Protein AF-0000000071822804 (afdb_homodimer)

Secondary structure (DSSP, 8-state):
-EE-S-GGGPPPPHHHHHHHHH-----GGGT--HHHHHHHHHHHHHHT-SEEEEES-HHHHHHHHHHHHS-TT-EEEEETT-HHHHSSTTHHHHHH-PEEEEE--TTTTS--HHHHHHH-----SS-PPEEEEEEESSBGGGTSB---HHHHHHHHHHHHHTT--EEEE-TTHHHHHHHHT--HHHHTTTSSEEEEESSSTT--SS-EEEEE-HHHHHHHHHHHHHHT---SSTHHHHHHHHHHHTTTTTHHHHHHHHHHHHHHHHTSTT-B-PPPSSSEEEEE-GGGT--HHHHHHHHHHTTEE-EE-SSSEEEEE--TT--HHHHHHHHHHHHHHHHT-/-EE-S-GGGPPPPHHHHHHHHH-----GGGT--HHHHHHHHHHHHHHT-SEEEEES-HHHHHHHHHHHHS-TT-EEEEETT-HHHHSSTTHHHHHH-PEEEEE--TTTTS--HHHHHHH-----SSSPPEEEEEEESSBGGGTSB---HHHHHHHHHHHHHTT--EEEE-TTHHHHHHHHT--HHHHTTTSSEEEEESSSTT--SS-EEEEE-HHHHHHHHHHHHHHT---SSTHHHHHHHHHHHTTTTTHHHHHHHHHHHHHHHHTSTT-B-PPPSSSEEEEE-GGGT--HHHHHHHHHHTTEE-EE-SSSEEEEE--TT--HHHHHHHHHHHHHHHHT-

Sequence (682 aa):
MIDLRSDTVTLPSDEMREAARDAAVGDDVYGDDPTVNELEARAAELVGKEAALFVPSGTMGNQIAARVHADPGQEALVDEKAHVYEWEVGGFAQLSGLQVRAYDAGERAAPTPAQVRDHAREESLHVAGTGVLCLENTHNARGGVAVPKADIDAAADAARDLGIPVHLDGARLFNACVALDEDPTAMVERVDTVMCCLSKGLGAPVGSMLAGPEAFIEEAVRVRKQFGGGMRQAGLIAAPGLVALDNVDRLADDHANATVLAEGLDAVSGLSVPTPDTNIVVVDSEGAGLTAEEFVELCDDVGVLGGTFGQYHTRFTTNLNVSRADVERAVDLVADAVESRMIDLRSDTVTLPSDEMREAARDAAVGDDVYGDDPTVNELEARAAELVGKEAALFVPSGTMGNQIAARVHADPGQEALVDEKAHVYEWEVGGFAQLSGLQVRAYDAGERAAPTPAQVRDHAREESLHVAGTGVLCLENTHNARGGVAVPKADIDAAADAARDLGIPVHLDGARLFNACVALDEDPTAMVERVDTVMCCLSKGLGAPVGSMLAGPEAFIEEAVRVRKQFGGGMRQAGLIAAPGLVALDNVDRLADDHANATVLAEGLDAVSGLSVPTPDTNIVVVDSEGAGLTAEEFVELCDDVGVLGGTFGQYHTRFTTNLNVSRADVERAVDLVADAVESR

Structure (mmCIF, N/CA/C/O backbone):
data_AF-0000000071822804-model_v1
#
loop_
_entity.id
_entity.type
_entity.pdbx_description
1 polymer 'Threonine aldolase'
#
loop_
_atom_site.group_PDB
_atom_site.id
_atom_site.type_symbol
_atom_site.label_atom_id
_atom_site.label_alt_id
_atom_site.label_comp_id
_atom_site.label_asym_id
_atom_site.label_entity_id
_atom_site.label_seq_id
_atom_site.pdbx_PDB_ins_code
_atom_site.Cartn_x
_atom_site.Cartn_y
_atom_site.Cartn_z
_atom_site.occupancy
_atom_site.B_iso_or_equiv
_atom_site.auth_seq_id
_atom_site.auth_comp_id
_atom_site.auth_asym_id
_atom_site.auth_atom_id
_atom_site.pdbx_PDB_model_num
ATOM 1 N N . MET A 1 1 ? -6.457 -28.641 10.781 1 93 1 MET A N 1
ATOM 2 C CA . MET A 1 1 ? -6.711 -27.938 9.531 1 93 1 MET A CA 1
ATOM 3 C C . MET A 1 1 ? -5.414 -27.734 8.75 1 93 1 MET A C 1
ATOM 5 O O . MET A 1 1 ? -4.406 -27.312 9.328 1 93 1 MET A O 1
ATOM 9 N N . ILE A 1 2 ? -5.324 -28.266 7.57 1 98.25 2 ILE A N 1
ATOM 10 C CA . ILE A 1 2 ? -4.199 -28.125 6.652 1 98.25 2 ILE A CA 1
ATOM 11 C C . ILE A 1 2 ? -4.543 -27.094 5.574 1 98.25 2 ILE A C 1
ATOM 13 O O . ILE A 1 2 ? -5.406 -27.344 4.73 1 98.25 2 ILE A O 1
ATOM 17 N N . ASP A 1 3 ? -3.908 -25.922 5.633 1 98.12 3 ASP A N 1
ATOM 18 C CA . ASP A 1 3 ? -4.266 -24.812 4.758 1 98.12 3 ASP A CA 1
ATOM 19 C C . ASP A 1 3 ? -3.402 -24.797 3.496 1 98.12 3 ASP A C 1
ATOM 21 O O . ASP A 1 3 ? -2.236 -24.406 3.539 1 98.12 3 ASP A O 1
ATOM 25 N N . LEU A 1 4 ? -4.004 -25.219 2.402 1 98.62 4 LEU A N 1
ATOM 26 C CA . LEU A 1 4 ? -3.334 -25.281 1.107 1 98.62 4 LEU A CA 1
ATOM 27 C C . LEU A 1 4 ? -3.977 -24.328 0.114 1 98.62 4 LEU A C 1
ATOM 29 O O . LEU A 1 4 ? -3.803 -24.469 -1.098 1 98.62 4 LEU A O 1
ATOM 33 N N . ARG A 1 5 ? -4.746 -23.406 0.572 1 97.75 5 ARG A N 1
ATOM 34 C CA . ARG A 1 5 ? -5.461 -22.469 -0.29 1 97.75 5 ARG A CA 1
ATOM 35 C C . ARG A 1 5 ? -4.492 -21.672 -1.161 1 97.75 5 ARG A C 1
ATOM 37 O O . ARG A 1 5 ? -4.781 -21.391 -2.326 1 97.75 5 ARG A O 1
ATOM 44 N N . SER A 1 6 ? -3.332 -21.172 -0.555 1 97.75 6 SER A N 1
ATOM 45 C CA . SER A 1 6 ? -2.332 -20.312 -1.189 1 97.75 6 SER A CA 1
ATOM 46 C C . SER A 1 6 ? -1.063 -20.219 -0.346 1 97.75 6 SER A C 1
ATOM 48 O O . SER A 1 6 ? -1.099 -20.469 0.862 1 97.75 6 SER A O 1
ATOM 50 N N . ASP A 1 7 ? 0.002 -19.922 -1.005 1 97.88 7 ASP A N 1
ATOM 51 C CA . ASP A 1 7 ? 1.203 -19.641 -0.22 1 97.88 7 ASP A CA 1
ATOM 52 C C . ASP A 1 7 ? 1.176 -18.234 0.361 1 97.88 7 ASP A C 1
ATOM 54 O O . ASP A 1 7 ? 2.059 -17.859 1.134 1 97.88 7 ASP A O 1
ATOM 58 N N . THR A 1 8 ? 0.132 -17.422 0.12 1 97.06 8 THR A N 1
ATOM 59 C CA . THR A 1 8 ? -0.056 -16.125 0.753 1 97.06 8 THR A CA 1
ATOM 60 C C . THR A 1 8 ? -0.486 -16.297 2.207 1 97.06 8 THR A C 1
ATOM 62 O O . THR A 1 8 ? -0.42 -15.344 2.99 1 97.06 8 THR A O 1
ATOM 65 N N . VAL A 1 9 ? -0.914 -17.484 2.621 1 96.69 9 VAL A N 1
ATOM 66 C CA . VAL A 1 9 ? -1.43 -17.703 3.971 1 96.69 9 VAL A CA 1
ATOM 67 C C . VAL A 1 9 ? -0.275 -17.984 4.926 1 96.69 9 VAL A C 1
ATOM 69 O O . VAL A 1 9 ? -0.487 -18.172 6.129 1 96.69 9 VAL A O 1
ATOM 72 N N . THR A 1 10 ? 0.934 -18.031 4.352 1 95.75 10 THR A N 1
ATOM 73 C CA . THR A 1 10 ? 2.105 -18.328 5.172 1 95.75 10 THR A CA 1
ATOM 74 C C . THR A 1 10 ? 2.211 -17.328 6.324 1 95.75 10 THR A C 1
ATOM 76 O O . THR A 1 10 ? 1.988 -16.125 6.141 1 95.75 10 THR A O 1
ATOM 79 N N . LEU A 1 11 ? 2.602 -17.844 7.445 1 96.56 11 LEU A N 1
ATOM 80 C CA . LEU A 1 11 ? 2.787 -17.016 8.625 1 96.56 11 LEU A CA 1
ATOM 81 C C . LEU A 1 11 ? 4.266 -16.719 8.859 1 96.56 11 LEU A C 1
ATOM 83 O O . LEU A 1 11 ? 5.121 -17.578 8.594 1 96.56 11 LEU A O 1
ATOM 87 N N . PRO A 1 12 ? 4.539 -15.539 9.336 1 97.56 12 PRO A N 1
ATOM 88 C CA . PRO A 1 12 ? 5.945 -15.242 9.633 1 97.56 12 PRO A CA 1
ATOM 89 C C . PRO A 1 12 ? 6.52 -16.141 10.727 1 97.56 12 PRO A C 1
ATOM 91 O O . PRO A 1 12 ? 5.82 -16.469 11.688 1 97.56 12 PRO A O 1
ATOM 94 N N . SER A 1 13 ? 7.781 -16.516 10.602 1 97.88 13 SER A N 1
ATOM 95 C CA . SER A 1 13 ? 8.477 -17.297 11.617 1 97.88 13 SER A CA 1
ATOM 96 C C . SER A 1 13 ? 8.766 -16.453 12.859 1 97.88 13 SER A C 1
ATOM 98 O O . SER A 1 13 ? 8.609 -15.234 12.844 1 97.88 13 SER A O 1
ATOM 100 N N . ASP A 1 14 ? 9.18 -17.172 13.898 1 98 14 ASP A N 1
ATOM 101 C CA . ASP A 1 14 ? 9.602 -16.453 15.102 1 98 14 ASP A CA 1
ATOM 102 C C . ASP A 1 14 ? 10.781 -15.531 14.797 1 98 14 ASP A C 1
ATOM 104 O O . ASP A 1 14 ? 10.867 -14.422 15.328 1 98 14 ASP A O 1
ATOM 108 N N . GLU A 1 15 ? 11.695 -16.016 13.992 1 98.56 15 GLU A N 1
ATOM 109 C CA . GLU A 1 15 ? 12.844 -15.203 13.594 1 98.56 15 GLU A CA 1
ATOM 110 C C . GLU A 1 15 ? 12.398 -13.922 12.891 1 98.56 15 GLU A C 1
ATOM 112 O O . GLU A 1 15 ? 12.938 -12.844 13.148 1 98.56 15 GLU A O 1
ATOM 117 N N . MET A 1 16 ? 11.438 -14 12.031 1 98.69 16 MET A N 1
ATOM 118 C CA . MET A 1 16 ? 10.898 -12.844 11.328 1 98.69 16 MET A CA 1
ATOM 119 C C . MET A 1 16 ? 10.242 -11.875 12.305 1 98.69 16 MET A C 1
ATOM 121 O O . MET A 1 16 ? 10.398 -10.656 12.18 1 98.69 16 MET A O 1
ATOM 125 N N . ARG A 1 17 ? 9.453 -12.445 13.227 1 98.75 17 ARG A N 1
ATOM 126 C CA . ARG A 1 17 ? 8.781 -11.617 14.227 1 98.75 17 ARG A CA 1
ATOM 127 C C . ARG A 1 17 ? 9.789 -10.883 15.094 1 98.75 17 ARG A C 1
ATOM 129 O O . ARG A 1 17 ? 9.609 -9.703 15.406 1 98.75 17 ARG A O 1
ATOM 136 N N . GLU A 1 18 ? 10.852 -11.547 15.492 1 98.75 18 GLU A N 1
ATOM 137 C CA . GLU A 1 18 ? 11.906 -10.922 16.281 1 98.75 18 GLU A CA 1
ATOM 138 C C . GLU A 1 18 ? 12.641 -9.859 15.469 1 98.75 18 GLU A C 1
ATOM 140 O O . GLU A 1 18 ? 12.984 -8.797 15.992 1 98.75 18 GLU A O 1
ATOM 145 N N . ALA A 1 19 ? 12.898 -10.156 14.203 1 98.81 19 ALA A N 1
ATOM 146 C CA . ALA A 1 19 ? 13.531 -9.18 13.32 1 98.81 19 ALA A CA 1
ATOM 147 C C . ALA A 1 19 ? 12.695 -7.906 13.227 1 98.81 19 ALA A C 1
ATOM 149 O O . ALA A 1 19 ? 13.234 -6.801 13.227 1 98.81 19 ALA A O 1
ATOM 150 N N . ALA A 1 20 ? 11.398 -8.07 13.148 1 98.75 20 ALA A N 1
ATOM 151 C CA . ALA A 1 20 ? 10.5 -6.922 13.109 1 98.75 20 ALA A CA 1
ATOM 152 C C . ALA A 1 20 ? 10.609 -6.09 14.383 1 98.75 20 ALA A C 1
ATOM 154 O O . ALA A 1 20 ? 10.758 -4.867 14.328 1 98.75 20 ALA A O 1
ATOM 155 N N . ARG A 1 21 ? 10.539 -6.746 15.5 1 98.62 21 ARG A N 1
ATOM 156 C CA . ARG A 1 21 ? 10.586 -6.078 16.797 1 98.62 21 ARG A CA 1
ATOM 157 C C . ARG A 1 21 ? 11.867 -5.266 16.953 1 98.62 21 ARG A C 1
ATOM 159 O O . ARG A 1 21 ? 11.836 -4.152 17.484 1 98.62 21 ARG A O 1
ATOM 166 N N . ASP A 1 22 ? 12.961 -5.773 16.422 1 98.5 22 ASP A N 1
ATOM 167 C CA . ASP A 1 22 ? 14.273 -5.215 16.719 1 98.5 22 ASP A CA 1
ATOM 168 C C . ASP A 1 22 ? 14.773 -4.336 15.578 1 98.5 22 ASP A C 1
ATOM 170 O O . ASP A 1 22 ? 15.867 -3.773 15.648 1 98.5 22 ASP A O 1
ATOM 174 N N . ALA A 1 23 ? 13.984 -4.203 14.562 1 98.56 23 ALA A N 1
ATOM 175 C CA . ALA A 1 23 ? 14.414 -3.51 13.344 1 98.56 23 ALA A CA 1
ATOM 176 C C . ALA A 1 23 ? 14.789 -2.061 13.641 1 98.56 23 ALA A C 1
ATOM 178 O O . ALA A 1 23 ? 14.078 -1.364 14.367 1 98.56 23 ALA A O 1
ATOM 179 N N . ALA A 1 24 ? 15.977 -1.625 13.102 1 98.25 24 ALA A N 1
ATOM 180 C CA . ALA A 1 24 ? 16.234 -0.188 13.023 1 98.25 24 ALA A CA 1
ATOM 181 C C . ALA A 1 24 ? 15.312 0.472 12 1 98.25 24 ALA A C 1
ATOM 183 O O . ALA A 1 24 ? 15.195 -0.001 10.867 1 98.25 24 ALA A O 1
ATOM 184 N N . VAL A 1 25 ? 14.625 1.503 12.469 1 97.69 25 VAL A N 1
ATOM 185 C CA . VAL A 1 25 ? 13.641 2.096 11.562 1 97.69 25 VAL A CA 1
ATOM 186 C C . VAL A 1 25 ? 13.891 3.598 11.445 1 97.69 25 VAL A C 1
ATOM 188 O O . VAL A 1 25 ? 14.578 4.188 12.281 1 97.69 25 VAL A O 1
ATOM 191 N N . GLY A 1 26 ? 13.477 4.211 10.359 1 96.44 26 GLY A N 1
ATOM 192 C CA . GLY A 1 26 ? 13.336 5.613 10.008 1 96.44 26 GLY A CA 1
ATOM 193 C C . GLY A 1 26 ? 12.141 5.887 9.117 1 96.44 26 GLY A C 1
ATOM 194 O O . GLY A 1 26 ? 11.234 5.059 9.016 1 96.44 26 GLY A O 1
ATOM 195 N N . ASP A 1 27 ? 12.062 7.012 8.633 1 95.75 27 ASP A N 1
ATOM 196 C CA . ASP A 1 27 ? 10.992 7.344 7.699 1 95.75 27 ASP A CA 1
ATOM 197 C C . ASP A 1 27 ? 11.383 7.004 6.266 1 95.75 27 ASP A C 1
ATOM 199 O O . ASP A 1 27 ? 12.172 7.723 5.648 1 95.75 27 ASP A O 1
ATOM 203 N N . ASP A 1 28 ? 10.727 5.988 5.711 1 96.31 28 ASP A N 1
ATOM 204 C CA . ASP A 1 28 ? 11.07 5.488 4.383 1 96.31 28 ASP A CA 1
ATOM 205 C C . ASP A 1 28 ? 10.758 6.523 3.309 1 96.31 28 ASP A C 1
ATOM 207 O O . ASP A 1 28 ? 11.438 6.59 2.283 1 96.31 28 ASP A O 1
ATOM 211 N N . VAL A 1 29 ? 9.727 7.316 3.447 1 94.5 29 VAL A N 1
ATOM 212 C CA . VAL A 1 29 ? 9.367 8.328 2.461 1 94.5 29 VAL A CA 1
ATOM 213 C C . VAL A 1 29 ? 10.453 9.398 2.393 1 94.5 29 VAL A C 1
ATOM 215 O O . VAL A 1 29 ? 10.734 9.945 1.323 1 94.5 29 VAL A O 1
ATOM 218 N N . TYR A 1 30 ? 11.141 9.656 3.547 1 94.06 30 TYR A N 1
ATOM 219 C CA . TYR A 1 30 ? 12.289 10.555 3.572 1 94.06 30 TYR A CA 1
ATOM 220 C C . TYR A 1 30 ? 13.547 9.844 3.111 1 94.06 30 TYR A C 1
ATOM 222 O O . TYR A 1 30 ? 14.602 10.469 2.941 1 94.06 30 TYR A O 1
ATOM 230 N N . GLY A 1 31 ? 13.477 8.492 2.98 1 95.12 31 GLY A N 1
ATOM 231 C CA . GLY A 1 31 ? 14.602 7.699 2.516 1 95.12 31 GLY A CA 1
ATOM 232 C C . GLY A 1 31 ? 15.57 7.34 3.621 1 95.12 31 GLY A C 1
ATOM 233 O O . GLY A 1 31 ? 16.672 6.855 3.354 1 95.12 31 GLY A O 1
ATOM 234 N N . ASP A 1 32 ? 15.18 7.504 4.887 1 94.44 32 ASP A N 1
ATOM 235 C CA . ASP A 1 32 ? 16.172 7.332 5.941 1 94.44 32 ASP A CA 1
ATOM 236 C C . ASP A 1 32 ? 15.859 6.102 6.789 1 94.44 32 ASP A C 1
ATOM 238 O O . ASP A 1 32 ? 16.344 5.984 7.918 1 94.44 32 ASP A O 1
ATOM 242 N N . ASP A 1 33 ? 15.047 5.195 6.359 1 98.31 33 ASP A N 1
ATOM 243 C CA . ASP A 1 33 ? 14.867 3.908 7.027 1 98.31 33 ASP A CA 1
ATOM 244 C C . ASP A 1 33 ? 15.984 2.938 6.66 1 98.31 33 ASP A C 1
ATOM 246 O O . ASP A 1 33 ? 16.047 2.449 5.527 1 98.31 33 ASP A O 1
ATOM 250 N N . PRO A 1 34 ? 16.859 2.686 7.527 1 98.56 34 PRO A N 1
ATOM 251 C CA . PRO A 1 34 ? 18.047 1.909 7.164 1 98.56 34 PRO A CA 1
ATOM 252 C C . PRO A 1 34 ? 17.719 0.46 6.812 1 98.56 34 PRO A C 1
ATOM 254 O O . PRO A 1 34 ? 18.391 -0.139 5.961 1 98.56 34 PRO A O 1
ATOM 257 N N . THR A 1 35 ? 16.734 -0.112 7.457 1 98.88 35 THR A N 1
ATOM 258 C CA . THR A 1 35 ? 16.375 -1.5 7.199 1 98.88 35 THR A CA 1
ATOM 259 C C . THR A 1 35 ? 15.758 -1.648 5.809 1 98.88 35 THR A C 1
ATOM 261 O O . THR A 1 35 ? 16.047 -2.615 5.102 1 98.88 35 THR A O 1
ATOM 264 N N . VAL A 1 36 ? 14.922 -0.67 5.379 1 98.88 36 VAL A N 1
ATOM 265 C CA . VAL A 1 36 ? 14.367 -0.679 4.027 1 98.88 36 VAL A CA 1
ATOM 266 C C . VAL A 1 36 ? 15.5 -0.565 3.01 1 98.88 36 VAL A C 1
ATOM 268 O O . VAL A 1 36 ? 15.523 -1.295 2.014 1 98.88 36 VAL A O 1
ATOM 271 N N . ASN A 1 37 ? 16.391 0.324 3.291 1 98.88 37 ASN A N 1
ATOM 272 C CA . ASN A 1 37 ? 17.516 0.521 2.387 1 98.88 37 ASN A CA 1
ATOM 273 C C . ASN A 1 37 ? 18.344 -0.755 2.232 1 98.88 37 ASN A C 1
ATOM 275 O O . ASN A 1 37 ? 18.766 -1.091 1.127 1 98.88 37 ASN A O 1
ATOM 279 N N . GLU A 1 38 ? 18.547 -1.432 3.334 1 98.88 38 GLU A N 1
ATOM 280 C CA . GLU A 1 38 ? 19.297 -2.688 3.285 1 98.88 38 GLU A CA 1
ATOM 281 C C . GLU A 1 38 ? 18.547 -3.74 2.475 1 98.88 38 GLU A C 1
ATOM 283 O O . GLU A 1 38 ? 19.141 -4.441 1.655 1 98.88 38 GLU A O 1
ATOM 288 N N . LEU A 1 39 ? 17.266 -3.873 2.691 1 98.94 39 LEU A N 1
ATOM 289 C CA . LEU A 1 39 ? 16.453 -4.84 1.952 1 98.94 39 LEU A CA 1
ATOM 290 C C . LEU A 1 39 ? 16.5 -4.555 0.455 1 98.94 39 LEU A C 1
ATOM 292 O O . LEU A 1 39 ? 16.641 -5.473 -0.353 1 98.94 39 LEU A O 1
ATOM 296 N N . GLU A 1 40 ? 16.328 -3.279 0.099 1 98.94 40 GLU A N 1
ATOM 297 C CA . GLU A 1 40 ? 16.344 -2.889 -1.308 1 98.94 40 GLU A CA 1
ATOM 298 C C . GLU A 1 40 ? 17.688 -3.211 -1.95 1 98.94 40 GLU A C 1
ATOM 300 O O . GLU A 1 40 ? 17.734 -3.73 -3.066 1 98.94 40 GLU A O 1
ATOM 305 N N . ALA A 1 41 ? 18.719 -2.957 -1.247 1 98.88 41 ALA A N 1
ATOM 306 C CA . ALA A 1 41 ? 20.062 -3.256 -1.76 1 98.88 41 ALA A CA 1
ATOM 307 C C . ALA A 1 41 ? 20.25 -4.758 -1.95 1 98.88 41 ALA A C 1
ATOM 309 O O . ALA A 1 41 ? 20.734 -5.199 -2.992 1 98.88 41 ALA A O 1
ATOM 310 N N . ARG A 1 42 ? 19.891 -5.551 -1.008 1 98.81 42 ARG A N 1
ATOM 311 C CA . ARG A 1 42 ? 20.062 -7 -1.063 1 98.81 42 ARG A CA 1
ATOM 312 C C . ARG A 1 42 ? 19.203 -7.602 -2.17 1 98.81 42 ARG A C 1
ATOM 314 O O . ARG A 1 42 ? 19.609 -8.562 -2.83 1 98.81 42 ARG A O 1
ATOM 321 N N . ALA A 1 43 ? 18 -7.133 -2.277 1 98.81 43 ALA A N 1
ATOM 322 C CA . ALA A 1 43 ? 17.109 -7.645 -3.314 1 98.81 43 ALA A CA 1
ATOM 323 C C . ALA A 1 43 ? 17.656 -7.336 -4.707 1 98.81 43 ALA A C 1
ATOM 325 O O . ALA A 1 43 ? 17.609 -8.188 -5.598 1 98.81 43 ALA A O 1
ATOM 326 N N . ALA A 1 44 ? 18.078 -6.062 -4.887 1 98.88 44 ALA A N 1
ATOM 327 C CA . ALA A 1 44 ? 18.672 -5.691 -6.168 1 98.88 44 ALA A CA 1
ATOM 328 C C . ALA A 1 44 ? 19.844 -6.602 -6.516 1 98.88 44 ALA A C 1
ATOM 330 O O . ALA A 1 44 ? 19.953 -7.074 -7.648 1 98.88 44 ALA A O 1
ATOM 331 N N . GLU A 1 45 ? 20.672 -6.852 -5.543 1 98.69 45 GLU A N 1
ATOM 332 C CA . GLU A 1 45 ? 21.828 -7.723 -5.742 1 98.69 45 GLU A CA 1
ATOM 333 C C . GLU A 1 45 ? 21.406 -9.148 -6.074 1 98.69 45 GLU A C 1
ATOM 335 O O . GLU A 1 45 ? 21.953 -9.773 -6.98 1 98.69 45 GLU A O 1
ATOM 340 N N . LEU A 1 46 ? 20.453 -9.633 -5.402 1 98.56 46 LEU A N 1
ATOM 341 C CA . LEU A 1 46 ? 19.984 -11.008 -5.547 1 98.56 46 LEU A CA 1
ATOM 342 C C . LEU A 1 46 ? 19.5 -11.273 -6.973 1 98.56 46 LEU A C 1
ATOM 344 O O . LEU A 1 46 ? 19.719 -12.359 -7.508 1 98.56 46 LEU A O 1
ATOM 348 N N . VAL A 1 47 ? 18.859 -10.25 -7.637 1 98.69 47 VAL A N 1
ATOM 349 C CA . VAL A 1 47 ? 18.297 -10.484 -8.961 1 98.69 47 VAL A CA 1
ATOM 350 C C . VAL A 1 47 ? 19.172 -9.797 -10.016 1 98.69 47 VAL A C 1
ATOM 352 O O . VAL A 1 47 ? 18.828 -9.766 -11.195 1 98.69 47 VAL A O 1
ATOM 355 N N . GLY A 1 48 ? 20.25 -9.227 -9.602 1 98.62 48 GLY A N 1
ATOM 356 C CA . GLY A 1 48 ? 21.234 -8.664 -10.523 1 98.62 48 GLY A CA 1
ATOM 357 C C . GLY A 1 48 ? 20.734 -7.402 -11.211 1 98.62 48 GLY A C 1
ATOM 358 O O . GLY A 1 48 ? 21.016 -7.188 -12.391 1 98.62 48 GLY A O 1
ATOM 359 N N . LYS A 1 49 ? 19.922 -6.609 -10.586 1 98.88 49 LYS A N 1
ATOM 360 C CA . LYS A 1 49 ? 19.469 -5.328 -11.117 1 98.88 49 LYS A CA 1
ATOM 361 C C . LYS A 1 49 ? 20.156 -4.164 -10.406 1 98.88 49 LYS A C 1
ATOM 363 O O . LYS A 1 49 ? 20.766 -4.348 -9.352 1 98.88 49 LYS A O 1
ATOM 368 N N . GLU A 1 50 ? 20.078 -2.973 -10.961 1 98.88 50 GLU A N 1
ATOM 369 C CA . GLU A 1 50 ? 20.812 -1.821 -10.438 1 98.88 50 GLU A CA 1
ATOM 370 C C . GLU A 1 50 ? 20.203 -1.341 -9.117 1 98.88 50 GLU A C 1
ATOM 372 O O . GLU A 1 50 ? 20.938 -0.917 -8.219 1 98.88 50 GLU A O 1
ATOM 377 N N . ALA A 1 51 ? 18.906 -1.382 -8.984 1 98.94 51 ALA A N 1
ATOM 378 C CA . ALA A 1 51 ? 18.188 -0.884 -7.816 1 98.94 51 ALA A CA 1
ATOM 379 C C . ALA A 1 51 ? 16.859 -1.635 -7.625 1 98.94 51 ALA A C 1
ATOM 381 O O . ALA A 1 51 ? 16.422 -2.352 -8.523 1 98.94 51 ALA A O 1
ATOM 382 N N . ALA A 1 52 ? 16.328 -1.546 -6.465 1 98.94 52 ALA A N 1
ATOM 383 C CA . ALA A 1 52 ? 15.039 -2.139 -6.141 1 98.94 52 ALA A CA 1
ATOM 384 C C . ALA A 1 52 ? 14.227 -1.22 -5.23 1 98.94 52 ALA A C 1
ATOM 386 O O . ALA A 1 52 ? 14.773 -0.299 -4.621 1 98.94 52 ALA A O 1
ATOM 387 N N . LEU A 1 53 ? 12.945 -1.421 -5.219 1 98.94 53 LEU A N 1
ATOM 388 C CA . LEU A 1 53 ? 11.984 -0.649 -4.438 1 98.94 53 LEU A CA 1
ATOM 389 C C . LEU A 1 53 ? 11.062 -1.569 -3.646 1 98.94 53 LEU A C 1
ATOM 391 O O . LEU A 1 53 ? 10.461 -2.49 -4.207 1 98.94 53 LEU A O 1
ATOM 395 N N . PHE A 1 54 ? 11.047 -1.342 -2.301 1 98.94 54 PHE A N 1
ATOM 396 C CA . PHE A 1 54 ? 10.109 -2.068 -1.45 1 98.94 54 PHE A CA 1
ATOM 397 C C . PHE A 1 54 ? 8.695 -1.521 -1.609 1 98.94 54 PHE A C 1
ATOM 399 O O . PHE A 1 54 ? 8.484 -0.308 -1.535 1 98.94 54 PHE A O 1
ATOM 406 N N . VAL A 1 55 ? 7.684 -2.395 -1.908 1 98.94 55 VAL A N 1
ATOM 407 C CA . VAL A 1 55 ? 6.293 -2.002 -2.123 1 98.94 55 VAL A CA 1
ATOM 408 C C . VAL A 1 55 ? 5.379 -2.846 -1.241 1 98.94 55 VAL A C 1
ATOM 410 O O . VAL A 1 55 ? 5.746 -3.947 -0.828 1 98.94 55 VAL A O 1
ATOM 413 N N . PRO A 1 56 ? 4.184 -2.381 -0.957 1 98.69 56 PRO A N 1
ATOM 414 C CA . PRO A 1 56 ? 3.281 -3.094 -0.05 1 98.69 56 PRO A CA 1
ATOM 415 C C . PRO A 1 56 ? 2.857 -4.457 -0.591 1 98.69 56 PRO A C 1
ATOM 417 O O . PRO A 1 56 ? 2.535 -5.359 0.186 1 98.69 56 PRO A O 1
ATOM 420 N N . SER A 1 57 ? 2.799 -4.613 -1.906 1 98.75 57 SER A N 1
ATOM 421 C CA . SER A 1 57 ? 2.305 -5.855 -2.492 1 98.75 57 SER A CA 1
ATOM 422 C C . SER A 1 57 ? 2.869 -6.07 -3.893 1 98.75 57 SER A C 1
ATOM 424 O O . SER A 1 57 ? 3.387 -5.137 -4.508 1 98.75 57 SER A O 1
ATOM 426 N N . GLY A 1 58 ? 2.738 -7.301 -4.324 1 98.69 58 GLY A N 1
ATOM 427 C CA . GLY A 1 58 ? 3.119 -7.602 -5.695 1 98.69 58 GLY A CA 1
ATOM 428 C C . GLY A 1 58 ? 2.268 -6.887 -6.723 1 98.69 58 GLY A C 1
ATOM 429 O O . GLY A 1 58 ? 2.773 -6.438 -7.754 1 98.69 58 GLY A O 1
ATOM 430 N N . THR A 1 59 ? 0.968 -6.789 -6.445 1 98.69 59 THR A N 1
ATOM 431 C CA . THR A 1 59 ? 0.068 -6.059 -7.332 1 98.69 59 THR A CA 1
ATOM 432 C C . THR A 1 59 ? 0.554 -4.625 -7.535 1 98.69 59 THR A C 1
ATOM 434 O O . THR A 1 59 ? 0.606 -4.137 -8.664 1 98.69 59 THR A O 1
ATOM 437 N N . MET A 1 60 ? 0.952 -3.953 -6.48 1 98.81 60 MET A N 1
ATOM 438 C CA . MET A 1 60 ? 1.453 -2.59 -6.637 1 98.81 60 MET A CA 1
ATOM 439 C C . MET A 1 60 ? 2.715 -2.568 -7.492 1 98.81 60 MET A C 1
ATOM 441 O O . MET A 1 60 ? 2.883 -1.686 -8.336 1 98.81 60 MET A O 1
ATOM 445 N N . GLY A 1 61 ? 3.619 -3.514 -7.215 1 98.88 61 GLY A N 1
ATOM 446 C CA . GLY A 1 61 ? 4.824 -3.578 -8.031 1 98.88 61 GLY A CA 1
ATOM 447 C C . GLY A 1 61 ? 4.535 -3.682 -9.516 1 98.88 61 GLY A C 1
ATOM 448 O O . GLY A 1 61 ? 5.145 -2.973 -10.32 1 98.88 61 GLY A O 1
ATOM 449 N N . ASN A 1 62 ? 3.604 -4.551 -9.898 1 98.94 62 ASN A N 1
ATOM 450 C CA . ASN A 1 62 ? 3.223 -4.727 -11.297 1 98.94 62 ASN A CA 1
ATOM 451 C C . ASN A 1 62 ? 2.596 -3.459 -11.867 1 98.94 62 ASN A C 1
ATOM 453 O O . ASN A 1 62 ? 2.906 -3.061 -12.992 1 98.94 62 ASN A O 1
ATOM 457 N N . GLN A 1 63 ? 1.723 -2.854 -11.094 1 98.88 63 GLN A N 1
ATOM 458 C CA . GLN A 1 63 ? 1.036 -1.659 -11.57 1 98.88 63 GLN A CA 1
ATOM 459 C C . GLN A 1 63 ? 2.012 -0.502 -11.766 1 98.88 63 GLN A C 1
ATOM 461 O O . GLN A 1 63 ? 1.896 0.263 -12.727 1 98.88 63 GLN A O 1
ATOM 466 N N . ILE A 1 64 ? 2.969 -0.362 -10.82 1 98.94 64 ILE A N 1
ATOM 467 C CA . ILE A 1 64 ? 3.99 0.671 -10.945 1 98.94 64 ILE A CA 1
ATOM 468 C C . ILE A 1 64 ? 4.816 0.425 -12.203 1 98.94 64 ILE A C 1
ATOM 470 O O . ILE A 1 64 ? 5.102 1.356 -12.961 1 98.94 64 ILE A O 1
ATOM 474 N N . ALA A 1 65 ? 5.168 -0.838 -12.461 1 98.94 65 ALA A N 1
ATOM 475 C CA . ALA A 1 65 ? 5.973 -1.168 -13.633 1 98.94 65 ALA A CA 1
ATOM 476 C C . ALA A 1 65 ? 5.254 -0.76 -14.914 1 98.94 65 ALA A C 1
ATOM 478 O O . ALA A 1 65 ? 5.859 -0.152 -15.805 1 98.94 65 ALA A O 1
ATOM 479 N N . ALA A 1 66 ? 4.008 -1.062 -15.008 1 98.69 66 ALA A N 1
ATOM 480 C CA . ALA A 1 66 ? 3.229 -0.702 -16.188 1 98.69 66 ALA A CA 1
ATOM 481 C C . ALA A 1 66 ? 3.168 0.813 -16.375 1 98.69 66 ALA A C 1
ATOM 483 O O . ALA A 1 66 ? 3.338 1.32 -17.484 1 98.69 66 ALA A O 1
ATOM 484 N N . ARG A 1 67 ? 2.912 1.501 -15.281 1 98.56 67 ARG A N 1
ATOM 485 C CA . ARG A 1 67 ? 2.775 2.953 -15.305 1 98.56 67 ARG A CA 1
ATOM 486 C C . ARG A 1 67 ? 4.062 3.617 -15.773 1 98.56 67 ARG A C 1
ATOM 488 O O . ARG A 1 67 ? 4.023 4.621 -16.484 1 98.56 67 ARG A O 1
ATOM 495 N N . VAL A 1 68 ? 5.199 3.105 -15.375 1 98.81 68 VAL A N 1
ATOM 496 C CA . VAL A 1 68 ? 6.488 3.723 -15.68 1 98.81 68 VAL A CA 1
ATOM 497 C C . VAL A 1 68 ? 6.922 3.344 -17.094 1 98.81 68 VAL A C 1
ATOM 499 O O . VAL A 1 68 ? 7.48 4.168 -17.812 1 98.81 68 VAL A O 1
ATOM 502 N N . HIS A 1 69 ? 6.625 2.129 -17.562 1 98.75 69 HIS A N 1
ATOM 503 C CA . HIS A 1 69 ? 7.137 1.621 -18.828 1 98.75 69 HIS A CA 1
ATOM 504 C C . HIS A 1 69 ? 6.328 2.156 -20 1 98.75 69 HIS A C 1
ATOM 506 O O . HIS A 1 69 ? 6.855 2.32 -21.109 1 98.75 69 HIS A O 1
ATOM 512 N N . ALA A 1 70 ? 5.023 2.408 -19.812 1 98.38 70 ALA A N 1
ATOM 513 C CA . ALA A 1 70 ? 4.152 2.664 -20.969 1 98.38 70 ALA A CA 1
ATOM 514 C C . ALA A 1 70 ? 3.379 3.967 -20.781 1 98.38 70 ALA A C 1
ATOM 516 O O . ALA A 1 70 ? 3.174 4.422 -19.656 1 98.38 70 ALA A O 1
ATOM 517 N N . ASP A 1 71 ? 2.945 4.5 -21.859 1 97.62 71 ASP A N 1
ATOM 518 C CA . ASP A 1 71 ? 2.154 5.727 -21.844 1 97.62 71 ASP A CA 1
ATOM 519 C C . ASP A 1 71 ? 0.665 5.418 -21.984 1 97.62 71 ASP A C 1
ATOM 521 O O . ASP A 1 71 ? 0.287 4.434 -22.625 1 97.62 71 ASP A O 1
ATOM 525 N N . PRO A 1 72 ? -0.152 6.297 -21.312 1 96.88 72 PRO A N 1
ATOM 526 C CA . PRO A 1 72 ? -1.584 6.129 -21.578 1 96.88 72 PRO A CA 1
ATOM 527 C C . PRO A 1 72 ? -1.91 6.066 -23.062 1 96.88 72 PRO A C 1
ATOM 529 O O . PRO A 1 72 ? -1.329 6.812 -23.859 1 96.88 72 PRO A O 1
ATOM 532 N N . GLY A 1 73 ? -2.805 5.137 -23.438 1 97 73 GLY A N 1
ATOM 533 C CA . GLY A 1 73 ? -3.166 4.977 -24.844 1 97 73 GLY A CA 1
ATOM 534 C C . GLY A 1 73 ? -2.408 3.855 -25.531 1 97 73 GLY A C 1
ATOM 535 O O . GLY A 1 73 ? -2.803 3.4 -26.594 1 97 73 GLY A O 1
ATOM 536 N N . GLN A 1 74 ? -1.372 3.361 -24.859 1 98.25 74 GLN A N 1
ATOM 537 C CA . GLN A 1 74 ? -0.625 2.232 -25.406 1 98.25 74 GLN A CA 1
ATOM 538 C C . GLN A 1 74 ? -1.204 0.905 -24.922 1 98.25 74 GLN A C 1
ATOM 540 O O . GLN A 1 74 ? -2.16 0.885 -24.141 1 98.25 74 GLN A O 1
ATOM 545 N N . GLU A 1 75 ? -0.588 -0.216 -25.453 1 98.19 75 GLU A N 1
ATOM 546 C CA . GLU A 1 75 ? -1.044 -1.556 -25.094 1 98.19 75 GLU A CA 1
ATOM 547 C C . GLU A 1 75 ? 0.017 -2.303 -24.297 1 98.19 75 GLU A C 1
ATOM 549 O O . GLU A 1 75 ? 1.215 -2.105 -24.5 1 98.19 75 GLU A O 1
ATOM 554 N N . ALA A 1 76 ? -0.425 -3.088 -23.391 1 98.69 76 ALA A N 1
ATOM 555 C CA . ALA A 1 76 ? 0.416 -4.094 -22.734 1 98.69 76 ALA A CA 1
ATOM 556 C C . ALA A 1 76 ? 0.172 -5.477 -23.344 1 98.69 76 ALA A C 1
ATOM 558 O O . ALA A 1 76 ? -0.971 -5.934 -23.422 1 98.69 76 ALA A O 1
ATOM 559 N N . LEU A 1 77 ? 1.222 -6.094 -23.812 1 98.31 77 LEU A N 1
ATOM 560 C CA . LEU A 1 77 ? 1.159 -7.461 -24.312 1 98.31 77 LEU A CA 1
ATOM 561 C C . LEU A 1 77 ? 1.268 -8.461 -23.172 1 98.31 77 LEU A C 1
ATOM 563 O O . LEU A 1 77 ? 2.287 -8.516 -22.469 1 98.31 77 LEU A O 1
ATOM 567 N N . VAL A 1 78 ? 0.218 -9.25 -22.953 1 97.38 78 VAL A N 1
ATOM 568 C CA . VAL A 1 78 ? 0.14 -10.109 -21.781 1 97.38 78 VAL A CA 1
ATOM 569 C C . VAL A 1 78 ? -0.463 -11.461 -22.172 1 97.38 78 VAL A C 1
ATOM 571 O O . VAL A 1 78 ? -1.327 -11.531 -23.047 1 97.38 78 VAL A O 1
ATOM 574 N N . ASP A 1 79 ? 0.007 -12.547 -21.516 1 97.44 79 ASP A N 1
ATOM 575 C CA . ASP A 1 79 ? -0.705 -13.812 -21.625 1 97.44 79 ASP A CA 1
ATOM 576 C C . ASP A 1 79 ? -2.143 -13.688 -21.125 1 97.44 79 ASP A C 1
ATOM 578 O O . ASP A 1 79 ? -2.396 -13.023 -20.109 1 97.44 79 ASP A O 1
ATOM 582 N N . GLU A 1 80 ? -3.072 -14.391 -21.781 1 96.69 80 GLU A N 1
ATOM 583 C CA . GLU A 1 80 ? -4.492 -14.258 -21.469 1 96.69 80 GLU A CA 1
ATOM 584 C C . GLU A 1 80 ? -4.805 -14.812 -20.078 1 96.69 80 GLU A C 1
ATOM 586 O O . GLU A 1 80 ? -5.875 -14.547 -19.531 1 96.69 80 GLU A O 1
ATOM 591 N N . LYS A 1 81 ? -3.838 -15.547 -19.516 1 96.5 81 LYS A N 1
ATOM 592 C CA . LYS A 1 81 ? -4.059 -16.109 -18.188 1 96.5 81 LYS A CA 1
ATOM 593 C C . LYS A 1 81 ? -3.146 -15.438 -17.156 1 96.5 81 LYS A C 1
ATOM 595 O O . LYS A 1 81 ? -3.084 -15.867 -16 1 96.5 81 LYS A O 1
ATOM 600 N N . ALA A 1 82 ? -2.461 -14.391 -17.578 1 97.5 82 ALA A N 1
ATOM 601 C CA . ALA A 1 82 ? -1.521 -13.719 -16.672 1 97.5 82 ALA A CA 1
ATOM 602 C C . ALA A 1 82 ? -2.244 -13.109 -15.477 1 97.5 82 ALA A C 1
ATOM 604 O O . ALA A 1 82 ? -3.377 -12.641 -15.602 1 97.5 82 ALA A O 1
ATOM 605 N N . HIS A 1 83 ? -1.579 -13.102 -14.367 1 97.88 83 HIS A N 1
ATOM 606 C CA . HIS A 1 83 ? -2.137 -12.57 -13.133 1 97.88 83 HIS A CA 1
ATOM 607 C C . HIS A 1 83 ? -2.549 -11.109 -13.297 1 97.88 83 HIS A C 1
ATOM 609 O O . HIS A 1 83 ? -3.594 -10.695 -12.789 1 97.88 83 HIS A O 1
ATOM 615 N N . VAL A 1 84 ? -1.782 -10.273 -13.969 1 98.19 84 VAL A N 1
ATOM 616 C CA . VAL A 1 84 ? -2.021 -8.844 -14.125 1 98.19 84 VAL A CA 1
ATOM 617 C C . VAL A 1 84 ? -3.309 -8.617 -14.914 1 98.19 84 VAL A C 1
ATOM 619 O O . VAL A 1 84 ? -3.932 -7.559 -14.812 1 98.19 84 VAL A O 1
ATOM 622 N N . TYR A 1 85 ? -3.664 -9.617 -15.703 1 97.44 85 TYR A N 1
ATOM 623 C CA . TYR A 1 85 ? -4.871 -9.523 -16.516 1 97.44 85 TYR A CA 1
ATOM 624 C C . TYR A 1 85 ? -6.07 -10.125 -15.789 1 97.44 85 TYR A C 1
ATOM 626 O O . TYR A 1 85 ? -7.137 -9.508 -15.734 1 97.44 85 TYR A O 1
ATOM 634 N N . GLU A 1 86 ? -5.82 -11.227 -15.117 1 95.75 86 GLU A N 1
ATOM 635 C CA . GLU A 1 86 ? -6.93 -12 -14.562 1 95.75 86 GLU A CA 1
ATOM 636 C C . GLU A 1 86 ? -7.305 -11.508 -13.164 1 95.75 86 GLU A C 1
ATOM 638 O O . GLU A 1 86 ? -8.477 -11.555 -12.781 1 95.75 86 GLU A O 1
ATOM 643 N N . TRP A 1 87 ? -6.316 -11.008 -12.398 1 95.88 87 TRP A N 1
ATOM 644 C CA . TRP A 1 87 ? -6.598 -10.969 -10.961 1 95.88 87 TRP A CA 1
ATOM 645 C C . TRP A 1 87 ? -6.125 -9.656 -10.352 1 95.88 87 TRP A C 1
ATOM 647 O O . TRP A 1 87 ? -5.898 -9.57 -9.141 1 95.88 87 TRP A O 1
ATOM 657 N N . GLU A 1 88 ? -5.926 -8.641 -11.125 1 97.06 88 GLU A N 1
ATOM 658 C CA . GLU A 1 88 ? -5.543 -7.355 -10.555 1 97.06 88 GLU A CA 1
ATOM 659 C C . GLU A 1 88 ? -6.582 -6.281 -10.859 1 97.06 88 GLU A C 1
ATOM 661 O O . GLU A 1 88 ? -6.246 -5.102 -10.992 1 97.06 88 GLU A O 1
ATOM 666 N N . VAL A 1 89 ? -7.727 -6.66 -11.109 1 96.38 89 VAL A N 1
ATOM 667 C CA . VAL A 1 89 ? -8.93 -5.836 -11.125 1 96.38 89 VAL A CA 1
ATOM 668 C C . VAL A 1 89 ? -8.805 -4.754 -12.195 1 96.38 89 VAL A C 1
ATOM 670 O O . VAL A 1 89 ? -9.047 -3.574 -11.93 1 96.38 89 VAL A O 1
ATOM 673 N N . GLY A 1 90 ? -8.289 -5.145 -13.367 1 97.19 90 GLY A N 1
ATOM 674 C CA . GLY A 1 90 ? -8.211 -4.219 -14.484 1 97.19 90 GLY A CA 1
ATOM 675 C C . GLY A 1 90 ? -7.277 -3.049 -14.219 1 97.19 90 GLY A C 1
ATOM 676 O O . GLY A 1 90 ? -7.473 -1.961 -14.766 1 97.19 90 GLY A O 1
ATOM 677 N N . GLY A 1 91 ? -6.324 -3.225 -13.391 1 97.88 91 GLY A N 1
ATOM 678 C CA . GLY A 1 91 ? -5.457 -2.148 -12.938 1 97.88 91 GLY A CA 1
ATOM 679 C C . GLY A 1 91 ? -4.719 -1.46 -14.07 1 97.88 91 GLY A C 1
ATOM 680 O O . GLY A 1 91 ? -4.57 -0.236 -14.07 1 97.88 91 GLY A O 1
ATOM 681 N N . PHE A 1 92 ? -4.242 -2.203 -15.078 1 98.31 92 PHE A N 1
ATOM 682 C CA . PHE A 1 92 ? -3.5 -1.618 -16.188 1 98.31 92 PHE A CA 1
ATOM 683 C C . PHE A 1 92 ? -4.336 -0.565 -16.906 1 98.31 92 PHE A C 1
ATOM 685 O O . PHE A 1 92 ? -3.83 0.501 -17.266 1 98.31 92 PHE A O 1
ATOM 692 N N . ALA A 1 93 ? -5.609 -0.855 -17.109 1 97.62 93 ALA A N 1
ATOM 693 C CA . ALA A 1 93 ? -6.5 0.083 -17.797 1 97.62 93 ALA A CA 1
ATOM 694 C C . ALA A 1 93 ? -6.828 1.274 -16.906 1 97.62 93 ALA A C 1
ATOM 696 O O . ALA A 1 93 ? -6.711 2.428 -17.328 1 97.62 93 ALA A O 1
ATOM 697 N N . GLN A 1 94 ? -7.141 1.064 -15.711 1 97 94 GLN A N 1
ATOM 698 C CA . GLN A 1 94 ? -7.711 2.098 -14.852 1 97 94 GLN A CA 1
ATOM 699 C C . GLN A 1 94 ? -6.613 2.977 -14.25 1 97 94 GLN A C 1
ATOM 701 O O . GLN A 1 94 ? -6.816 4.172 -14.039 1 97 94 GLN A O 1
ATOM 706 N N . LEU A 1 95 ? -5.457 2.428 -13.984 1 98.06 95 LEU A N 1
ATOM 707 C CA . LEU A 1 95 ? -4.422 3.176 -13.281 1 98.06 95 LEU A CA 1
ATOM 708 C C . LEU A 1 95 ? -3.412 3.766 -14.258 1 98.06 95 LEU A C 1
ATOM 710 O O . LEU A 1 95 ? -2.754 4.762 -13.953 1 98.06 95 LEU A O 1
ATOM 714 N N . SER A 1 96 ? -3.293 3.1 -15.453 1 98 96 SER A N 1
ATOM 715 C CA . SER A 1 96 ? -2.232 3.537 -16.359 1 98 96 SER A CA 1
ATOM 716 C C . SER A 1 96 ? -2.781 3.854 -17.734 1 98 96 SER A C 1
ATOM 718 O O . SER A 1 96 ? -2.041 4.301 -18.625 1 98 96 SER A O 1
ATOM 720 N N . GLY A 1 97 ? -4.141 3.643 -18 1 97.62 97 GLY A N 1
ATOM 721 C CA . GLY A 1 97 ? -4.742 3.932 -19.297 1 97.62 97 GLY A CA 1
ATOM 722 C C . GLY A 1 97 ? -4.246 3.018 -20.391 1 97.62 97 GLY A C 1
ATOM 723 O O . GLY A 1 97 ? -4.109 3.441 -21.547 1 97.62 97 GLY A O 1
ATOM 724 N N . LEU A 1 98 ? -3.959 1.781 -20.031 1 98.31 98 LEU A N 1
ATOM 725 C CA . LEU A 1 98 ? -3.426 0.851 -21.031 1 98.31 98 LEU A CA 1
ATOM 726 C C . LEU A 1 98 ? -4.516 -0.096 -21.516 1 98.31 98 LEU A C 1
ATOM 728 O O . LEU A 1 98 ? -5.352 -0.551 -20.734 1 98.31 98 LEU A O 1
ATOM 732 N N . GLN A 1 99 ? -4.473 -0.317 -22.766 1 97.56 99 GLN A N 1
ATOM 733 C CA . GLN A 1 99 ? -5.215 -1.447 -23.312 1 97.56 99 GLN A CA 1
ATOM 734 C C . GLN A 1 99 ? -4.422 -2.744 -23.172 1 97.56 99 GLN A C 1
ATOM 736 O O . GLN A 1 99 ? -3.203 -2.756 -23.359 1 97.56 99 GLN A O 1
ATOM 741 N N . VAL A 1 100 ? -5.105 -3.777 -22.828 1 97.75 100 VAL A N 1
ATOM 742 C CA . VAL A 1 100 ? -4.418 -5.062 -22.75 1 97.75 100 VAL A CA 1
ATOM 743 C C . VAL A 1 100 ? -4.633 -5.836 -24.047 1 97.75 100 VAL A C 1
ATOM 745 O O . VAL A 1 100 ? -5.766 -6.012 -24.5 1 97.75 100 VAL A O 1
ATOM 748 N N . ARG A 1 101 ? -3.574 -6.148 -24.656 1 97.25 101 ARG A N 1
ATOM 749 C CA . ARG A 1 101 ? -3.596 -7.094 -25.766 1 97.25 101 ARG A CA 1
ATOM 750 C C . ARG A 1 101 ? -3.234 -8.5 -25.297 1 97.25 101 ARG A C 1
ATOM 752 O O . ARG A 1 101 ? -2.055 -8.852 -25.219 1 97.25 101 ARG A O 1
ATOM 759 N N . ALA A 1 102 ? -4.23 -9.273 -25.109 1 96.38 102 ALA A N 1
ATOM 760 C CA . ALA A 1 102 ? -4.059 -10.617 -24.562 1 96.38 102 ALA A CA 1
ATOM 761 C C . ALA A 1 102 ? -3.859 -11.641 -25.672 1 96.38 102 ALA A C 1
ATOM 763 O O . ALA A 1 102 ? -4.426 -11.5 -26.75 1 96.38 102 ALA A O 1
ATOM 764 N N . TYR A 1 103 ? -3.033 -12.555 -25.438 1 94.88 103 TYR A N 1
ATOM 765 C CA . TYR A 1 103 ? -2.768 -13.664 -26.344 1 94.88 103 TYR A CA 1
ATOM 766 C C . TYR A 1 103 ? -2.541 -14.961 -25.562 1 94.88 103 TYR A C 1
ATOM 768 O O . TYR A 1 103 ? -2.314 -14.93 -24.344 1 94.88 103 TYR A O 1
ATOM 776 N N . ASP A 1 104 ? -2.742 -16.047 -26.219 1 96.44 104 ASP A N 1
ATOM 777 C CA . ASP A 1 104 ? -2.441 -17.344 -25.609 1 96.44 104 ASP A CA 1
ATOM 778 C C . ASP A 1 104 ? -0.979 -17.719 -25.812 1 96.44 104 ASP A C 1
ATOM 780 O O . ASP A 1 104 ? -0.589 -18.109 -26.922 1 96.44 104 ASP A O 1
ATOM 784 N N . ALA A 1 105 ? -0.181 -17.641 -24.75 1 94.69 105 ALA A N 1
ATOM 785 C CA . ALA A 1 105 ? 1.246 -17.922 -24.859 1 94.69 105 ALA A CA 1
ATOM 786 C C . ALA A 1 105 ? 1.496 -19.438 -24.922 1 94.69 105 ALA A C 1
ATOM 788 O O . ALA A 1 105 ? 2.637 -19.875 -25.078 1 94.69 105 ALA A O 1
ATOM 789 N N . GLY A 1 106 ? 0.407 -20.219 -24.766 1 91.12 106 GLY A N 1
ATOM 790 C CA . GLY A 1 106 ? 0.536 -21.656 -24.875 1 91.12 106 GLY A CA 1
ATOM 791 C C . GLY A 1 106 ? 0.928 -22.328 -23.578 1 91.12 106 GLY A C 1
ATOM 792 O O . GLY A 1 106 ? 1.052 -21.672 -22.547 1 91.12 106 GLY A O 1
ATOM 793 N N . GLU A 1 107 ? 1.145 -23.625 -23.609 1 84.56 107 GLU A N 1
ATOM 794 C CA . GLU A 1 107 ? 1.379 -24.469 -22.438 1 84.56 107 GLU A CA 1
ATOM 795 C C . GLU A 1 107 ? 2.717 -24.125 -21.781 1 84.56 107 GLU A C 1
ATOM 797 O O . GLU A 1 107 ? 2.912 -24.375 -20.594 1 84.56 107 GLU A O 1
ATOM 802 N N . ARG A 1 108 ? 3.523 -23.5 -22.516 1 83.94 108 ARG A N 1
ATOM 803 C CA . ARG A 1 108 ? 4.844 -23.156 -22 1 83.94 108 ARG A CA 1
ATOM 804 C C . ARG A 1 108 ? 4.797 -21.875 -21.172 1 83.94 108 ARG A C 1
ATOM 806 O O . ARG A 1 108 ? 5.801 -21.469 -20.578 1 83.94 108 ARG A O 1
ATOM 813 N N . ALA A 1 109 ? 3.697 -21.219 -21.25 1 90.88 109 ALA A N 1
ATOM 814 C CA . ALA A 1 109 ? 3.393 -20.062 -20.406 1 90.88 109 ALA A CA 1
ATOM 815 C C . ALA A 1 109 ? 4.246 -18.859 -20.797 1 90.88 109 ALA A C 1
ATOM 817 O O . ALA A 1 109 ? 4.34 -17.891 -20.047 1 90.88 109 ALA A O 1
ATOM 818 N N . ALA A 1 110 ? 5.016 -18.922 -21.891 1 94.12 110 ALA A N 1
ATOM 819 C CA . ALA A 1 110 ? 5.773 -17.812 -22.453 1 94.12 110 ALA A CA 1
ATOM 820 C C . ALA A 1 110 ? 5.555 -17.719 -23.969 1 94.12 110 ALA A C 1
ATOM 822 O O . ALA A 1 110 ? 5.48 -18.734 -24.656 1 94.12 110 ALA A O 1
ATOM 823 N N . PRO A 1 111 ? 5.461 -16.516 -24.406 1 97.12 111 PRO A N 1
ATOM 824 C CA . PRO A 1 111 ? 5.301 -16.375 -25.859 1 97.12 111 PRO A CA 1
ATOM 825 C C . PRO A 1 111 ? 6.59 -16.672 -26.625 1 97.12 111 PRO A C 1
ATOM 827 O O . PRO A 1 111 ? 7.684 -16.344 -26.156 1 97.12 111 PRO A O 1
ATOM 830 N N . THR A 1 112 ? 6.438 -17.266 -27.812 1 97.06 112 THR A N 1
ATOM 831 C CA . THR A 1 112 ? 7.562 -17.391 -28.734 1 97.06 112 THR A CA 1
ATOM 832 C C . THR A 1 112 ? 7.926 -16.031 -29.328 1 97.06 112 THR A C 1
ATOM 834 O O . THR A 1 112 ? 7.117 -15.094 -29.312 1 97.06 112 THR A O 1
ATOM 837 N N . PRO A 1 113 ? 9.148 -15.961 -29.859 1 97.88 113 PRO A N 1
ATOM 838 C CA . PRO A 1 113 ? 9.508 -14.719 -30.547 1 97.88 113 PRO A CA 1
ATOM 839 C C . PRO A 1 113 ? 8.516 -14.352 -31.656 1 97.88 113 PRO A C 1
ATOM 841 O O . PRO A 1 113 ? 8.188 -13.172 -31.812 1 97.88 113 PRO A O 1
ATOM 844 N N . ALA A 1 114 ? 8.031 -15.328 -32.406 1 97.69 114 ALA A N 1
ATOM 845 C CA . ALA A 1 114 ? 7.062 -15.086 -33.469 1 97.69 114 ALA A CA 1
ATOM 846 C C . ALA A 1 114 ? 5.762 -14.516 -32.906 1 97.69 114 ALA A C 1
ATOM 848 O O . ALA A 1 114 ? 5.184 -13.594 -33.469 1 97.69 114 ALA A O 1
ATOM 849 N N . GLN A 1 115 ? 5.309 -15.023 -31.812 1 97.44 115 GLN A N 1
ATOM 850 C CA . GLN A 1 115 ? 4.09 -14.523 -31.188 1 97.44 115 GLN A CA 1
ATOM 851 C C . GLN A 1 115 ? 4.258 -13.07 -30.75 1 97.44 115 GLN A C 1
ATOM 853 O O . GLN A 1 115 ? 3.346 -12.258 -30.906 1 97.44 115 GLN A O 1
ATOM 858 N N . VAL A 1 116 ? 5.422 -12.758 -30.156 1 98.19 116 VAL A N 1
ATOM 859 C CA . VAL A 1 116 ? 5.699 -11.391 -29.734 1 98.19 116 VAL A CA 1
ATOM 860 C C . VAL A 1 116 ? 5.641 -10.453 -30.938 1 98.19 116 VAL A C 1
ATOM 862 O O . VAL A 1 116 ? 4.973 -9.414 -30.891 1 98.19 116 VAL A O 1
ATOM 865 N N . ARG A 1 117 ? 6.277 -10.82 -32.031 1 97.88 117 ARG A N 1
ATOM 866 C CA . ARG A 1 117 ? 6.332 -9.984 -33.25 1 97.88 117 ARG A CA 1
ATOM 867 C C . ARG A 1 117 ? 4.953 -9.852 -33.875 1 97.88 117 ARG A C 1
ATOM 869 O O . ARG A 1 117 ? 4.605 -8.797 -34.406 1 97.88 117 ARG A O 1
ATOM 876 N N . ASP A 1 118 ? 4.188 -10.914 -33.781 1 97.5 118 ASP A N 1
ATOM 877 C CA . ASP A 1 118 ? 2.879 -10.945 -34.438 1 97.5 118 ASP A CA 1
ATOM 878 C C . ASP A 1 118 ? 1.874 -10.086 -33.688 1 97.5 118 ASP A C 1
ATOM 880 O O . ASP A 1 118 ? 0.968 -9.5 -34.281 1 97.5 118 ASP A O 1
ATOM 884 N N . HIS A 1 119 ? 2.029 -10.039 -32.375 1 97.5 119 HIS A N 1
ATOM 885 C CA . HIS A 1 119 ? 1.025 -9.367 -31.562 1 97.5 119 HIS A CA 1
ATOM 886 C C . HIS A 1 119 ? 1.441 -7.934 -31.25 1 97.5 119 HIS A C 1
ATOM 888 O O . HIS A 1 119 ? 0.591 -7.078 -31 1 97.5 119 HIS A O 1
ATOM 894 N N . ALA A 1 120 ? 2.707 -7.66 -31.25 1 97.62 120 ALA A N 1
ATOM 895 C CA . ALA A 1 120 ? 3.17 -6.293 -31.016 1 97.62 120 ALA A CA 1
ATOM 896 C C . ALA A 1 120 ? 2.736 -5.367 -32.156 1 97.62 120 ALA A C 1
ATOM 898 O O . ALA A 1 120 ? 2.662 -5.785 -33.312 1 97.62 120 ALA A O 1
ATOM 899 N N . ARG A 1 121 ? 2.457 -4.16 -31.781 1 96.69 121 ARG A N 1
ATOM 900 C CA . ARG A 1 121 ? 1.998 -3.188 -32.75 1 96.69 121 ARG A CA 1
ATOM 901 C C . ARG A 1 121 ? 2.805 -1.897 -32.688 1 96.69 121 ARG A C 1
ATOM 903 O O . ARG A 1 121 ? 3.129 -1.437 -31.578 1 96.69 121 ARG A O 1
ATOM 910 N N . GLU A 1 122 ? 3.057 -1.369 -33.812 1 95.5 122 GLU A N 1
ATOM 911 C CA . GLU A 1 122 ? 3.646 -0.036 -33.906 1 95.5 122 GLU A CA 1
ATOM 912 C C . GLU A 1 122 ? 2.57 1.046 -33.844 1 95.5 122 GLU A C 1
ATOM 914 O O . GLU A 1 122 ? 1.522 0.916 -34.5 1 95.5 122 GLU A O 1
ATOM 919 N N . GLU A 1 123 ? 2.871 2.002 -33.125 1 94.38 123 GLU A N 1
ATOM 920 C CA . GLU A 1 123 ? 1.915 3.098 -33 1 94.38 123 GLU A CA 1
ATOM 921 C C . GLU A 1 123 ? 1.658 3.766 -34.344 1 94.38 123 GLU A C 1
ATOM 923 O O . GLU A 1 123 ? 2.582 3.949 -35.125 1 94.38 123 GLU A O 1
ATOM 928 N N . SER A 1 124 ? 0.423 4.133 -34.625 1 94.69 124 SER A N 1
ATOM 929 C CA . SER A 1 124 ? 0 4.906 -35.781 1 94.69 124 SER A CA 1
ATOM 930 C C . SER A 1 124 ? -1.265 5.703 -35.5 1 94.69 124 SER A C 1
ATOM 932 O O . SER A 1 124 ? -1.752 5.707 -34.375 1 94.69 124 SER A O 1
ATOM 934 N N . LEU A 1 125 ? -1.665 6.402 -36.5 1 94.31 125 LEU A N 1
ATOM 935 C CA . LEU A 1 125 ? -2.889 7.184 -36.375 1 94.31 125 LEU A CA 1
ATOM 936 C C . LEU A 1 125 ? -4.055 6.297 -35.938 1 94.31 125 LEU A C 1
ATOM 938 O O . LEU A 1 125 ? -4.949 6.75 -35.219 1 94.31 125 LEU A O 1
ATOM 942 N N . HIS A 1 126 ? -4.023 4.988 -36.25 1 94.88 126 HIS A N 1
ATOM 943 C CA . HIS A 1 126 ? -5.18 4.121 -36.062 1 94.88 126 HIS A CA 1
ATOM 944 C C . HIS A 1 126 ? -4.875 3.008 -35.062 1 94.88 126 HIS A C 1
ATOM 946 O O . HIS A 1 126 ? -5.758 2.225 -34.719 1 94.88 126 HIS A O 1
ATOM 952 N N . VAL A 1 127 ? -3.545 2.912 -34.625 1 94.62 127 VAL A N 1
ATOM 953 C CA . VAL A 1 127 ? -3.146 1.748 -33.844 1 94.62 127 VAL A CA 1
ATOM 954 C C . VAL A 1 127 ? -2.441 2.201 -32.562 1 94.62 127 VAL A C 1
ATOM 956 O O . VAL A 1 127 ? -1.484 2.979 -32.625 1 94.62 127 VAL A O 1
ATOM 959 N N . ALA A 1 128 ? -3.014 1.612 -31.453 1 95.25 128 ALA A N 1
ATOM 960 C CA . ALA A 1 128 ? -2.27 1.791 -30.219 1 95.25 128 ALA A CA 1
ATOM 961 C C . ALA A 1 128 ? -0.932 1.06 -30.266 1 95.25 128 ALA A C 1
ATOM 963 O O . ALA A 1 128 ? -0.864 -0.095 -30.688 1 95.25 128 ALA A O 1
ATOM 964 N N . GLY A 1 129 ? 0.105 1.704 -30.078 1 97.44 129 GLY A N 1
ATOM 965 C CA . GLY A 1 129 ? 1.404 1.056 -30 1 97.44 129 GLY A CA 1
ATOM 966 C C . GLY A 1 129 ? 1.588 0.231 -28.734 1 97.44 129 GLY A C 1
ATOM 967 O O . GLY A 1 129 ? 1.019 0.551 -27.703 1 97.44 129 GLY A O 1
ATOM 968 N N . THR A 1 130 ? 2.369 -0.899 -28.891 1 98.44 130 THR A N 1
ATOM 969 C CA . THR A 1 130 ? 2.705 -1.703 -27.719 1 98.44 130 THR A CA 1
ATOM 970 C C . THR A 1 130 ? 3.766 -1.007 -26.875 1 98.44 130 THR A C 1
ATOM 972 O O . THR A 1 130 ? 4.844 -0.674 -27.375 1 98.44 130 THR A O 1
ATOM 975 N N . GLY A 1 131 ? 3.422 -0.848 -25.562 1 98.62 131 GLY A N 1
ATOM 976 C CA . GLY A 1 131 ? 4.316 -0.082 -24.703 1 98.62 131 GLY A CA 1
ATOM 977 C C . GLY A 1 131 ? 5.086 -0.942 -23.719 1 98.62 131 GLY A C 1
ATOM 978 O O . GLY A 1 131 ? 6.102 -0.509 -23.172 1 98.62 131 GLY A O 1
ATOM 979 N N . VAL A 1 132 ? 4.621 -2.188 -23.516 1 98.81 132 VAL A N 1
ATOM 980 C CA . VAL A 1 132 ? 5.305 -3.068 -22.578 1 98.81 132 VAL A CA 1
ATOM 981 C C . VAL A 1 132 ? 4.887 -4.516 -22.828 1 98.81 132 VAL A C 1
ATOM 983 O O . VAL A 1 132 ? 3.74 -4.785 -23.188 1 98.81 132 VAL A O 1
ATOM 986 N N . LEU A 1 133 ? 5.828 -5.441 -22.766 1 98.88 133 LEU A N 1
ATOM 987 C CA . LEU A 1 133 ? 5.57 -6.871 -22.688 1 98.88 133 LEU A CA 1
ATOM 988 C C . LEU A 1 133 ? 5.645 -7.352 -21.234 1 98.88 133 LEU A C 1
ATOM 990 O O . LEU A 1 133 ? 6.672 -7.184 -20.578 1 98.88 133 LEU A O 1
ATOM 994 N N . CYS A 1 134 ? 4.555 -7.938 -20.75 1 98.69 134 CYS A N 1
ATOM 995 C CA . CYS A 1 134 ? 4.527 -8.477 -19.391 1 98.69 134 CYS A CA 1
ATOM 996 C C . CYS A 1 134 ? 4.551 -10 -19.406 1 98.69 134 CYS A C 1
ATOM 998 O O . CYS A 1 134 ? 3.658 -10.633 -19.969 1 98.69 134 CYS A O 1
ATOM 1000 N N . LEU A 1 135 ? 5.566 -10.531 -18.797 1 98.69 135 LEU A N 1
ATOM 1001 C CA . LEU A 1 135 ? 5.703 -11.977 -18.625 1 98.69 135 LEU A CA 1
ATOM 1002 C C . LEU A 1 135 ? 5.414 -12.375 -17.172 1 98.69 135 LEU A C 1
ATOM 1004 O O . LEU A 1 135 ? 5.312 -11.523 -16.297 1 98.69 135 LEU A O 1
ATOM 1008 N N . GLU A 1 136 ? 5.211 -13.617 -16.953 1 98.75 136 GLU A N 1
ATOM 1009 C CA . GLU A 1 136 ? 4.941 -14.141 -15.609 1 98.75 136 GLU A CA 1
ATOM 1010 C C . GLU A 1 136 ? 5.703 -15.438 -15.359 1 98.75 136 GLU A C 1
ATOM 1012 O O . GLU A 1 136 ? 5.762 -16.312 -16.234 1 98.75 136 GLU A O 1
ATOM 1017 N N . ASN A 1 137 ? 6.387 -15.547 -14.164 1 98.56 137 ASN A N 1
ATOM 1018 C CA . ASN A 1 137 ? 7.164 -16.734 -13.797 1 98.56 137 ASN A CA 1
ATOM 1019 C C . ASN A 1 137 ? 7.281 -16.875 -12.281 1 98.56 137 ASN A C 1
ATOM 1021 O O . ASN A 1 137 ? 7.902 -16.047 -11.617 1 98.56 137 ASN A O 1
ATOM 1025 N N . THR A 1 138 ? 6.801 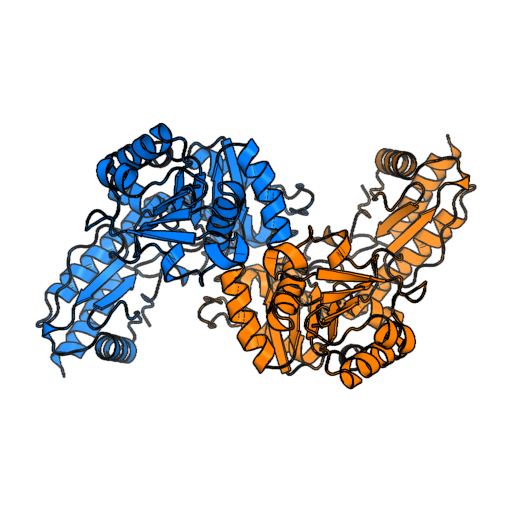-17.938 -11.68 1 98.12 138 THR A N 1
ATOM 1026 C CA . THR A 1 138 ? 6.051 -19.031 -12.297 1 98.12 138 THR A CA 1
ATOM 1027 C C . THR A 1 138 ? 4.688 -18.531 -12.773 1 98.12 138 THR A C 1
ATOM 1029 O O . THR A 1 138 ? 4.23 -17.469 -12.375 1 98.12 138 THR A O 1
ATOM 1032 N N . HIS A 1 139 ? 4.145 -19.25 -13.664 1 98 139 HIS A N 1
ATOM 1033 C CA . HIS A 1 139 ? 2.838 -18.859 -14.172 1 98 139 HIS A CA 1
ATOM 1034 C C . HIS A 1 139 ? 1.714 -19.5 -13.375 1 98 139 HIS A C 1
ATOM 1036 O O . HIS A 1 139 ? 1.453 -20.703 -13.523 1 98 139 HIS A O 1
ATOM 1042 N N . ASN A 1 140 ? 0.982 -18.734 -12.609 1 96.31 140 ASN A N 1
ATOM 1043 C CA . ASN A 1 140 ? 0.023 -19.188 -11.617 1 96.31 140 ASN A CA 1
ATOM 1044 C C . ASN A 1 140 ? -1.152 -19.922 -12.258 1 96.31 140 ASN A C 1
ATOM 1046 O O . ASN A 1 140 ? -1.392 -21.094 -11.977 1 96.31 140 ASN A O 1
ATOM 1050 N N . ALA A 1 141 ? -1.777 -19.344 -13.172 1 94.31 141 ALA A N 1
ATOM 1051 C CA . ALA A 1 141 ? -3.027 -19.844 -13.727 1 94.31 141 ALA A CA 1
ATOM 1052 C C . ALA A 1 141 ? -2.787 -21.094 -14.57 1 94.31 141 ALA A C 1
ATOM 1054 O O . ALA A 1 141 ? -3.725 -21.828 -14.883 1 94.31 141 ALA A O 1
ATOM 1055 N N . ARG A 1 142 ? -1.56 -21.281 -14.914 1 93 142 ARG A N 1
ATOM 1056 C CA . ARG A 1 142 ? -1.227 -22.484 -15.672 1 93 142 ARG A CA 1
ATOM 1057 C C . ARG A 1 142 ? -0.636 -23.562 -14.766 1 93 142 ARG A C 1
ATOM 1059 O O . ARG A 1 142 ? 0.057 -24.469 -15.242 1 93 142 ARG A O 1
ATOM 1066 N N . GLY A 1 143 ? -0.859 -23.422 -13.492 1 93.75 143 GLY A N 1
ATOM 1067 C CA . GLY A 1 143 ? -0.533 -24.469 -12.531 1 93.75 143 GLY A CA 1
ATOM 1068 C C . GLY A 1 143 ? 0.847 -24.297 -11.922 1 93.75 143 GLY A C 1
ATOM 1069 O O . GLY A 1 143 ? 1.502 -25.297 -11.578 1 93.75 143 GLY A O 1
ATOM 1070 N N . GLY A 1 144 ? 1.319 -23.078 -11.898 1 96.81 144 GLY A N 1
ATOM 1071 C CA . GLY A 1 144 ? 2.623 -22.859 -11.297 1 96.81 144 GLY A CA 1
ATOM 1072 C C . GLY A 1 144 ? 3.773 -23.312 -12.172 1 96.81 144 GLY A C 1
ATOM 1073 O O . GLY A 1 144 ? 4.797 -23.781 -11.664 1 96.81 144 GLY A O 1
ATOM 1074 N N . VAL A 1 145 ? 3.646 -23.156 -13.422 1 97.25 145 VAL A N 1
ATOM 1075 C CA . VAL A 1 145 ? 4.648 -23.609 -14.383 1 97.25 145 VAL A CA 1
ATOM 1076 C C . VAL A 1 145 ? 5.922 -22.781 -14.219 1 97.25 145 VAL A C 1
ATOM 1078 O O . VAL A 1 145 ? 5.871 -21.547 -14.172 1 97.25 145 VAL A O 1
ATOM 1081 N N . ALA A 1 146 ? 7.039 -23.469 -14.102 1 98.5 146 ALA A N 1
ATOM 1082 C CA . ALA A 1 146 ? 8.336 -22.812 -14.125 1 98.5 146 ALA A CA 1
ATOM 1083 C C . ALA A 1 146 ? 8.82 -22.609 -15.555 1 98.5 146 ALA A C 1
ATOM 1085 O O . ALA A 1 146 ? 9.227 -23.547 -16.219 1 98.5 146 ALA A O 1
ATOM 1086 N N . VAL A 1 147 ? 8.844 -21.375 -16 1 98.5 147 VAL A N 1
ATOM 1087 C CA . VAL A 1 147 ? 9.211 -21.062 -17.375 1 98.5 147 VAL A CA 1
ATOM 1088 C C . VAL A 1 147 ? 10.734 -21.031 -17.516 1 98.5 147 VAL A C 1
ATOM 1090 O O . VAL A 1 147 ? 11.406 -20.281 -16.797 1 98.5 147 VAL A O 1
ATOM 1093 N N . PRO A 1 148 ? 11.289 -21.797 -18.422 1 98.12 148 PRO A N 1
ATOM 1094 C CA . PRO A 1 148 ? 12.742 -21.844 -18.562 1 98.12 148 PRO A CA 1
ATOM 1095 C C . PRO A 1 148 ? 13.328 -20.5 -19 1 98.12 148 PRO A C 1
ATOM 1097 O O . PRO A 1 148 ? 12.695 -19.75 -19.75 1 98.12 148 PRO A O 1
ATOM 1100 N N . LYS A 1 149 ? 14.5 -20.281 -18.547 1 98.38 149 LYS A N 1
ATOM 1101 C CA . LYS A 1 149 ? 15.227 -19.062 -18.875 1 98.38 149 LYS A CA 1
ATOM 1102 C C . LYS A 1 149 ? 15.25 -18.828 -20.391 1 98.38 149 LYS A C 1
ATOM 1104 O O . LYS A 1 149 ? 15.07 -17.703 -20.859 1 98.38 149 LYS A O 1
ATOM 1109 N N . ALA A 1 150 ? 15.508 -19.859 -21.141 1 98.06 150 ALA A N 1
ATOM 1110 C CA . ALA A 1 150 ? 15.641 -19.734 -22.594 1 98.06 150 ALA A CA 1
ATOM 1111 C C . ALA A 1 150 ? 14.375 -19.141 -23.219 1 98.06 150 ALA A C 1
ATOM 1113 O O . ALA A 1 150 ? 14.445 -18.359 -24.172 1 98.06 150 ALA A O 1
ATOM 1114 N N . ASP A 1 151 ? 13.219 -19.562 -22.719 1 97.94 151 ASP A N 1
ATOM 1115 C CA . ASP A 1 151 ? 11.945 -19.062 -23.219 1 97.94 151 ASP A CA 1
ATOM 1116 C C . ASP A 1 151 ? 11.742 -17.594 -22.844 1 97.94 151 ASP A C 1
ATOM 1118 O O . ASP A 1 151 ? 11.281 -16.797 -23.656 1 97.94 151 ASP A O 1
ATOM 1122 N N . ILE A 1 152 ? 12.094 -17.203 -21.594 1 98.19 152 ILE A N 1
ATOM 1123 C CA . ILE A 1 152 ? 12.016 -15.812 -21.141 1 98.19 152 ILE A CA 1
ATOM 1124 C C . ILE A 1 152 ? 12.922 -14.938 -22 1 98.19 152 ILE A C 1
ATOM 1126 O O . ILE A 1 152 ? 12.5 -13.875 -22.469 1 98.19 152 ILE A O 1
ATOM 1130 N N . ASP A 1 153 ? 14.148 -15.438 -22.219 1 98.56 153 ASP A N 1
ATOM 1131 C CA . ASP A 1 153 ? 15.133 -14.68 -22.984 1 98.56 153 ASP A CA 1
ATOM 1132 C C . ASP A 1 153 ? 14.656 -14.461 -24.422 1 98.56 153 ASP A C 1
ATOM 1134 O O . ASP A 1 153 ? 14.789 -13.367 -24.969 1 98.56 153 ASP A O 1
ATOM 1138 N N . ALA A 1 154 ? 14.164 -15.5 -25 1 98.31 154 ALA A N 1
ATOM 1139 C CA . ALA A 1 154 ? 13.727 -15.422 -26.391 1 98.31 154 ALA A CA 1
ATOM 1140 C C . ALA A 1 154 ? 12.609 -14.406 -26.547 1 98.31 154 ALA A C 1
ATOM 1142 O O . ALA A 1 154 ? 12.609 -13.625 -27.5 1 98.31 154 ALA A O 1
ATOM 1143 N N . ALA A 1 155 ? 11.633 -14.445 -25.672 1 98.31 155 ALA A N 1
ATOM 1144 C CA . ALA A 1 155 ? 10.539 -13.484 -25.703 1 98.31 155 ALA A CA 1
ATOM 1145 C C . ALA A 1 155 ? 11.047 -12.062 -25.484 1 98.31 155 ALA A C 1
ATOM 1147 O O . ALA A 1 155 ? 10.648 -11.133 -26.203 1 98.31 155 ALA A O 1
ATOM 1148 N N . ALA A 1 156 ? 11.914 -11.891 -24.5 1 98.62 156 ALA A N 1
ATOM 1149 C CA . ALA A 1 156 ? 12.461 -10.586 -24.156 1 98.62 156 ALA A CA 1
ATOM 1150 C C . ALA A 1 156 ? 13.273 -10.008 -25.312 1 98.62 156 ALA A C 1
ATOM 1152 O O . ALA A 1 156 ? 13.172 -8.812 -25.609 1 98.62 156 ALA A O 1
ATOM 1153 N N . ASP A 1 157 ? 14.086 -10.82 -25.922 1 98.62 157 ASP A N 1
ATOM 1154 C CA . ASP A 1 157 ? 14.906 -10.367 -27.031 1 98.62 157 ASP A CA 1
ATOM 1155 C C . ASP A 1 157 ? 14.039 -9.906 -28.203 1 98.62 157 ASP A C 1
ATOM 1157 O O . ASP A 1 157 ? 14.344 -8.906 -28.859 1 98.62 157 ASP A O 1
ATOM 1161 N N . ALA A 1 158 ? 13.016 -10.68 -28.469 1 98.62 158 ALA A N 1
ATOM 1162 C CA . ALA A 1 158 ? 12.094 -10.297 -29.531 1 98.62 158 ALA A CA 1
ATOM 1163 C C . ALA A 1 158 ? 11.469 -8.93 -29.266 1 98.62 158 ALA A C 1
ATOM 1165 O O . ALA A 1 158 ? 11.328 -8.109 -30.172 1 98.62 158 ALA A O 1
ATOM 1166 N N . ALA A 1 159 ? 11.047 -8.68 -28.031 1 98.62 159 ALA A N 1
ATOM 1167 C CA . ALA A 1 159 ? 10.477 -7.391 -27.641 1 98.62 159 ALA A CA 1
ATOM 1168 C C . ALA A 1 159 ? 11.508 -6.273 -27.766 1 98.62 159 ALA A C 1
ATOM 1170 O O . ALA A 1 159 ? 11.211 -5.188 -28.266 1 98.62 159 ALA A O 1
ATOM 1171 N N . ARG A 1 160 ? 12.68 -6.52 -27.328 1 97.62 160 ARG A N 1
ATOM 1172 C CA . ARG A 1 160 ? 13.758 -5.539 -27.375 1 97.62 160 ARG A CA 1
ATOM 1173 C C . ARG A 1 160 ? 14.055 -5.113 -28.812 1 97.62 160 ARG A C 1
ATOM 1175 O O . ARG A 1 160 ? 14.344 -3.943 -29.062 1 97.62 160 ARG A O 1
ATOM 1182 N N . ASP A 1 161 ? 14.047 -6.074 -29.688 1 98 161 ASP A N 1
ATOM 1183 C CA . ASP A 1 161 ? 14.266 -5.785 -31.094 1 98 161 ASP A CA 1
ATOM 1184 C C . ASP A 1 161 ? 13.234 -4.789 -31.625 1 98 161 ASP A C 1
ATOM 1186 O O . ASP A 1 161 ? 13.492 -4.074 -32.594 1 98 161 ASP A O 1
ATOM 1190 N N . LEU A 1 162 ? 12.109 -4.766 -31 1 98.19 162 LEU A N 1
ATOM 1191 C CA . LEU A 1 162 ? 11.023 -3.875 -31.406 1 98.19 162 LEU A CA 1
ATOM 1192 C C . LEU A 1 162 ? 11.031 -2.598 -30.578 1 98.19 162 LEU A C 1
ATOM 1194 O O . LEU A 1 162 ? 10.156 -1.745 -30.734 1 98.19 162 LEU A O 1
ATOM 1198 N N . GLY A 1 163 ? 11.953 -2.496 -29.625 1 98.06 163 GLY A N 1
ATOM 1199 C CA . GLY A 1 163 ? 12.039 -1.333 -28.75 1 98.06 163 GLY A CA 1
ATOM 1200 C C . GLY A 1 163 ? 11.023 -1.354 -27.625 1 98.06 163 GLY A C 1
ATOM 1201 O O . GLY A 1 163 ? 10.688 -0.309 -27.062 1 98.06 163 GLY A O 1
ATOM 1202 N N . ILE A 1 164 ? 10.484 -2.486 -27.297 1 98.62 164 ILE A N 1
ATOM 1203 C CA . ILE A 1 164 ? 9.453 -2.631 -26.266 1 98.62 164 ILE A CA 1
ATOM 1204 C C . ILE A 1 164 ? 10.086 -3.119 -24.969 1 98.62 164 ILE A C 1
ATOM 1206 O O . ILE A 1 164 ? 10.719 -4.18 -24.938 1 98.62 164 ILE A O 1
ATOM 1210 N N . PRO A 1 165 ? 9.938 -2.344 -23.844 1 98.81 165 PRO A N 1
ATOM 1211 C CA . PRO A 1 165 ? 10.453 -2.832 -22.562 1 98.81 165 PRO A CA 1
ATOM 1212 C C . PRO A 1 165 ? 9.719 -4.078 -22.078 1 98.81 165 PRO A C 1
ATOM 1214 O O . PRO A 1 165 ? 8.555 -4.293 -22.422 1 98.81 165 PRO A O 1
ATOM 1217 N N . VAL A 1 166 ? 10.43 -4.895 -21.266 1 98.94 166 VAL A N 1
ATOM 1218 C CA . VAL A 1 166 ? 9.883 -6.156 -20.781 1 98.94 166 VAL A CA 1
ATOM 1219 C C . VAL A 1 166 ? 9.836 -6.141 -19.25 1 98.94 166 VAL A C 1
ATOM 1221 O O . VAL A 1 166 ? 10.844 -5.891 -18.594 1 98.94 166 VAL A O 1
ATOM 1224 N N . HIS A 1 167 ? 8.664 -6.379 -18.688 1 98.94 167 HIS A N 1
ATOM 1225 C CA . HIS A 1 167 ? 8.445 -6.57 -17.266 1 98.94 167 HIS A CA 1
ATOM 1226 C C . HIS A 1 167 ? 8.109 -8.023 -16.938 1 98.94 167 HIS A C 1
ATOM 1228 O O . HIS A 1 167 ? 7.355 -8.664 -17.672 1 98.94 167 HIS A O 1
ATOM 1234 N N . LEU A 1 168 ? 8.703 -8.508 -15.891 1 98.94 168 LEU A N 1
ATOM 1235 C CA . LEU A 1 168 ? 8.391 -9.859 -15.43 1 98.94 168 LEU A CA 1
ATOM 1236 C C . LEU A 1 168 ? 7.66 -9.82 -14.094 1 98.94 168 LEU A C 1
ATOM 1238 O O . LEU A 1 168 ? 8.211 -9.367 -13.086 1 98.94 168 LEU A O 1
ATOM 1242 N N . ASP A 1 169 ? 6.41 -10.234 -14.141 1 98.88 169 ASP A N 1
ATOM 1243 C CA . ASP A 1 169 ? 5.766 -10.617 -12.891 1 98.88 169 ASP A CA 1
ATOM 1244 C C . ASP A 1 169 ? 6.375 -11.898 -12.328 1 98.88 169 ASP A C 1
ATOM 1246 O O . ASP A 1 169 ? 5.914 -13 -12.641 1 98.88 169 ASP A O 1
ATOM 1250 N N . GLY A 1 170 ? 7.344 -11.68 -11.5 1 98.81 170 GLY A N 1
ATOM 1251 C CA . GLY A 1 170 ? 8.016 -12.781 -10.836 1 98.81 170 GLY A CA 1
ATOM 1252 C C . GLY A 1 170 ? 7.539 -13.016 -9.414 1 98.81 170 GLY A C 1
ATOM 1253 O O . GLY A 1 170 ? 8.344 -13.188 -8.5 1 98.81 170 GLY A O 1
ATOM 1254 N N . ALA A 1 171 ? 6.223 -12.969 -9.172 1 98.69 171 ALA A N 1
ATOM 1255 C CA . ALA A 1 171 ? 5.699 -13.148 -7.82 1 98.69 171 ALA A CA 1
ATOM 1256 C C . ALA A 1 171 ? 6.324 -14.367 -7.152 1 98.69 171 ALA A C 1
ATOM 1258 O O . ALA A 1 171 ? 6.516 -14.383 -5.934 1 98.69 171 ALA A O 1
ATOM 1259 N N . ARG A 1 172 ? 6.535 -15.398 -7.918 1 98.75 172 ARG A N 1
ATOM 1260 C CA . ARG A 1 172 ? 7.156 -16.625 -7.434 1 98.75 172 ARG A CA 1
ATOM 1261 C C . ARG A 1 172 ? 8.438 -16.938 -8.203 1 98.75 172 ARG A C 1
ATOM 1263 O O . ARG A 1 172 ? 8.719 -18.094 -8.508 1 98.75 172 ARG A O 1
ATOM 1270 N N . LEU A 1 173 ? 9.195 -15.906 -8.523 1 98.81 173 LEU A N 1
ATOM 1271 C CA . LEU A 1 173 ? 10.43 -16.031 -9.297 1 98.81 173 LEU A CA 1
ATOM 1272 C C . LEU A 1 173 ? 11.344 -17.078 -8.688 1 98.81 173 LEU A C 1
ATOM 1274 O O . LEU A 1 173 ? 11.906 -17.906 -9.414 1 98.81 173 LEU A O 1
ATOM 1278 N N . PHE A 1 174 ? 11.469 -17.094 -7.418 1 98.88 174 PHE A N 1
ATOM 1279 C CA . PHE A 1 174 ? 12.438 -17.953 -6.758 1 98.88 174 PHE A CA 1
ATOM 1280 C C . PHE A 1 174 ? 11.977 -19.406 -6.781 1 98.88 174 PHE A C 1
ATOM 1282 O O . PHE A 1 174 ? 12.805 -20.312 -6.793 1 98.88 174 PHE A O 1
ATOM 1289 N N . ASN A 1 175 ? 10.695 -19.656 -6.809 1 98.81 175 ASN A N 1
ATOM 1290 C CA . ASN A 1 175 ? 10.203 -21 -7.07 1 98.81 175 ASN A CA 1
ATOM 1291 C C . ASN A 1 175 ? 10.68 -21.516 -8.43 1 98.81 175 ASN A C 1
ATOM 1293 O O . ASN A 1 175 ? 11.102 -22.672 -8.547 1 98.81 175 ASN A O 1
ATOM 1297 N N . ALA A 1 176 ? 10.578 -20.672 -9.453 1 98.81 176 ALA A N 1
ATOM 1298 C CA . ALA A 1 176 ? 11.031 -21.062 -10.789 1 98.81 176 ALA A CA 1
ATOM 1299 C C . ALA A 1 176 ? 12.531 -21.359 -10.789 1 98.81 176 ALA A C 1
ATOM 1301 O O . ALA A 1 176 ? 12.969 -22.344 -11.375 1 98.81 176 ALA A O 1
ATOM 1302 N N . CYS A 1 177 ? 13.273 -20.484 -10.148 1 98.88 177 CYS A N 1
ATOM 1303 C CA . CYS A 1 177 ? 14.719 -20.641 -10.102 1 98.88 177 CYS A CA 1
ATOM 1304 C C . CYS A 1 177 ? 15.117 -21.938 -9.422 1 98.88 177 CYS A C 1
ATOM 1306 O O . CYS A 1 177 ? 15.977 -22.672 -9.922 1 98.88 177 CYS A O 1
ATOM 1308 N N . VAL A 1 178 ? 14.492 -22.25 -8.289 1 98.81 178 VAL A N 1
ATOM 1309 C CA . VAL A 1 178 ? 14.789 -23.469 -7.555 1 98.81 178 VAL A CA 1
ATOM 1310 C C . VAL A 1 178 ? 14.383 -24.688 -8.391 1 98.81 178 VAL A C 1
ATOM 1312 O O . VAL A 1 178 ? 15.141 -25.656 -8.5 1 98.81 178 VAL A O 1
ATOM 1315 N N . ALA A 1 179 ? 13.234 -24.641 -9 1 98.69 179 ALA A N 1
ATOM 1316 C CA . ALA A 1 179 ? 12.719 -25.75 -9.789 1 98.69 179 ALA A CA 1
ATOM 1317 C C . ALA A 1 179 ? 13.625 -26.047 -10.977 1 98.69 179 ALA A C 1
ATOM 1319 O O . ALA A 1 179 ? 13.805 -27.219 -11.359 1 98.69 179 ALA A O 1
ATOM 1320 N N . LEU A 1 180 ? 14.203 -25.016 -11.578 1 98.62 180 LEU A N 1
ATOM 1321 C CA . LEU A 1 180 ? 14.961 -25.156 -12.82 1 98.62 180 LEU A CA 1
ATOM 1322 C C . LEU A 1 180 ? 16.453 -25.125 -12.539 1 98.62 180 LEU A C 1
ATOM 1324 O O . LEU A 1 180 ? 17.266 -25.203 -13.461 1 98.62 180 LEU A O 1
ATOM 1328 N N . ASP A 1 181 ? 16.812 -25.047 -11.281 1 98.38 181 ASP A N 1
ATOM 1329 C CA . ASP A 1 181 ? 18.203 -24.891 -10.883 1 98.38 181 ASP A CA 1
ATOM 1330 C C . ASP A 1 181 ? 18.875 -23.75 -11.648 1 98.38 181 ASP A C 1
ATOM 1332 O O . ASP A 1 181 ? 19.906 -23.953 -12.281 1 98.38 181 ASP A O 1
ATOM 1336 N N . GLU A 1 182 ? 18.219 -22.625 -11.68 1 98.56 182 GLU A N 1
ATOM 1337 C CA . GLU A 1 182 ? 18.688 -21.438 -12.375 1 98.56 182 GLU A CA 1
ATOM 1338 C C . GLU A 1 182 ? 19 -20.312 -11.391 1 98.56 182 GLU A C 1
ATOM 1340 O O . GLU A 1 182 ? 18.281 -20.094 -10.422 1 98.56 182 GLU A O 1
ATOM 1345 N N . ASP A 1 183 ? 20.125 -19.625 -11.617 1 98.44 183 ASP A N 1
ATOM 1346 C CA . ASP A 1 183 ? 20.469 -18.438 -10.828 1 98.44 183 ASP A CA 1
ATOM 1347 C C . ASP A 1 183 ? 19.469 -17.297 -11.078 1 98.44 183 ASP A C 1
ATOM 1349 O O . ASP A 1 183 ? 19.141 -17.016 -12.227 1 98.44 183 ASP A O 1
ATOM 1353 N N . PRO A 1 184 ? 19.016 -16.688 -9.984 1 98.69 184 PRO A N 1
ATOM 1354 C CA . PRO A 1 184 ? 18.031 -15.617 -10.172 1 98.69 184 PRO A CA 1
ATOM 1355 C C . PRO A 1 184 ? 18.547 -14.492 -11.062 1 98.69 184 PRO A C 1
ATOM 1357 O O . PRO A 1 184 ? 17.797 -13.945 -11.875 1 98.69 184 PRO A O 1
ATOM 1360 N N . THR A 1 185 ? 19.797 -14.062 -10.938 1 98.69 185 THR A N 1
ATOM 1361 C CA . THR A 1 185 ? 20.391 -13.031 -11.781 1 98.69 185 THR A CA 1
ATOM 1362 C C . THR A 1 185 ? 20.312 -13.43 -13.258 1 98.69 185 THR A C 1
ATOM 1364 O O . THR A 1 185 ? 19.984 -12.609 -14.109 1 98.69 185 THR A O 1
ATOM 1367 N N . ALA A 1 186 ? 20.641 -14.664 -13.492 1 98.69 186 ALA A N 1
ATOM 1368 C CA . ALA A 1 186 ? 20.609 -15.172 -14.859 1 98.69 186 ALA A CA 1
ATOM 1369 C C . ALA A 1 186 ? 19.188 -15.219 -15.391 1 98.69 186 ALA A C 1
ATOM 1371 O O . ALA A 1 186 ? 18.922 -14.828 -16.531 1 98.69 186 ALA A O 1
ATOM 1372 N N . MET A 1 187 ? 18.25 -15.688 -14.57 1 98.69 187 MET A N 1
ATOM 1373 C CA . MET A 1 187 ? 16.859 -15.875 -14.961 1 98.69 187 MET A CA 1
ATOM 1374 C C . MET A 1 187 ? 16.266 -14.578 -15.492 1 98.69 187 MET A C 1
ATOM 1376 O O . MET A 1 187 ? 15.461 -14.594 -16.422 1 98.69 187 MET A O 1
ATOM 1380 N N . VAL A 1 188 ? 16.703 -13.398 -14.883 1 98.69 188 VAL A N 1
ATOM 1381 C CA . VAL A 1 188 ? 15.992 -12.172 -15.227 1 98.69 188 VAL A CA 1
ATOM 1382 C C . VAL A 1 188 ? 16.938 -11.219 -15.961 1 98.69 188 VAL A C 1
ATOM 1384 O O . VAL A 1 188 ? 16.656 -10.023 -16.078 1 98.69 188 VAL A O 1
ATOM 1387 N N . GLU A 1 189 ? 18.016 -11.703 -16.469 1 98.31 189 GLU A N 1
ATOM 1388 C CA . GLU A 1 189 ? 19.047 -10.898 -17.109 1 98.31 189 GLU A CA 1
ATOM 1389 C C . GLU A 1 189 ? 18.484 -10.117 -18.281 1 98.31 189 GLU A C 1
ATOM 1391 O O . GLU A 1 189 ? 18.859 -8.969 -18.516 1 98.31 189 GLU A O 1
ATOM 1396 N N . ARG A 1 190 ? 17.578 -10.703 -19 1 98.44 190 ARG A N 1
ATOM 1397 C CA . ARG A 1 190 ? 17.156 -10.109 -20.266 1 98.44 190 ARG A CA 1
ATOM 1398 C C . ARG A 1 190 ? 15.875 -9.297 -20.094 1 98.44 190 ARG A C 1
ATOM 1400 O O . ARG A 1 190 ? 15.445 -8.609 -21.016 1 98.44 190 ARG A O 1
ATOM 1407 N N . VAL A 1 191 ? 15.203 -9.32 -18.969 1 98.75 191 VAL A N 1
ATOM 1408 C CA . VAL A 1 191 ? 14.031 -8.469 -18.766 1 98.75 191 VAL A CA 1
ATOM 1409 C C . VAL A 1 191 ? 14.461 -7.141 -18.141 1 98.75 191 VAL A C 1
ATOM 1411 O O . VAL A 1 191 ? 15.5 -7.059 -17.484 1 98.75 191 VAL A O 1
ATOM 1414 N N . ASP A 1 192 ? 13.703 -6.09 -18.359 1 98.88 192 ASP A N 1
ATOM 1415 C CA . ASP A 1 192 ? 14.047 -4.754 -17.875 1 98.88 192 ASP A CA 1
ATOM 1416 C C . ASP A 1 192 ? 13.742 -4.617 -16.391 1 98.88 192 ASP A C 1
ATOM 1418 O O . ASP A 1 192 ? 14.547 -4.066 -15.625 1 98.88 192 ASP A O 1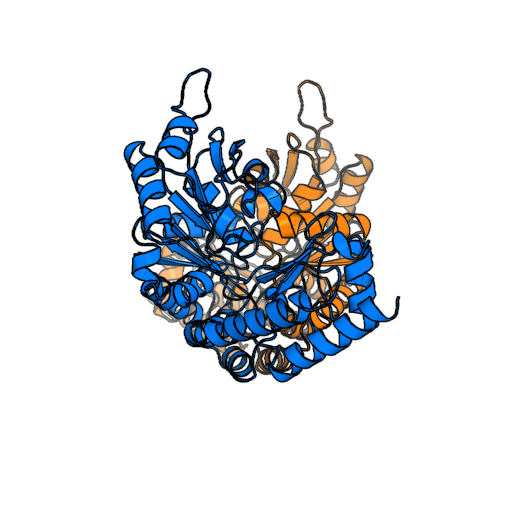
ATOM 1422 N N . THR A 1 193 ? 12.586 -5.062 -15.961 1 98.94 193 THR A N 1
ATOM 1423 C CA . THR A 1 193 ? 12.188 -4.977 -14.562 1 98.94 193 THR A CA 1
ATOM 1424 C C . THR A 1 193 ? 11.539 -6.285 -14.102 1 98.94 193 THR A C 1
ATOM 1426 O O . THR A 1 193 ? 11.023 -7.047 -14.922 1 98.94 193 THR A O 1
ATOM 1429 N N . VAL A 1 194 ? 11.641 -6.562 -12.805 1 98.94 194 VAL A N 1
ATOM 1430 C CA . VAL A 1 194 ? 11.047 -7.762 -12.227 1 98.94 194 VAL A CA 1
ATOM 1431 C C . VAL A 1 194 ? 10.422 -7.43 -10.875 1 98.94 194 VAL A C 1
ATOM 1433 O O . VAL A 1 194 ? 10.992 -6.664 -10.094 1 98.94 194 VAL A O 1
ATOM 1436 N N . MET A 1 195 ? 9.242 -7.906 -10.656 1 98.94 195 MET A N 1
ATOM 1437 C CA . MET A 1 195 ? 8.578 -7.875 -9.359 1 98.94 195 MET A CA 1
ATOM 1438 C C . MET A 1 195 ? 8.656 -9.234 -8.672 1 98.94 195 MET A C 1
ATOM 1440 O O . MET A 1 195 ? 8.383 -10.266 -9.297 1 98.94 195 MET A O 1
ATOM 1444 N N . CYS A 1 196 ? 9.078 -9.312 -7.41 1 98.69 196 CYS A N 1
ATOM 1445 C CA . CYS A 1 196 ? 9.156 -10.555 -6.645 1 98.69 196 CYS A CA 1
ATOM 1446 C C . CYS A 1 196 ? 8.453 -10.406 -5.301 1 98.69 196 CYS A C 1
ATOM 1448 O O . CYS A 1 196 ? 8.734 -9.477 -4.547 1 98.69 196 CYS A O 1
ATOM 1450 N N . CYS A 1 197 ? 7.637 -11.383 -4.992 1 98.69 197 CYS A N 1
ATOM 1451 C CA . CYS A 1 197 ? 6.922 -11.328 -3.725 1 98.69 197 CYS A CA 1
ATOM 1452 C C . CYS A 1 197 ? 7.793 -11.828 -2.582 1 98.69 197 CYS A C 1
ATOM 1454 O O . CYS A 1 197 ? 8.531 -12.805 -2.744 1 98.69 197 CYS A O 1
ATOM 1456 N N . LEU A 1 198 ? 7.73 -11.141 -1.482 1 98.81 198 LEU A N 1
ATOM 1457 C CA . LEU A 1 198 ? 8.328 -11.625 -0.245 1 98.81 198 LEU A CA 1
ATOM 1458 C C . LEU A 1 198 ? 7.289 -12.344 0.613 1 98.81 198 LEU A C 1
ATOM 1460 O O . LEU A 1 198 ? 7.637 -13.18 1.451 1 98.81 198 LEU A O 1
ATOM 1464 N N . SER A 1 199 ? 6.016 -12.062 0.384 1 98.25 199 SER A N 1
ATOM 1465 C CA . SER A 1 199 ? 4.941 -12.438 1.298 1 98.25 199 SER A CA 1
ATOM 1466 C C . SER A 1 199 ? 4.184 -13.656 0.788 1 98.25 199 SER A C 1
ATOM 1468 O O . SER A 1 199 ? 2.967 -13.758 0.97 1 98.25 199 SER A O 1
ATOM 1470 N N . LYS A 1 200 ? 4.781 -14.531 0.094 1 98.19 200 LYS A N 1
ATOM 1471 C CA . LYS A 1 200 ? 4.254 -15.82 -0.333 1 98.19 200 LYS A CA 1
ATOM 1472 C C . LYS A 1 200 ? 5.059 -16.969 0.271 1 98.19 200 LYS A C 1
ATOM 1474 O O . LYS A 1 200 ? 5.184 -17.078 1.493 1 98.19 200 LYS A O 1
ATOM 1479 N N . GLY A 1 201 ? 5.703 -17.75 -0.531 1 97.44 201 GLY A N 1
ATOM 1480 C CA . GLY A 1 201 ? 6.438 -18.906 -0.053 1 97.44 201 GLY A CA 1
ATOM 1481 C C . GLY A 1 201 ? 7.66 -18.547 0.767 1 97.44 201 GLY A C 1
ATOM 1482 O O . GLY A 1 201 ? 8.133 -19.344 1.583 1 97.44 201 GLY A O 1
ATOM 1483 N N . LEU A 1 202 ? 8.156 -17.281 0.617 1 98.38 202 LEU A N 1
ATOM 1484 C CA . LEU A 1 202 ? 9.344 -16.859 1.355 1 98.38 202 LEU A CA 1
ATOM 1485 C C . LEU A 1 202 ? 9 -16.547 2.805 1 98.38 202 LEU A C 1
ATOM 1487 O O . LEU A 1 202 ? 9.875 -16.516 3.668 1 98.38 202 LEU A O 1
ATOM 1491 N N . GLY A 1 203 ? 7.789 -16.141 3.004 1 98.38 203 GLY A N 1
ATOM 1492 C CA . GLY A 1 203 ? 7.285 -16.203 4.367 1 98.38 203 GLY A CA 1
ATOM 1493 C C . GLY A 1 203 ? 7.164 -14.844 5.016 1 98.38 203 GLY A C 1
ATOM 1494 O O . GLY A 1 203 ? 6.641 -14.719 6.129 1 98.38 203 GLY A O 1
ATOM 1495 N N . ALA A 1 204 ? 7.656 -13.719 4.363 1 98.69 204 ALA A N 1
ATOM 1496 C CA . ALA A 1 204 ? 7.508 -12.398 4.969 1 98.69 204 ALA A CA 1
ATOM 1497 C C . ALA A 1 204 ? 6.031 -12.047 5.152 1 98.69 204 ALA A C 1
ATOM 1499 O O . ALA A 1 204 ? 5.188 -12.453 4.352 1 98.69 204 ALA A O 1
ATOM 1500 N N . PRO A 1 205 ? 5.699 -11.32 6.172 1 98.5 205 PRO A N 1
ATOM 1501 C CA . PRO A 1 205 ? 4.293 -10.992 6.414 1 98.5 205 PRO A CA 1
ATOM 1502 C C . PRO A 1 205 ? 3.723 -10.031 5.371 1 98.5 205 PRO A C 1
ATOM 1504 O O . PRO A 1 205 ? 2.549 -10.141 5.004 1 98.5 205 PRO A O 1
ATOM 1507 N N . VAL A 1 206 ? 4.543 -9.062 4.961 1 98.56 206 VAL A N 1
ATOM 1508 C CA . VAL A 1 206 ? 4.086 -8.023 4.043 1 98.56 206 VAL A CA 1
ATOM 1509 C C . VAL A 1 206 ? 5.195 -7.691 3.045 1 98.56 206 VAL A C 1
ATOM 1511 O O . VAL A 1 206 ? 6.375 -7.676 3.4 1 98.56 206 VAL A O 1
ATOM 1514 N N . GLY A 1 207 ? 4.738 -7.469 1.78 1 98.62 207 GLY A N 1
ATOM 1515 C CA . GLY A 1 207 ? 5.625 -6.707 0.915 1 98.62 207 GLY A CA 1
ATOM 1516 C C . GLY A 1 207 ? 6.133 -7.508 -0.269 1 98.62 207 GLY A C 1
ATOM 1517 O O . GLY A 1 207 ? 6.031 -8.734 -0.286 1 98.62 207 GLY A O 1
ATOM 1518 N N . SER A 1 208 ? 6.648 -6.84 -1.255 1 98.88 208 SER A N 1
ATOM 1519 C CA . SER A 1 208 ? 7.285 -7.309 -2.48 1 98.88 208 SER A CA 1
ATOM 1520 C C . SER A 1 208 ? 8.391 -6.359 -2.928 1 98.88 208 SER A C 1
ATOM 1522 O O . SER A 1 208 ? 8.547 -5.273 -2.361 1 98.88 208 SER A O 1
ATOM 1524 N N . MET A 1 209 ? 9.148 -6.797 -3.852 1 98.94 209 MET A N 1
ATOM 1525 C CA . MET A 1 209 ? 10.234 -5.992 -4.402 1 98.94 209 MET A CA 1
ATOM 1526 C C . MET A 1 209 ? 10.016 -5.727 -5.887 1 98.94 209 MET A C 1
ATOM 1528 O O . MET A 1 209 ? 9.578 -6.609 -6.625 1 98.94 209 MET A O 1
ATOM 1532 N N . LEU A 1 210 ? 10.188 -4.527 -6.312 1 99 210 LEU A N 1
ATOM 1533 C CA . LEU A 1 210 ? 10.289 -4.145 -7.715 1 99 210 LEU A CA 1
ATOM 1534 C C . LEU A 1 210 ? 11.719 -3.73 -8.055 1 99 210 LEU A C 1
ATOM 1536 O O . LEU A 1 210 ? 12.258 -2.791 -7.465 1 99 210 LEU A O 1
ATOM 1540 N N . ALA A 1 211 ? 12.375 -4.398 -8.969 1 98.94 211 ALA A N 1
ATOM 1541 C CA . ALA A 1 211 ? 13.789 -4.148 -9.258 1 98.94 211 ALA A CA 1
ATOM 1542 C C . ALA A 1 211 ? 13.992 -3.826 -10.734 1 98.94 211 ALA A C 1
ATOM 1544 O O . ALA A 1 211 ? 13.25 -4.312 -11.594 1 98.94 211 ALA A O 1
ATOM 1545 N N . GLY A 1 212 ? 14.953 -3.012 -11.07 1 98.94 212 GLY A N 1
ATOM 1546 C CA . GLY A 1 212 ? 15.266 -2.578 -12.422 1 98.94 212 GLY A CA 1
ATOM 1547 C C . GLY A 1 212 ? 16.391 -1.557 -12.469 1 98.94 212 GLY A C 1
ATOM 1548 O O . GLY A 1 212 ? 17.156 -1.424 -11.516 1 98.94 212 GLY A O 1
ATOM 1549 N N . PRO A 1 213 ? 16.516 -0.889 -13.625 1 98.88 213 PRO A N 1
ATOM 1550 C CA . PRO A 1 213 ? 17.5 0.194 -13.727 1 98.88 213 PRO A CA 1
ATOM 1551 C C . PRO A 1 213 ? 17.25 1.31 -12.711 1 98.88 213 PRO A C 1
ATOM 1553 O O . PRO A 1 213 ? 16.109 1.56 -12.328 1 98.88 213 PRO A O 1
ATOM 1556 N N . GLU A 1 214 ? 18.312 1.976 -12.344 1 98.75 214 GLU A N 1
ATOM 1557 C CA . GLU A 1 214 ? 18.25 3.041 -11.352 1 98.75 214 GLU A CA 1
ATOM 1558 C C . GLU A 1 214 ? 17.266 4.137 -11.781 1 98.75 214 GLU A C 1
ATOM 1560 O O . GLU A 1 214 ? 16.469 4.617 -10.977 1 98.75 214 GLU A O 1
ATOM 1565 N N . ALA A 1 215 ? 17.359 4.527 -13.023 1 98.75 215 ALA A N 1
ATOM 1566 C CA . ALA A 1 215 ? 16.5 5.586 -13.531 1 98.75 215 ALA A CA 1
ATOM 1567 C C . ALA A 1 215 ? 15.023 5.184 -13.438 1 98.75 215 ALA A C 1
ATOM 1569 O O . ALA A 1 215 ? 14.164 6.008 -13.133 1 98.75 215 ALA A O 1
ATOM 1570 N N . PHE A 1 216 ? 14.719 3.918 -13.781 1 98.75 216 PHE A N 1
ATOM 1571 C CA . PHE A 1 216 ? 13.367 3.387 -13.656 1 98.75 216 PHE A CA 1
ATOM 1572 C C . PHE A 1 216 ? 12.898 3.443 -12.203 1 98.75 216 PHE A C 1
ATOM 1574 O O . PHE A 1 216 ? 11.773 3.859 -11.93 1 98.75 216 PHE A O 1
ATOM 1581 N N . ILE A 1 217 ? 13.727 2.99 -11.242 1 98.88 217 ILE A N 1
ATOM 1582 C CA . ILE A 1 217 ? 13.359 2.918 -9.836 1 98.88 217 ILE A CA 1
ATOM 1583 C C . ILE A 1 217 ? 13.117 4.324 -9.297 1 98.88 217 ILE A C 1
ATOM 1585 O O . ILE A 1 217 ? 12.234 4.535 -8.461 1 98.88 217 ILE A O 1
ATOM 1589 N N . GLU A 1 218 ? 13.891 5.281 -9.734 1 98.5 218 GLU A N 1
ATOM 1590 C CA . GLU A 1 218 ? 13.656 6.664 -9.328 1 98.5 218 GLU A CA 1
ATOM 1591 C C . GLU A 1 218 ? 12.25 7.117 -9.688 1 98.5 218 GLU A C 1
ATOM 1593 O O . GLU A 1 218 ? 11.562 7.738 -8.867 1 98.5 218 GLU A O 1
ATOM 1598 N N . GLU A 1 219 ? 11.828 6.781 -10.883 1 98.62 219 GLU A N 1
ATOM 1599 C CA . GLU A 1 219 ? 10.461 7.098 -11.297 1 98.62 219 GLU A CA 1
ATOM 1600 C C . GLU A 1 219 ? 9.445 6.273 -10.516 1 98.62 219 GLU A C 1
ATOM 1602 O O . GLU A 1 219 ? 8.383 6.777 -10.148 1 98.62 219 GLU A O 1
ATOM 1607 N N . ALA A 1 220 ? 9.805 5.039 -10.312 1 98.88 220 ALA A N 1
ATOM 1608 C CA . ALA A 1 220 ? 8.914 4.125 -9.602 1 98.88 220 ALA A CA 1
ATOM 1609 C C . ALA A 1 220 ? 8.609 4.637 -8.195 1 98.88 220 ALA A C 1
ATOM 1611 O O . ALA A 1 220 ? 7.5 4.457 -7.688 1 98.88 220 ALA A O 1
ATOM 1612 N N . VAL A 1 221 ? 9.562 5.25 -7.531 1 98.75 221 VAL A N 1
ATOM 1613 C CA . VAL A 1 221 ? 9.383 5.801 -6.191 1 98.75 221 VAL A CA 1
ATOM 1614 C C . VAL A 1 221 ? 8.281 6.859 -6.215 1 98.75 221 VAL A C 1
ATOM 1616 O O . VAL A 1 221 ? 7.426 6.895 -5.328 1 98.75 221 VAL A O 1
ATOM 1619 N N . ARG A 1 222 ? 8.289 7.707 -7.211 1 98.12 222 ARG A N 1
ATOM 1620 C CA . ARG A 1 222 ? 7.277 8.75 -7.344 1 98.12 222 ARG A CA 1
ATOM 1621 C C . ARG A 1 222 ? 5.895 8.141 -7.566 1 98.12 222 ARG A C 1
ATOM 1623 O O . ARG A 1 222 ? 4.914 8.586 -6.965 1 98.12 222 ARG A O 1
ATOM 1630 N N . VAL A 1 223 ? 5.82 7.137 -8.398 1 98.75 223 VAL A N 1
ATOM 1631 C CA . VAL A 1 223 ? 4.551 6.48 -8.688 1 98.75 223 VAL A CA 1
ATOM 1632 C C . VAL A 1 223 ? 4.043 5.766 -7.438 1 98.75 223 VAL A C 1
ATOM 1634 O O . VAL A 1 223 ? 2.84 5.77 -7.16 1 98.75 223 VAL A O 1
ATOM 1637 N N . ARG A 1 224 ? 4.98 5.133 -6.672 1 98.69 224 ARG A N 1
ATOM 1638 C CA . ARG A 1 224 ? 4.578 4.504 -5.418 1 98.69 224 ARG A CA 1
ATOM 1639 C C . ARG A 1 224 ? 3.914 5.516 -4.488 1 98.69 224 ARG A C 1
ATOM 164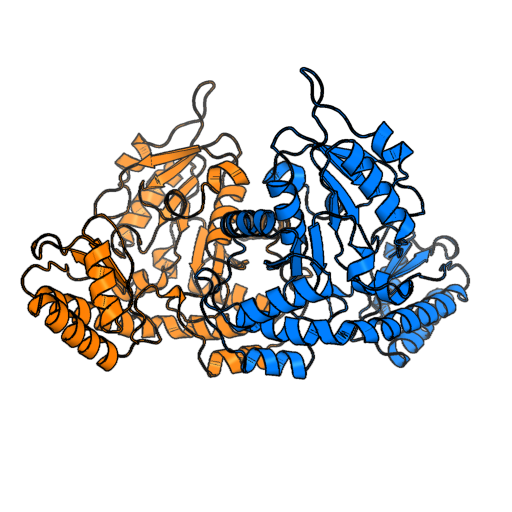1 O O . ARG A 1 224 ? 2.916 5.203 -3.836 1 98.69 224 ARG A O 1
ATOM 1648 N N . LYS A 1 225 ? 4.52 6.703 -4.414 1 98.06 225 LYS A N 1
ATOM 1649 C CA . LYS A 1 225 ? 3.928 7.762 -3.6 1 98.06 225 LYS A CA 1
ATOM 1650 C C . LYS A 1 225 ? 2.531 8.125 -4.098 1 98.06 225 LYS A C 1
ATOM 1652 O O . LYS A 1 225 ? 1.594 8.234 -3.307 1 98.06 225 LYS A O 1
ATOM 1657 N N . GLN A 1 226 ? 2.389 8.25 -5.395 1 98.19 226 GLN A N 1
ATOM 1658 C CA . GLN A 1 226 ? 1.113 8.609 -6.004 1 98.19 226 GLN A CA 1
ATOM 1659 C C . GLN A 1 226 ? 0.047 7.559 -5.727 1 98.19 226 GLN A C 1
ATOM 1661 O O . GLN A 1 226 ? -1.106 7.891 -5.445 1 98.19 226 GLN A O 1
ATOM 1666 N N . PHE A 1 227 ? 0.488 6.27 -5.77 1 98.44 227 PHE A N 1
ATOM 1667 C CA . PHE A 1 227 ? -0.438 5.16 -5.59 1 98.44 227 PHE A CA 1
ATOM 1668 C C . PHE A 1 227 ? -0.743 4.945 -4.109 1 98.44 227 PHE A C 1
ATOM 1670 O O . PHE A 1 227 ? -1.588 4.121 -3.76 1 98.44 227 PHE A O 1
ATOM 1677 N N . GLY A 1 228 ? -0.103 5.656 -3.248 1 98.44 228 GLY A N 1
ATOM 1678 C CA . GLY A 1 228 ? -0.346 5.527 -1.82 1 98.44 228 GLY A CA 1
ATOM 1679 C C . GLY A 1 228 ? 0.443 4.402 -1.179 1 98.44 228 GLY A C 1
ATOM 1680 O O . GLY A 1 228 ? 0.054 3.885 -0.13 1 98.44 228 GLY A O 1
ATOM 1681 N N . GLY A 1 229 ? 1.547 4.012 -1.802 1 98.5 229 GLY A N 1
ATOM 1682 C CA . GLY A 1 229 ? 2.34 2.906 -1.291 1 98.5 229 GLY A CA 1
ATOM 1683 C C . GLY A 1 229 ? 3.492 3.355 -0.41 1 98.5 229 GLY A C 1
ATOM 1684 O O . GLY A 1 229 ? 4.27 2.529 0.07 1 98.5 229 GLY A O 1
ATOM 1685 N N . GLY A 1 230 ? 3.621 4.719 -0.199 1 97.56 230 GLY A N 1
ATOM 1686 C CA . GLY A 1 230 ? 4.668 5.211 0.677 1 97.56 230 GLY A CA 1
ATOM 1687 C C . GLY A 1 230 ? 4.395 4.945 2.145 1 97.56 230 GLY A C 1
ATOM 1688 O O . GLY A 1 230 ? 3.562 5.617 2.758 1 97.56 230 GLY A O 1
ATOM 1689 N N . MET A 1 231 ? 5.137 4.02 2.715 1 97.81 231 MET A N 1
ATOM 1690 C CA . MET A 1 231 ? 4.996 3.658 4.121 1 97.81 231 MET A CA 1
ATOM 1691 C C . MET A 1 231 ? 6.125 4.258 4.953 1 97.81 231 MET A C 1
ATOM 1693 O O . MET A 1 231 ? 7.258 4.371 4.48 1 97.81 231 MET A O 1
ATOM 1697 N N . ARG A 1 232 ? 5.898 4.676 6.133 1 97.62 232 ARG A N 1
ATOM 1698 C CA . ARG A 1 232 ? 6.832 5.48 6.914 1 97.62 232 ARG A CA 1
ATOM 1699 C C . ARG A 1 232 ? 7.895 4.605 7.574 1 97.62 232 ARG A C 1
ATOM 1701 O O . ARG A 1 232 ? 8.906 4.281 6.957 1 97.62 232 ARG A O 1
ATOM 1708 N N . GLN A 1 233 ? 7.703 4.074 8.828 1 98.31 233 GLN A N 1
ATOM 1709 C CA . GLN A 1 233 ? 8.672 3.197 9.477 1 98.31 233 GLN A CA 1
ATOM 1710 C C . GLN A 1 233 ? 8.547 1.765 8.969 1 98.31 233 GLN A C 1
ATOM 1712 O O . GLN A 1 233 ? 8.398 0.829 9.758 1 98.31 233 GLN A O 1
ATOM 1717 N N . ALA A 1 234 ? 8.75 1.612 7.66 1 98.62 234 ALA A N 1
ATOM 1718 C CA . ALA A 1 234 ? 8.5 0.347 6.973 1 98.62 234 ALA A CA 1
ATOM 1719 C C . ALA A 1 234 ? 9.586 -0.676 7.297 1 98.62 234 ALA A C 1
ATOM 1721 O O . ALA A 1 234 ? 9.422 -1.867 7.02 1 98.62 234 ALA A O 1
ATOM 1722 N N . GLY A 1 235 ? 10.711 -0.242 7.953 1 98.75 235 GLY A N 1
ATOM 1723 C CA . GLY A 1 235 ? 11.719 -1.186 8.398 1 98.75 235 GLY A CA 1
ATOM 1724 C C . GLY A 1 235 ? 11.156 -2.322 9.227 1 98.75 235 GLY A C 1
ATOM 1725 O O . GLY A 1 235 ? 11.703 -3.428 9.234 1 98.75 235 GLY A O 1
ATOM 1726 N N . LEU A 1 236 ? 10.07 -2.053 9.875 1 98.69 236 LEU A N 1
ATOM 1727 C CA . LEU A 1 236 ? 9.422 -3.049 10.719 1 98.69 236 LEU A CA 1
ATOM 1728 C C . LEU A 1 236 ? 8.969 -4.25 9.891 1 98.69 236 LEU A C 1
ATOM 1730 O O . LEU A 1 236 ? 8.992 -5.383 10.375 1 98.69 236 LEU A O 1
ATOM 1734 N N . ILE A 1 237 ? 8.57 -4.02 8.641 1 98.75 237 ILE A N 1
ATOM 1735 C CA . ILE A 1 237 ? 8.109 -5.121 7.797 1 98.75 237 ILE A CA 1
ATOM 1736 C C . ILE A 1 237 ? 9.172 -5.441 6.75 1 98.75 237 ILE A C 1
ATOM 1738 O O . ILE A 1 237 ? 9.141 -6.508 6.125 1 98.75 237 ILE A O 1
ATOM 1742 N N . ALA A 1 238 ? 10.172 -4.578 6.57 1 98.88 238 ALA A N 1
ATOM 1743 C CA . ALA A 1 238 ? 11.312 -4.879 5.707 1 98.88 238 ALA A CA 1
ATOM 1744 C C . ALA A 1 238 ? 12.258 -5.879 6.367 1 98.88 238 ALA A C 1
ATOM 1746 O O . ALA A 1 238 ? 12.867 -6.711 5.691 1 98.88 238 ALA A O 1
ATOM 1747 N N . ALA A 1 239 ? 12.398 -5.809 7.695 1 98.88 239 ALA A N 1
ATOM 1748 C CA . ALA A 1 239 ? 13.297 -6.703 8.422 1 98.88 239 ALA A CA 1
ATOM 1749 C C . ALA A 1 239 ? 12.891 -8.164 8.227 1 98.88 239 ALA A C 1
ATOM 1751 O O . ALA A 1 239 ? 13.734 -9 7.898 1 98.88 239 ALA A O 1
ATOM 1752 N N . PRO A 1 240 ? 11.594 -8.477 8.414 1 98.88 240 PRO A N 1
ATOM 1753 C CA . PRO A 1 240 ? 11.188 -9.836 8.055 1 98.88 240 PRO A CA 1
ATOM 1754 C C . PRO A 1 240 ? 11.492 -10.18 6.598 1 98.88 240 PRO A C 1
ATOM 1756 O O . PRO A 1 240 ? 11.758 -11.344 6.273 1 98.88 240 PRO A O 1
ATOM 1759 N N . GLY A 1 241 ? 11.422 -9.195 5.703 1 98.81 241 GLY A N 1
ATOM 1760 C CA . GLY A 1 241 ? 11.773 -9.398 4.309 1 98.81 241 GLY A CA 1
ATOM 1761 C C . GLY A 1 241 ? 13.211 -9.844 4.117 1 98.81 241 GLY A C 1
ATOM 1762 O O . GLY A 1 241 ? 13.5 -10.688 3.268 1 98.81 241 GLY A O 1
ATOM 1763 N N . LEU A 1 242 ? 14.102 -9.258 4.918 1 98.88 242 LEU A N 1
ATOM 1764 C CA . LEU A 1 242 ? 15.5 -9.664 4.879 1 98.88 242 LEU A CA 1
ATOM 1765 C C . LEU A 1 242 ? 15.656 -11.133 5.254 1 98.88 242 LEU A C 1
ATOM 1767 O O . LEU A 1 242 ? 16.391 -11.867 4.602 1 98.88 242 LEU A O 1
ATOM 1771 N N . VAL A 1 243 ? 14.93 -11.57 6.27 1 98.75 243 VAL A N 1
ATOM 1772 C CA . VAL A 1 243 ? 14.945 -12.969 6.695 1 98.75 243 VAL A CA 1
ATOM 1773 C C . VAL A 1 243 ? 14.359 -13.852 5.598 1 98.75 243 VAL A C 1
ATOM 1775 O O . VAL A 1 243 ? 14.867 -14.945 5.332 1 98.75 243 VAL A O 1
ATOM 1778 N N . ALA A 1 244 ? 13.328 -13.375 4.957 1 98.75 244 ALA A N 1
ATOM 1779 C CA . ALA A 1 244 ? 12.625 -14.125 3.916 1 98.75 244 ALA A CA 1
ATOM 1780 C C . ALA A 1 244 ? 13.555 -14.445 2.754 1 98.75 244 ALA A C 1
ATOM 1782 O O . ALA A 1 244 ? 13.438 -15.508 2.133 1 98.75 244 ALA A O 1
ATOM 1783 N N . LEU A 1 245 ? 14.469 -13.523 2.422 1 98.5 245 LEU A N 1
ATOM 1784 C CA . LEU A 1 245 ? 15.383 -13.727 1.304 1 98.5 245 LEU A CA 1
ATOM 1785 C C . LEU A 1 245 ? 16.281 -14.93 1.551 1 98.5 245 LEU A C 1
ATOM 1787 O O . LEU A 1 245 ? 16.797 -15.539 0.604 1 98.5 245 LEU A O 1
ATOM 1791 N N . ASP A 1 246 ? 16.484 -15.344 2.781 1 97.62 246 ASP A N 1
ATOM 1792 C CA . ASP A 1 246 ? 17.312 -16.484 3.123 1 97.62 246 ASP A CA 1
ATOM 1793 C C . ASP A 1 246 ? 16.531 -17.797 3.006 1 97.62 246 ASP A C 1
ATOM 1795 O O . ASP A 1 246 ? 17.094 -18.875 3.166 1 97.62 246 ASP A O 1
ATOM 1799 N N . ASN A 1 247 ? 15.258 -17.688 2.66 1 97.94 247 ASN A N 1
ATOM 1800 C CA . ASN A 1 247 ? 14.406 -18.875 2.602 1 97.94 247 ASN A CA 1
ATOM 1801 C C . ASN A 1 247 ? 14.297 -19.422 1.179 1 97.94 247 ASN A C 1
ATOM 1803 O O . ASN A 1 247 ? 13.508 -20.328 0.914 1 97.94 247 ASN A O 1
ATOM 1807 N N . VAL A 1 248 ? 15.047 -18.922 0.239 1 98.12 248 VAL A N 1
ATOM 1808 C CA . VAL A 1 248 ? 14.906 -19.281 -1.169 1 98.12 248 VAL A CA 1
ATOM 1809 C C . VAL A 1 248 ? 15.156 -20.781 -1.351 1 98.12 248 VAL A C 1
ATOM 1811 O O . VAL A 1 248 ? 14.352 -21.484 -1.969 1 98.12 248 VAL A O 1
ATOM 1814 N N . ASP A 1 249 ? 16.203 -21.328 -0.72 1 97.5 249 ASP A N 1
ATOM 1815 C CA . ASP A 1 249 ? 16.578 -22.719 -0.93 1 97.5 249 ASP A CA 1
ATOM 1816 C C . ASP A 1 249 ? 15.5 -23.672 -0.381 1 97.5 249 ASP A C 1
ATOM 1818 O O . ASP A 1 249 ? 15.266 -24.734 -0.942 1 97.5 249 ASP A O 1
ATOM 1822 N N . ARG A 1 250 ? 14.867 -23.219 0.667 1 97.25 250 ARG A N 1
ATOM 1823 C CA . ARG A 1 250 ? 13.906 -24.109 1.329 1 97.25 250 ARG A CA 1
ATOM 1824 C C . ARG A 1 250 ? 12.648 -24.281 0.481 1 97.25 250 ARG A C 1
ATOM 1826 O O . ARG A 1 250 ? 11.836 -25.172 0.749 1 97.25 250 ARG A O 1
ATOM 1833 N N . LEU A 1 251 ? 12.484 -23.5 -0.56 1 98.62 251 LEU A N 1
ATOM 1834 C CA . LEU A 1 251 ? 11.336 -23.641 -1.454 1 98.62 251 LEU A CA 1
ATOM 1835 C C . LEU A 1 251 ? 11.312 -25.047 -2.068 1 98.62 251 LEU A C 1
ATOM 1837 O O . LEU A 1 251 ? 10.25 -25.547 -2.439 1 98.62 251 LEU A O 1
ATOM 1841 N N . ALA A 1 252 ? 12.484 -25.672 -2.154 1 98.69 252 ALA A N 1
ATOM 1842 C CA . ALA A 1 252 ? 12.578 -27.031 -2.66 1 98.69 252 ALA A CA 1
ATOM 1843 C C . ALA A 1 252 ? 11.727 -27.984 -1.822 1 98.69 252 ALA A C 1
ATOM 1845 O O . ALA A 1 252 ? 11.164 -28.953 -2.346 1 98.69 252 ALA A O 1
ATOM 1846 N N . ASP A 1 253 ? 11.633 -27.734 -0.504 1 98.62 253 ASP A N 1
ATOM 1847 C CA . ASP A 1 253 ? 10.797 -28.547 0.372 1 98.62 253 ASP A CA 1
ATOM 1848 C C . ASP A 1 253 ? 9.328 -28.469 -0.034 1 98.62 253 ASP A C 1
ATOM 1850 O O . ASP A 1 253 ? 8.617 -29.469 -0.017 1 98.62 253 ASP A O 1
ATOM 1854 N N . ASP A 1 254 ? 8.867 -27.266 -0.353 1 98.81 254 ASP A N 1
ATOM 1855 C CA . ASP A 1 254 ? 7.492 -27.094 -0.799 1 98.81 254 ASP A CA 1
ATOM 1856 C C . ASP A 1 254 ? 7.234 -27.844 -2.1 1 98.81 254 ASP A C 1
ATOM 1858 O O . ASP A 1 254 ? 6.145 -28.375 -2.305 1 98.81 254 ASP A O 1
ATOM 1862 N N . HIS A 1 255 ? 8.227 -27.797 -2.996 1 98.81 255 HIS A N 1
ATOM 1863 C CA . HIS A 1 255 ? 8.102 -28.516 -4.254 1 98.81 255 HIS A CA 1
ATOM 1864 C C . HIS A 1 255 ? 8 -30.031 -4.012 1 98.81 255 HIS A C 1
ATOM 1866 O O . HIS A 1 255 ? 7.184 -30.703 -4.637 1 98.81 255 HIS A O 1
ATOM 1872 N N . ALA A 1 256 ? 8.859 -30.516 -3.148 1 98.81 256 ALA A N 1
ATOM 1873 C CA . ALA A 1 256 ? 8.836 -31.938 -2.816 1 98.81 256 ALA A CA 1
ATOM 1874 C C . ALA A 1 256 ? 7.484 -32.344 -2.225 1 98.81 256 ALA A C 1
ATOM 1876 O O . ALA A 1 256 ? 6.93 -33.375 -2.572 1 98.81 256 ALA A O 1
ATOM 1877 N N . ASN A 1 257 ? 7 -31.5 -1.3 1 98.88 257 ASN A N 1
ATOM 1878 C CA . ASN A 1 257 ? 5.688 -31.734 -0.711 1 98.88 257 ASN A CA 1
ATOM 1879 C C . ASN A 1 257 ? 4.59 -31.734 -1.771 1 98.88 257 ASN A C 1
ATOM 1881 O O . ASN A 1 257 ? 3.658 -32.531 -1.711 1 98.88 257 ASN A O 1
ATOM 1885 N N . ALA A 1 258 ? 4.676 -30.797 -2.68 1 98.94 258 ALA A N 1
ATOM 1886 C CA . ALA A 1 258 ? 3.697 -30.734 -3.762 1 98.94 258 ALA A CA 1
ATOM 1887 C C . ALA A 1 258 ? 3.701 -32 -4.594 1 98.94 258 ALA A C 1
ATOM 1889 O O . ALA A 1 258 ? 2.643 -32.5 -5 1 98.94 258 ALA A O 1
ATOM 1890 N N . THR A 1 259 ? 4.863 -32.531 -4.859 1 98.81 259 THR A N 1
ATOM 1891 C CA . THR A 1 259 ? 4.992 -33.75 -5.625 1 98.81 259 THR A CA 1
ATOM 1892 C C . THR A 1 259 ? 4.32 -34.906 -4.895 1 98.81 259 THR A C 1
ATOM 1894 O O . THR A 1 259 ? 3.58 -35.688 -5.5 1 98.81 259 THR A O 1
ATOM 1897 N N . VAL A 1 260 ? 4.566 -35 -3.617 1 98.88 260 VAL A N 1
ATOM 1898 C CA . VAL A 1 260 ? 3.965 -36.062 -2.801 1 98.88 260 VAL A CA 1
ATOM 1899 C C . VAL A 1 260 ? 2.445 -35.906 -2.812 1 98.88 260 VAL A C 1
ATOM 1901 O O . VAL A 1 260 ? 1.724 -36.906 -2.961 1 98.88 260 VAL A O 1
ATOM 1904 N N . LEU A 1 261 ? 1.984 -34.719 -2.611 1 98.94 261 LEU A N 1
ATOM 1905 C CA . LEU A 1 261 ? 0.55 -34.469 -2.637 1 98.94 261 LEU A CA 1
ATOM 1906 C C . LEU A 1 261 ? -0.058 -34.875 -3.969 1 98.94 261 LEU A C 1
ATOM 1908 O O . LEU A 1 261 ? -1.093 -35.562 -3.998 1 98.94 261 LEU A O 1
ATOM 1912 N N . ALA A 1 262 ? 0.578 -34.469 -5.066 1 98.88 262 ALA A N 1
ATOM 1913 C CA . ALA A 1 262 ? 0.089 -34.75 -6.414 1 98.88 262 ALA A CA 1
ATOM 1914 C C . ALA A 1 262 ? 0.041 -36.25 -6.672 1 98.88 262 ALA A C 1
ATOM 1916 O O . ALA A 1 262 ? -0.964 -36.781 -7.16 1 98.88 262 ALA A O 1
ATOM 1917 N N . GLU A 1 263 ? 1.121 -36.938 -6.367 1 98.81 263 GLU A N 1
ATOM 1918 C CA . GLU A 1 263 ? 1.19 -38.375 -6.582 1 98.81 263 GLU A CA 1
ATOM 1919 C C . GLU A 1 263 ? 0.126 -39.125 -5.77 1 98.81 263 GLU A C 1
ATOM 1921 O O . GLU A 1 263 ? -0.532 -40.031 -6.273 1 98.81 263 GLU A O 1
ATOM 1926 N N . GLY A 1 264 ? -0.012 -38.75 -4.539 1 98.81 264 GLY A N 1
ATOM 1927 C CA . GLY A 1 264 ? -1.006 -39.344 -3.672 1 98.81 264 GLY A CA 1
ATOM 1928 C C . GLY A 1 264 ? -2.428 -39.156 -4.164 1 98.81 264 GLY A C 1
ATOM 1929 O O . GLY A 1 264 ? -3.229 -40.094 -4.148 1 98.81 264 GLY A O 1
ATOM 1930 N N . LEU A 1 265 ? -2.754 -37.969 -4.543 1 98.81 265 LEU A N 1
ATOM 1931 C CA . LEU A 1 265 ? -4.113 -37.688 -4.984 1 98.81 265 LEU A CA 1
ATOM 1932 C C . LEU A 1 265 ? -4.379 -38.281 -6.359 1 98.81 265 LEU A C 1
ATOM 1934 O O . LEU A 1 265 ? -5.516 -38.656 -6.672 1 98.81 265 LEU A O 1
ATOM 1938 N N . ASP A 1 266 ? -3.301 -38.344 -7.207 1 98.69 266 ASP A N 1
ATOM 1939 C CA . ASP A 1 266 ? -3.438 -38.938 -8.539 1 98.69 266 ASP A CA 1
ATOM 1940 C C . ASP A 1 266 ? -3.793 -40.406 -8.438 1 98.69 266 ASP A C 1
ATOM 1942 O O . ASP A 1 266 ? -4.34 -40.969 -9.383 1 98.69 266 ASP A O 1
ATOM 1946 N N . ALA A 1 267 ? -3.504 -41.031 -7.344 1 98.25 267 ALA A N 1
ATOM 1947 C CA . ALA A 1 267 ? -3.781 -42.469 -7.133 1 98.25 267 ALA A CA 1
ATOM 1948 C C . ALA A 1 267 ? -5.242 -42.688 -6.758 1 98.25 267 ALA A C 1
ATOM 1950 O O . ALA A 1 267 ? -5.73 -43.812 -6.789 1 98.25 267 ALA A O 1
ATOM 1951 N N . VAL A 1 268 ? -5.918 -41.656 -6.441 1 98.19 268 VAL A N 1
ATOM 1952 C CA . VAL A 1 268 ? -7.324 -41.75 -6.062 1 98.19 268 VAL A CA 1
ATOM 1953 C C . VAL A 1 268 ? -8.188 -41.875 -7.316 1 98.19 268 VAL A C 1
ATOM 1955 O O . VAL A 1 268 ? -8.078 -41.031 -8.234 1 98.19 268 VAL A O 1
ATOM 1958 N N . SER A 1 269 ? -9.07 -42.844 -7.309 1 97.25 269 SER A N 1
ATOM 1959 C CA . SER A 1 269 ? -9.922 -43.062 -8.477 1 97.25 269 SER A CA 1
ATOM 1960 C C . SER A 1 269 ? -10.766 -41.844 -8.797 1 97.25 269 SER A C 1
ATOM 1962 O O . SER A 1 269 ? -11.398 -41.281 -7.902 1 97.25 269 SER A O 1
ATOM 1964 N N . GLY A 1 270 ? -10.609 -41.469 -10.078 1 97.69 270 GLY A N 1
ATOM 1965 C CA . GLY A 1 270 ? -11.43 -40.344 -10.531 1 97.69 270 GLY A CA 1
ATOM 1966 C C . GLY A 1 270 ? -10.695 -39.031 -10.516 1 97.69 270 GLY A C 1
ATOM 1967 O O . GLY A 1 270 ? -11.156 -38.031 -11.102 1 97.69 270 GLY A O 1
ATOM 1968 N N . LEU A 1 271 ? -9.578 -38.969 -9.859 1 98.62 271 LEU A N 1
ATOM 1969 C CA . LEU A 1 271 ? -8.781 -37.75 -9.852 1 98.62 271 LEU A CA 1
ATOM 1970 C C . LEU A 1 271 ? -7.613 -37.844 -10.828 1 98.62 271 LEU A C 1
ATOM 1972 O O . LEU A 1 271 ? -7.078 -38.938 -11.039 1 98.62 271 LEU A O 1
ATOM 1976 N N . SER A 1 272 ? -7.324 -36.812 -11.492 1 98.75 272 SER A N 1
ATOM 1977 C CA . SER A 1 272 ? -6.129 -36.656 -12.312 1 98.75 272 SER A CA 1
ATOM 1978 C C . SER A 1 272 ? -5.281 -35.469 -11.859 1 98.75 272 SER A C 1
ATOM 1980 O O . SER A 1 272 ? -5.77 -34.344 -11.789 1 98.75 272 SER A O 1
ATOM 1982 N N . VAL A 1 273 ? -4.09 -35.781 -11.5 1 98.69 273 VAL A N 1
ATOM 1983 C CA . VAL A 1 273 ? -3.217 -34.75 -10.93 1 98.69 273 VAL A CA 1
ATOM 1984 C C . VAL A 1 273 ? -1.838 -34.812 -11.586 1 98.69 273 VAL A C 1
ATOM 1986 O O . VAL A 1 273 ? -1.014 -35.656 -11.211 1 98.69 273 VAL A O 1
ATOM 1989 N N . PRO A 1 274 ? -1.571 -33.938 -12.531 1 97.62 274 PRO A N 1
ATOM 1990 C CA . PRO A 1 274 ? -0.241 -33.938 -13.141 1 97.62 274 PRO A CA 1
ATOM 1991 C C . PRO A 1 274 ? 0.866 -33.594 -12.148 1 97.62 274 PRO A C 1
ATOM 1993 O O . PRO A 1 274 ? 0.617 -32.906 -11.156 1 97.62 274 PRO A O 1
ATOM 1996 N N . THR A 1 275 ? 2.062 -34.125 -12.461 1 97.81 275 THR A N 1
ATOM 1997 C CA . THR A 1 275 ? 3.213 -33.75 -11.641 1 97.81 275 THR A CA 1
ATOM 1998 C C . THR A 1 275 ? 3.461 -32.25 -11.703 1 97.81 275 THR A C 1
ATOM 2000 O O . THR A 1 275 ? 3.572 -31.672 -12.789 1 97.81 275 THR A O 1
ATOM 2003 N N . PRO A 1 276 ? 3.531 -31.578 -10.602 1 98.25 276 PRO A N 1
ATOM 2004 C CA . PRO A 1 276 ? 3.732 -30.125 -10.602 1 98.25 276 PRO A CA 1
ATOM 2005 C C . PRO A 1 276 ? 5.188 -29.734 -10.852 1 98.25 276 PRO A C 1
ATOM 2007 O O . PRO A 1 276 ? 6.102 -30.469 -10.477 1 98.25 276 PRO A O 1
ATOM 2010 N N . ASP A 1 277 ? 5.441 -28.531 -11.398 1 97.69 277 ASP A N 1
ATOM 2011 C CA . ASP A 1 277 ? 6.785 -27.969 -11.508 1 97.69 277 ASP A CA 1
ATOM 2012 C C . ASP A 1 277 ? 7.27 -27.438 -10.164 1 97.69 277 ASP A C 1
ATOM 2014 O O . ASP A 1 277 ? 8.469 -27.484 -9.867 1 97.69 277 ASP A O 1
ATOM 2018 N N . THR A 1 278 ? 6.305 -26.844 -9.453 1 98.31 278 THR A N 1
ATOM 2019 C CA . THR A 1 278 ? 6.672 -26.094 -8.25 1 98.31 278 THR A CA 1
ATOM 2020 C C . THR A 1 278 ? 5.715 -26.422 -7.102 1 98.31 278 THR A C 1
ATOM 2022 O O . THR A 1 278 ? 5.539 -27.594 -6.742 1 98.31 278 THR A O 1
ATOM 2025 N N . ASN A 1 279 ? 5.23 -25.422 -6.402 1 98.81 279 ASN A N 1
ATOM 2026 C CA . ASN A 1 279 ? 4.496 -25.688 -5.168 1 98.81 279 ASN A CA 1
ATOM 2027 C C . ASN A 1 279 ? 2.99 -25.688 -5.402 1 98.81 279 ASN A C 1
ATOM 2029 O O . ASN A 1 279 ? 2.211 -25.781 -4.453 1 98.81 279 ASN A O 1
ATOM 2033 N N . ILE A 1 280 ? 2.529 -25.609 -6.68 1 98.69 280 ILE A N 1
ATOM 2034 C CA . ILE A 1 280 ? 1.104 -25.562 -6.988 1 98.69 280 ILE A CA 1
ATOM 2035 C C . ILE A 1 280 ? 0.653 -26.906 -7.574 1 98.69 280 ILE A C 1
ATOM 2037 O O . ILE A 1 280 ? 1.229 -27.391 -8.547 1 98.69 280 ILE A O 1
ATOM 2041 N N . VAL A 1 281 ? -0.347 -27.5 -6.938 1 98.81 281 VAL A N 1
ATOM 2042 C CA . VAL A 1 281 ? -0.933 -28.766 -7.359 1 98.81 281 VAL A CA 1
ATOM 2043 C C . VAL A 1 281 ? -2.346 -28.531 -7.891 1 98.81 281 VAL A C 1
ATOM 2045 O O . VAL A 1 281 ? -3.199 -27.984 -7.188 1 98.81 281 VAL A O 1
ATOM 2048 N N . VAL A 1 282 ? -2.582 -28.922 -9.133 1 98.56 282 VAL A N 1
ATOM 2049 C CA . VAL A 1 282 ? -3.904 -28.781 -9.727 1 98.56 282 VAL A CA 1
ATOM 2050 C C . VAL A 1 282 ? -4.566 -30.141 -9.844 1 98.56 282 VAL A C 1
ATOM 2052 O O . VAL A 1 282 ? -4.027 -31.047 -10.484 1 98.56 282 VAL A O 1
ATOM 2055 N N . VAL A 1 283 ? -5.719 -30.266 -9.258 1 98.81 283 VAL A N 1
ATOM 2056 C CA . VAL A 1 283 ? -6.453 -31.531 -9.242 1 98.81 283 VAL A CA 1
ATOM 2057 C C . VAL A 1 283 ? -7.652 -31.438 -10.188 1 98.81 283 VAL A C 1
ATOM 2059 O O . VAL A 1 283 ? -8.461 -30.5 -10.094 1 98.81 283 VAL A O 1
ATOM 2062 N N . ASP A 1 284 ? -7.742 -32.312 -11.094 1 98.69 284 ASP A N 1
ATOM 2063 C CA . ASP A 1 284 ? -8.922 -32.469 -11.938 1 98.69 284 ASP A CA 1
ATOM 2064 C C . ASP A 1 284 ? -9.852 -33.531 -11.359 1 98.69 284 ASP A C 1
ATOM 2066 O O . ASP A 1 284 ? -9.492 -34.719 -11.297 1 98.69 284 ASP A O 1
ATOM 2070 N N . SER A 1 285 ? -11 -33.188 -11.023 1 98.69 285 SER A N 1
ATOM 2071 C CA . SER A 1 285 ? -11.914 -34.094 -10.344 1 98.69 285 SER A CA 1
ATOM 2072 C C . SER A 1 285 ? -13.062 -34.5 -11.25 1 98.69 285 SER A C 1
ATOM 2074 O O . SER A 1 285 ? -14.078 -35.031 -10.781 1 98.69 285 SER A O 1
ATOM 2076 N N . GLU A 1 286 ? -12.953 -34.188 -12.531 1 98.19 286 GLU A N 1
ATOM 2077 C CA . GLU A 1 286 ? -14.023 -34.5 -13.469 1 98.19 286 GLU A CA 1
ATOM 2078 C C . GLU A 1 286 ? -14.32 -36 -13.477 1 98.19 286 GLU A C 1
ATOM 2080 O O . GLU A 1 286 ? -15.477 -36.406 -13.5 1 98.19 286 GLU A O 1
ATOM 2085 N N . GLY A 1 287 ? -13.336 -36.781 -13.445 1 97.88 287 GLY A N 1
ATOM 2086 C CA . GLY A 1 287 ? -13.492 -38.25 -13.477 1 97.88 287 GLY A CA 1
ATOM 2087 C C . GLY A 1 287 ? -14.203 -38.781 -12.25 1 97.88 287 GLY A C 1
ATOM 2088 O O . GLY A 1 287 ? -14.773 -39.875 -12.297 1 97.88 287 GLY A O 1
ATOM 2089 N N . ALA A 1 288 ? -14.125 -38.094 -11.164 1 97.5 288 ALA A N 1
ATOM 2090 C CA . ALA A 1 288 ? -14.805 -38.5 -9.938 1 97.5 288 ALA A CA 1
ATOM 2091 C C . ALA A 1 288 ? -16.25 -38 -9.922 1 97.5 288 ALA A C 1
ATOM 2093 O O . ALA A 1 288 ? -16.984 -38.25 -8.977 1 97.5 288 ALA A O 1
ATOM 2094 N N . GLY A 1 289 ? -16.578 -37.219 -10.953 1 97.62 289 GLY A N 1
ATOM 2095 C CA . GLY A 1 289 ? -17.922 -36.656 -11.016 1 97.62 289 GLY A CA 1
ATOM 2096 C C . GLY A 1 289 ? -18.109 -35.469 -10.07 1 97.62 289 GLY A C 1
ATOM 2097 O O . GLY A 1 289 ? -19.234 -35.219 -9.633 1 97.62 289 GLY A O 1
ATOM 2098 N N . LEU A 1 290 ? -17.078 -34.844 -9.672 1 98.06 290 LEU A N 1
ATOM 2099 C CA . LEU A 1 290 ? -17.141 -33.688 -8.758 1 98.06 290 LEU A CA 1
ATOM 2100 C C . LEU A 1 290 ? -16.703 -32.406 -9.461 1 98.06 290 LEU A C 1
ATOM 2102 O O . LEU A 1 290 ? -15.641 -32.375 -10.078 1 98.06 290 LEU A O 1
ATOM 2106 N N . THR A 1 291 ? -17.516 -31.406 -9.383 1 98.5 291 THR A N 1
ATOM 2107 C CA . THR A 1 291 ? -17.031 -30.078 -9.773 1 98.5 291 THR A CA 1
ATOM 2108 C C . THR A 1 291 ? -15.945 -29.594 -8.812 1 98.5 291 THR A C 1
ATOM 2110 O O . THR A 1 291 ? -15.766 -30.172 -7.738 1 98.5 291 THR A O 1
ATOM 2113 N N . ALA A 1 292 ? -15.227 -28.641 -9.242 1 98.5 292 ALA A N 1
ATOM 2114 C CA . ALA A 1 292 ? -14.211 -28.062 -8.359 1 98.5 292 ALA A CA 1
ATOM 2115 C C . ALA A 1 292 ? -14.828 -27.578 -7.055 1 98.5 292 ALA A C 1
ATOM 2117 O O . ALA A 1 292 ? -14.242 -27.75 -5.98 1 98.5 292 ALA A O 1
ATOM 2118 N N . GLU A 1 293 ? -15.969 -26.922 -7.105 1 98.56 293 GLU A N 1
ATOM 2119 C CA . GLU A 1 293 ? -16.656 -26.438 -5.918 1 98.56 293 GLU A CA 1
ATOM 2120 C C . GLU A 1 293 ? -17 -27.578 -4.961 1 98.56 293 GLU A C 1
ATOM 2122 O O . GLU A 1 293 ? -16.781 -27.469 -3.754 1 98.56 293 GLU A O 1
ATOM 2127 N N . GLU A 1 294 ? -17.547 -28.594 -5.52 1 98.31 294 GLU A N 1
ATOM 2128 C CA . GLU A 1 294 ? -17.891 -29.766 -4.715 1 98.31 294 GLU A CA 1
ATOM 2129 C C . GLU A 1 294 ? -16.656 -30.406 -4.094 1 98.31 294 GLU A C 1
ATOM 2131 O O . GLU A 1 294 ? -16.688 -30.828 -2.938 1 98.31 294 GLU A O 1
ATOM 2136 N N . PHE A 1 295 ? -15.68 -30.578 -4.898 1 98.56 295 PHE A N 1
ATOM 2137 C CA . PHE A 1 295 ? -14.445 -31.172 -4.426 1 98.56 295 PHE A CA 1
ATOM 2138 C C . PHE A 1 295 ? -13.82 -30.344 -3.314 1 98.56 295 PHE A C 1
ATOM 2140 O O . PHE A 1 295 ? -13.359 -30.891 -2.309 1 98.56 295 PHE A O 1
ATOM 2147 N N . VAL A 1 296 ? -13.766 -28.984 -3.457 1 98.69 296 VAL A N 1
ATOM 2148 C CA . VAL A 1 296 ? -13.227 -28.078 -2.443 1 98.69 296 VAL A CA 1
ATOM 2149 C C . VAL A 1 296 ? -14.031 -28.219 -1.154 1 98.69 296 VAL A C 1
ATOM 2151 O O . VAL A 1 296 ? -13.469 -28.25 -0.06 1 98.69 296 VAL A O 1
ATOM 2154 N N . GLU A 1 297 ? -15.312 -28.281 -1.253 1 98.31 297 GLU A N 1
ATOM 2155 C CA . GLU A 1 297 ? -16.172 -28.453 -0.085 1 98.31 297 GLU A CA 1
ATOM 2156 C C . GLU A 1 297 ? -15.883 -29.781 0.622 1 98.31 297 GLU A C 1
ATOM 2158 O O . GLU A 1 297 ? -15.828 -29.828 1.852 1 98.31 297 GLU A O 1
ATOM 2163 N N . LEU A 1 298 ? -15.789 -30.781 -0.175 1 97.88 298 LEU A N 1
ATOM 2164 C CA . LEU A 1 298 ? -15.453 -32.094 0.361 1 97.88 298 LEU A CA 1
ATOM 2165 C C . LEU A 1 298 ? -14.141 -32.062 1.137 1 97.88 298 LEU A C 1
ATOM 2167 O O . LEU A 1 298 ? -14.031 -32.656 2.213 1 97.88 298 LEU A O 1
ATOM 2171 N N . CYS A 1 299 ? -13.133 -31.453 0.57 1 98.56 299 CYS A N 1
ATOM 2172 C CA . CYS A 1 299 ? -11.836 -31.312 1.218 1 98.56 299 CYS A CA 1
ATOM 2173 C C . CYS A 1 299 ? -11.953 -30.484 2.496 1 98.56 299 CYS A C 1
ATOM 2175 O O . CYS A 1 299 ? -11.352 -30.844 3.518 1 98.56 299 CYS A O 1
ATOM 2177 N N . ASP A 1 300 ? -12.719 -29.391 2.416 1 98.19 300 ASP A N 1
ATOM 2178 C CA . ASP A 1 300 ? -12.938 -28.531 3.57 1 98.19 300 ASP A CA 1
ATOM 2179 C C . ASP A 1 300 ? -13.547 -29.297 4.734 1 98.19 300 ASP A C 1
ATOM 2181 O O . ASP A 1 300 ? -13.18 -29.094 5.891 1 98.19 300 ASP A O 1
ATOM 2185 N N . ASP A 1 301 ? -14.453 -30.125 4.477 1 98 301 ASP A N 1
ATOM 2186 C CA . ASP A 1 301 ? -15.164 -30.906 5.484 1 98 301 ASP A CA 1
ATOM 2187 C C . ASP A 1 301 ? -14.203 -31.781 6.289 1 98 301 ASP A C 1
ATOM 2189 O O . ASP A 1 301 ? -14.469 -32.094 7.445 1 98 301 ASP A O 1
ATOM 2193 N N . VAL A 1 302 ? -13.133 -32.156 5.66 1 98.31 302 VAL A N 1
ATOM 2194 C CA . VAL A 1 302 ? -12.203 -33.031 6.363 1 98.31 302 VAL A CA 1
ATOM 2195 C C . VAL A 1 302 ? -10.961 -32.25 6.785 1 98.31 302 VAL A C 1
ATOM 2197 O O . VAL A 1 302 ? -9.953 -32.812 7.176 1 98.31 302 VAL A O 1
ATOM 2200 N N . GLY A 1 303 ? -10.953 -30.938 6.613 1 98.44 303 GLY A N 1
ATOM 2201 C CA . GLY A 1 303 ? -9.938 -30.078 7.191 1 98.44 303 GLY A CA 1
ATOM 2202 C C . GLY A 1 303 ? -8.797 -29.781 6.238 1 98.44 303 GLY A C 1
ATOM 2203 O O . GLY A 1 303 ? -7.699 -29.422 6.672 1 98.44 303 GLY A O 1
ATOM 2204 N N . VAL A 1 304 ? -8.953 -30 4.949 1 98.81 304 VAL A N 1
ATOM 2205 C CA . VAL A 1 304 ? -7.957 -29.656 3.934 1 98.81 304 VAL A CA 1
ATOM 2206 C C . VAL A 1 304 ? -8.477 -28.531 3.059 1 98.81 304 VAL A C 1
ATOM 2208 O O . VAL A 1 304 ? -9.352 -28.734 2.211 1 98.81 304 VAL A O 1
ATOM 2211 N N . LEU A 1 305 ? -7.855 -27.359 3.209 1 98.44 305 LEU A N 1
ATOM 2212 C CA . LEU A 1 305 ? -8.383 -26.172 2.545 1 98.44 305 LEU A CA 1
ATOM 2213 C C . LEU A 1 305 ? -7.691 -25.953 1.202 1 98.44 305 LEU A C 1
ATOM 2215 O O . LEU A 1 305 ? -6.465 -26 1.111 1 98.44 305 LEU A O 1
ATOM 2219 N N . GLY A 1 306 ? -8.422 -25.797 0.12 1 98.06 306 GLY A N 1
ATOM 2220 C CA . GLY A 1 306 ? -7.961 -25.438 -1.212 1 98.06 306 GLY A CA 1
ATOM 2221 C C . GLY A 1 306 ? -8.812 -24.359 -1.867 1 98.06 306 GLY A C 1
ATOM 2222 O O . GLY A 1 306 ? -9.516 -23.625 -1.183 1 98.06 306 GLY A O 1
ATOM 2223 N N . GLY A 1 307 ? -8.57 -24.188 -3.15 1 97.19 307 GLY A N 1
ATOM 2224 C CA . GLY A 1 307 ? -9.359 -23.188 -3.861 1 97.19 307 GLY A CA 1
ATOM 2225 C C . GLY A 1 307 ? -9.758 -23.641 -5.258 1 97.19 307 GLY A C 1
ATOM 2226 O O . GLY A 1 307 ? -9.016 -24.375 -5.914 1 97.19 307 GLY A O 1
ATOM 2227 N N . THR A 1 308 ? -10.922 -23.156 -5.695 1 96.81 308 THR A N 1
ATOM 2228 C CA . THR A 1 308 ? -11.367 -23.453 -7.051 1 96.81 308 THR A CA 1
ATOM 2229 C C . THR A 1 308 ? -10.453 -22.797 -8.078 1 96.81 308 THR A C 1
ATOM 2231 O O . THR A 1 308 ? -9.977 -21.672 -7.867 1 96.81 308 THR A O 1
ATOM 2234 N N . PHE A 1 309 ? -10.195 -23.438 -9.125 1 94.69 309 PHE A N 1
ATOM 2235 C CA . PHE A 1 309 ? -9.281 -23.016 -10.18 1 94.69 309 PHE A CA 1
ATOM 2236 C C . PHE A 1 309 ? -9.883 -23.266 -11.555 1 94.69 309 PHE A C 1
ATOM 2238 O O . PHE A 1 309 ? -9.156 -23.375 -12.547 1 94.69 309 PHE A O 1
ATOM 2245 N N . GLY A 1 310 ? -11.164 -23.5 -11.703 1 94.06 310 GLY A N 1
ATOM 2246 C CA . GLY A 1 310 ? -11.953 -23.828 -12.883 1 94.06 310 GLY A CA 1
ATOM 2247 C C . GLY A 1 310 ? -13.164 -24.672 -12.562 1 94.06 310 GLY A C 1
ATOM 2248 O O . GLY A 1 310 ? -13.516 -24.859 -11.391 1 94.06 310 GLY A O 1
ATOM 2249 N N . GLN A 1 311 ? -13.766 -25.141 -13.586 1 96.88 311 GLN A N 1
ATOM 2250 C CA . GLN A 1 311 ? -14.992 -25.922 -13.398 1 96.88 311 GLN A CA 1
ATOM 2251 C C . GLN A 1 311 ? -14.711 -27.219 -12.648 1 96.88 311 GLN A C 1
ATOM 2253 O O . GLN A 1 311 ? -15.461 -27.594 -11.742 1 96.88 311 GLN A O 1
ATOM 2258 N N . TYR A 1 312 ? -13.617 -27.906 -13.023 1 98.19 312 TYR A N 1
ATOM 2259 C CA . TYR A 1 312 ? -13.305 -29.203 -12.422 1 98.19 312 TYR A CA 1
ATOM 2260 C C . TYR A 1 312 ? -11.914 -29.188 -11.797 1 98.19 312 TYR A C 1
ATOM 2262 O O . TYR A 1 312 ? -11.43 -30.234 -11.344 1 98.19 312 TYR A O 1
ATOM 2270 N N . HIS A 1 313 ? -11.289 -28.031 -11.797 1 98.25 313 HIS A N 1
ATOM 2271 C CA . HIS A 1 313 ? -9.906 -27.953 -11.328 1 98.25 313 HIS A CA 1
ATOM 2272 C C . HIS A 1 313 ? -9.828 -27.25 -9.977 1 98.25 313 HIS A C 1
ATOM 2274 O O . HIS A 1 313 ? -10.422 -26.188 -9.781 1 98.25 313 HIS A O 1
ATOM 2280 N N . THR A 1 314 ? -9.156 -27.891 -9.047 1 98.56 314 THR A N 1
ATOM 2281 C CA . THR A 1 314 ? -8.859 -27.344 -7.723 1 98.56 314 THR A CA 1
ATOM 2282 C C . THR A 1 314 ? -7.359 -27.125 -7.555 1 98.56 314 THR A C 1
ATOM 2284 O O . THR A 1 314 ? -6.555 -27.953 -7.977 1 98.56 314 THR A O 1
ATOM 2287 N N . ARG A 1 315 ? -7.023 -26 -6.996 1 98.56 315 ARG A N 1
ATOM 2288 C CA . ARG A 1 315 ? -5.625 -25.688 -6.742 1 98.56 315 ARG A CA 1
ATOM 2289 C C . ARG A 1 315 ? -5.277 -25.844 -5.266 1 98.56 315 ARG A C 1
ATOM 2291 O O . ARG A 1 315 ? -5.996 -25.359 -4.395 1 98.56 315 ARG A O 1
ATOM 2298 N N . PHE A 1 316 ? -4.301 -26.609 -4.98 1 98.81 316 PHE A N 1
ATOM 2299 C CA . PHE A 1 316 ? -3.631 -26.672 -3.686 1 98.81 316 PHE A CA 1
ATOM 2300 C C . PHE A 1 316 ? -2.219 -26.094 -3.779 1 98.81 316 PHE A C 1
ATOM 2302 O O . PHE A 1 316 ? -1.513 -26.344 -4.762 1 98.81 316 PHE A O 1
ATOM 2309 N N . THR A 1 317 ? -1.812 -25.328 -2.83 1 98.81 317 THR A N 1
ATOM 2310 C CA . THR A 1 317 ? -0.481 -24.719 -2.832 1 98.81 317 THR A CA 1
ATOM 2311 C C . THR A 1 317 ? 0.269 -25.078 -1.549 1 98.81 317 THR A C 1
ATOM 2313 O O . THR A 1 317 ? -0.124 -24.656 -0.459 1 98.81 317 THR A O 1
ATOM 2316 N N . THR A 1 318 ? 1.334 -25.844 -1.65 1 98.81 318 THR A N 1
ATOM 2317 C CA . THR A 1 318 ? 2.176 -26.125 -0.49 1 98.81 318 THR A CA 1
ATOM 2318 C C . THR A 1 318 ? 2.977 -24.891 -0.099 1 98.81 318 THR A C 1
ATOM 2320 O O . THR A 1 318 ? 3.223 -24 -0.932 1 98.81 318 THR A O 1
ATOM 2323 N N . ASN A 1 319 ? 3.279 -24.797 1.126 1 97.88 319 ASN A N 1
ATOM 2324 C CA . ASN A 1 319 ? 3.939 -23.594 1.623 1 97.88 319 ASN A CA 1
ATOM 2325 C C . ASN A 1 319 ? 4.723 -23.875 2.902 1 97.88 319 ASN A C 1
ATOM 2327 O O . ASN A 1 319 ? 4.75 -25 3.383 1 97.88 319 ASN A O 1
ATOM 2331 N N . LEU A 1 320 ? 5.289 -22.812 3.443 1 95.88 320 LEU A N 1
ATOM 2332 C CA . LEU A 1 320 ? 6.234 -22.828 4.555 1 95.88 320 LEU A CA 1
ATOM 2333 C C . LEU A 1 320 ? 5.613 -23.5 5.781 1 95.88 320 LEU A C 1
ATOM 2335 O O . LEU A 1 320 ? 6.316 -24.125 6.578 1 95.88 320 LEU A O 1
ATOM 2339 N N . ASN A 1 321 ? 4.328 -23.453 5.926 1 96.38 321 ASN A N 1
ATOM 2340 C CA . ASN A 1 321 ? 3.67 -23.875 7.156 1 96.38 321 ASN A CA 1
ATOM 2341 C C . ASN A 1 321 ? 3.07 -25.266 7.016 1 96.38 321 ASN A C 1
ATOM 2343 O O . ASN A 1 321 ? 2.408 -25.766 7.934 1 96.38 321 ASN A O 1
ATOM 2347 N N . VAL A 1 322 ? 3.264 -25.953 5.945 1 97.94 322 VAL A N 1
ATOM 2348 C CA . VAL A 1 322 ? 2.73 -27.281 5.688 1 97.94 322 VAL A CA 1
ATOM 2349 C C . VAL A 1 322 ? 3.869 -28.297 5.652 1 97.94 322 VAL A C 1
ATOM 2351 O O . VAL A 1 322 ? 4.707 -28.266 4.742 1 97.94 322 VAL A O 1
ATOM 2354 N N . SER A 1 323 ? 3.9 -29.203 6.562 1 98.12 323 SER A N 1
ATOM 2355 C CA . SER A 1 323 ? 4.961 -30.188 6.668 1 98.12 323 SER A CA 1
ATOM 2356 C C . SER A 1 323 ? 4.68 -31.391 5.766 1 98.12 323 SER A C 1
ATOM 2358 O O . SER A 1 323 ? 3.574 -31.531 5.23 1 98.12 323 SER A O 1
ATOM 2360 N N . ARG A 1 324 ? 5.734 -32.219 5.656 1 98.56 324 ARG A N 1
ATOM 2361 C CA . ARG A 1 324 ? 5.578 -33.469 4.934 1 98.56 324 ARG A CA 1
ATOM 2362 C C . ARG A 1 324 ? 4.477 -34.312 5.555 1 98.56 324 ARG A C 1
ATOM 2364 O O . ARG A 1 324 ? 3.656 -34.906 4.844 1 98.56 324 ARG A O 1
ATOM 2371 N N . ALA A 1 325 ? 4.434 -34.344 6.855 1 98.69 325 ALA A N 1
ATOM 2372 C CA . ALA A 1 325 ? 3.412 -35.125 7.562 1 98.69 325 ALA A CA 1
ATOM 2373 C C . ALA A 1 325 ? 2.018 -34.562 7.273 1 98.69 325 ALA A C 1
ATOM 2375 O O . ALA A 1 325 ? 1.058 -35.344 7.145 1 98.69 325 ALA A O 1
ATOM 2376 N N . ASP A 1 326 ? 1.892 -33.219 7.258 1 98.75 326 ASP A N 1
ATOM 2377 C CA . ASP A 1 326 ? 0.617 -32.594 6.918 1 98.75 326 ASP A CA 1
ATOM 2378 C C . ASP A 1 326 ? 0.15 -33 5.527 1 98.75 326 ASP A C 1
ATOM 2380 O O . ASP A 1 326 ? -1.036 -33.281 5.316 1 98.75 326 ASP A O 1
ATOM 2384 N N . VAL A 1 327 ? 1.037 -33.062 4.586 1 98.75 327 VAL A N 1
ATOM 2385 C CA . VAL A 1 327 ? 0.718 -33.375 3.199 1 98.75 327 VAL A CA 1
ATOM 2386 C C . VAL A 1 327 ? 0.247 -34.844 3.105 1 98.75 327 VAL A C 1
ATOM 2388 O O . VAL A 1 327 ? -0.749 -35.125 2.439 1 98.75 327 VAL A O 1
ATOM 2391 N N . GLU A 1 328 ? 0.968 -35.719 3.736 1 98.75 328 GLU A N 1
ATOM 2392 C CA . GLU A 1 328 ? 0.576 -37.125 3.746 1 98.75 328 GLU A CA 1
ATOM 2393 C C . GLU A 1 328 ? -0.799 -37.312 4.379 1 98.75 328 GLU A C 1
ATOM 2395 O O . GLU A 1 328 ? -1.626 -38.062 3.871 1 98.75 328 GLU A O 1
ATOM 2400 N N . ARG A 1 329 ? -0.991 -36.594 5.438 1 98.81 329 ARG A N 1
ATOM 2401 C CA . ARG A 1 329 ? -2.295 -36.656 6.09 1 98.81 329 ARG A CA 1
ATOM 2402 C C . ARG A 1 329 ? -3.385 -36.094 5.172 1 98.81 329 ARG A C 1
ATOM 2404 O O . ARG A 1 329 ? -4.488 -36.656 5.121 1 98.81 329 ARG A O 1
ATOM 2411 N N . ALA A 1 330 ? -3.102 -35.031 4.48 1 98.88 330 ALA A N 1
ATOM 2412 C CA . ALA A 1 330 ? -4.059 -34.438 3.539 1 98.88 330 ALA A CA 1
ATOM 2413 C C . ALA A 1 330 ? -4.453 -35.469 2.471 1 98.88 330 ALA A C 1
ATOM 2415 O O . ALA A 1 330 ? -5.629 -35.562 2.113 1 98.88 330 ALA A O 1
ATOM 2416 N N . VAL A 1 331 ? -3.469 -36.156 1.931 1 98.81 331 VAL A N 1
ATOM 2417 C CA . VAL A 1 331 ? -3.736 -37.188 0.919 1 98.81 331 VAL A CA 1
ATOM 2418 C C . VAL A 1 331 ? -4.715 -38.219 1.472 1 98.81 331 VAL A C 1
ATOM 2420 O O . VAL A 1 331 ? -5.711 -38.562 0.824 1 98.81 331 VAL A O 1
ATOM 2423 N N . ASP A 1 332 ? -4.43 -38.656 2.686 1 98.62 332 ASP A N 1
ATOM 2424 C CA . ASP A 1 332 ? -5.266 -39.688 3.307 1 98.62 332 ASP A CA 1
ATOM 2425 C C . ASP A 1 332 ? -6.695 -39.188 3.508 1 98.62 332 ASP A C 1
ATOM 2427 O O . ASP A 1 332 ? -7.656 -39.875 3.193 1 98.62 332 ASP A O 1
ATOM 2431 N N . LEU A 1 333 ? -6.809 -38 4.07 1 98.69 333 LEU A N 1
ATOM 2432 C CA . LEU A 1 333 ? -8.109 -37.406 4.367 1 98.69 333 LEU A CA 1
ATOM 2433 C C . LEU A 1 333 ? -8.93 -37.25 3.094 1 98.69 333 LEU A C 1
ATOM 2435 O O . LEU A 1 333 ? -10.117 -37.562 3.062 1 98.69 333 LEU A O 1
ATOM 2439 N N . VAL A 1 334 ? -8.336 -36.75 2.064 1 98.56 334 VAL A N 1
ATOM 2440 C CA . VAL A 1 334 ? -9.039 -36.438 0.818 1 98.56 334 VAL A CA 1
ATOM 2441 C C . VAL A 1 334 ? -9.398 -37.75 0.109 1 98.56 334 VAL A C 1
ATOM 2443 O O . VAL A 1 334 ? -10.5 -37.875 -0.418 1 98.56 334 VAL A O 1
ATOM 2446 N N . ALA A 1 335 ? -8.438 -38.656 0.075 1 98.19 335 ALA A N 1
ATOM 2447 C CA . ALA A 1 335 ? -8.711 -39.969 -0.531 1 98.19 335 ALA A CA 1
ATOM 2448 C C . ALA A 1 335 ? -9.922 -40.625 0.117 1 98.19 335 ALA A C 1
ATOM 2450 O O . ALA A 1 335 ? -10.828 -41.094 -0.577 1 98.19 335 ALA A O 1
ATOM 2451 N N . ASP A 1 336 ? -9.938 -40.625 1.411 1 97.81 336 ASP A N 1
ATOM 2452 C CA . ASP A 1 336 ? -11.039 -41.219 2.154 1 97.81 336 ASP A CA 1
ATOM 2453 C C . ASP A 1 336 ? -12.359 -40.531 1.844 1 97.81 336 ASP A C 1
ATOM 2455 O O . ASP A 1 336 ? -13.398 -41.188 1.705 1 97.81 336 ASP A O 1
ATOM 2459 N N . ALA A 1 337 ? -12.305 -39.25 1.805 1 97.5 337 ALA A N 1
ATOM 2460 C CA . ALA A 1 337 ? -13.516 -38.438 1.556 1 97.5 337 ALA A CA 1
ATOM 2461 C C . ALA A 1 337 ? -14.07 -38.719 0.165 1 97.5 337 ALA A C 1
ATOM 2463 O O . ALA A 1 337 ? -15.289 -38.812 -0.014 1 97.5 337 ALA A O 1
ATOM 2464 N N . VAL A 1 338 ? -13.203 -38.844 -0.836 1 97.12 338 VAL A N 1
ATOM 2465 C CA . VAL A 1 338 ? -13.625 -39.094 -2.213 1 97.12 338 VAL A CA 1
ATOM 2466 C C . VAL A 1 338 ? -14.172 -40.5 -2.348 1 97.12 338 VAL A C 1
ATOM 2468 O O . VAL A 1 338 ? -15.195 -40.719 -2.99 1 97.12 338 VAL A O 1
ATOM 2471 N N . GLU A 1 339 ? -13.562 -41.438 -1.712 1 94.81 339 GLU A N 1
ATOM 2472 C CA . GLU A 1 339 ? -13.914 -42.844 -1.857 1 94.81 339 GLU A CA 1
ATOM 2473 C C . GLU A 1 339 ? -15.172 -43.188 -1.062 1 94.81 339 GLU A C 1
ATOM 2475 O O . GLU A 1 339 ? -15.867 -44.156 -1.372 1 94.81 339 GLU A O 1
ATOM 2480 N N . SER A 1 340 ? -15.414 -42.406 -0.105 1 92.88 340 SER A N 1
ATOM 2481 C CA . SER A 1 340 ? -16.562 -42.688 0.752 1 92.88 340 SER A CA 1
ATOM 2482 C C . SER A 1 340 ? -17.828 -42.031 0.21 1 92.88 340 SER A C 1
ATOM 2484 O O . SER A 1 340 ? -18.922 -42.219 0.743 1 92.88 340 SER A O 1
ATOM 2486 N N . ARG A 1 341 ? -17.859 -41.375 -0.879 1 86.81 341 ARG A N 1
ATOM 2487 C CA . ARG A 1 341 ? -19.047 -40.75 -1.467 1 86.81 341 ARG A CA 1
ATOM 2488 C C . ARG A 1 341 ? -19.984 -41.781 -2.055 1 86.81 341 ARG A C 1
ATOM 2490 O O . ARG A 1 341 ? -19.547 -42.844 -2.521 1 86.81 341 ARG A O 1
ATOM 2497 N N . MET B 1 1 ? 20.562 15.555 18.109 1 92.94 1 MET B N 1
ATOM 2498 C CA . MET B 1 1 ? 19.703 15.922 17 1 92.94 1 MET B CA 1
ATOM 2499 C C . MET B 1 1 ? 18.234 15.883 17.391 1 92.94 1 MET B C 1
ATOM 2501 O O . MET B 1 1 ? 17.797 14.93 18.031 1 92.94 1 MET B O 1
ATOM 2505 N N . ILE B 1 2 ? 17.547 16.984 17.312 1 98.19 2 ILE B N 1
ATOM 2506 C CA . ILE B 1 2 ? 16.125 17.141 17.594 1 98.19 2 ILE B CA 1
ATOM 2507 C C . ILE B 1 2 ? 15.352 17.188 16.281 1 98.19 2 ILE B C 1
ATOM 2509 O O . ILE B 1 2 ? 15.461 18.156 15.516 1 98.19 2 ILE B O 1
ATOM 2513 N N . ASP B 1 3 ? 14.594 16.125 15.977 1 98.06 3 ASP B N 1
ATOM 2514 C CA . ASP B 1 3 ? 13.93 15.984 14.68 1 98.06 3 ASP B CA 1
ATOM 2515 C C . ASP B 1 3 ? 12.5 16.531 14.734 1 98.06 3 ASP B C 1
ATOM 2517 O O . ASP B 1 3 ? 11.602 15.867 15.266 1 98.06 3 ASP B O 1
ATOM 2521 N N . LEU B 1 4 ? 12.32 17.703 14.164 1 98.62 4 LEU B N 1
ATOM 2522 C CA . LEU B 1 4 ? 11.023 18.375 14.117 1 98.62 4 LEU B CA 1
ATOM 2523 C C . LEU B 1 4 ? 10.531 18.5 12.688 1 98.62 4 LEU B C 1
ATOM 2525 O O . LEU B 1 4 ? 9.648 19.328 12.398 1 98.62 4 LEU B O 1
ATOM 2529 N N . ARG B 1 5 ? 11.086 17.781 11.789 1 97.62 5 ARG B N 1
ATOM 2530 C CA . ARG B 1 5 ? 10.734 17.875 10.375 1 97.62 5 ARG B CA 1
ATOM 2531 C C . ARG B 1 5 ? 9.25 17.578 10.156 1 97.62 5 ARG B C 1
ATOM 2533 O O . ARG B 1 5 ? 8.609 18.219 9.32 1 97.62 5 ARG B O 1
ATOM 2540 N N . SER B 1 6 ? 8.703 16.484 10.844 1 97.75 6 SER B N 1
ATOM 2541 C CA . SER B 1 6 ? 7.34 15.984 10.703 1 97.75 6 SER B CA 1
ATOM 2542 C C . SER B 1 6 ? 6.992 15.008 11.82 1 97.75 6 SER B C 1
ATOM 2544 O O . SER B 1 6 ? 7.883 14.422 12.438 1 97.75 6 SER B O 1
ATOM 2546 N N . ASP B 1 7 ? 5.727 14.906 12.062 1 97.88 7 ASP B N 1
ATOM 2547 C CA . ASP B 1 7 ? 5.332 13.859 13 1 97.88 7 ASP B CA 1
ATOM 2548 C C . ASP B 1 7 ? 5.305 12.492 12.32 1 97.88 7 ASP B C 1
ATOM 2550 O O . ASP B 1 7 ? 5.094 11.469 12.984 1 97.88 7 ASP B O 1
ATOM 2554 N N . THR B 1 8 ? 5.629 12.367 11.031 1 97.06 8 THR B N 1
ATOM 2555 C CA . THR B 1 8 ? 5.781 11.094 10.344 1 97.06 8 THR B CA 1
ATOM 2556 C C . THR B 1 8 ? 7.082 10.406 10.75 1 97.06 8 THR B C 1
ATOM 2558 O O . THR B 1 8 ? 7.262 9.211 10.508 1 97.06 8 THR B O 1
ATOM 2561 N N . VAL B 1 9 ? 8.008 11.133 11.391 1 96.62 9 VAL B N 1
ATOM 2562 C CA . VAL B 1 9 ? 9.312 10.562 11.727 1 96.62 9 VAL B CA 1
ATOM 2563 C C . VAL B 1 9 ? 9.227 9.828 13.062 1 96.62 9 VAL B C 1
ATOM 2565 O O . VAL B 1 9 ? 10.211 9.25 13.523 1 96.62 9 VAL B O 1
ATOM 2568 N N . THR B 1 10 ? 8.023 9.875 13.648 1 95.56 10 THR B N 1
ATOM 2569 C CA . THR B 1 10 ? 7.82 9.219 14.93 1 95.56 10 THR B CA 1
ATOM 2570 C C . THR B 1 10 ? 8.195 7.738 14.852 1 95.56 10 THR B C 1
ATOM 2572 O O . THR B 1 10 ? 7.832 7.055 13.891 1 95.56 10 THR B O 1
ATOM 2575 N N . LEU B 1 11 ? 8.859 7.293 15.875 1 96.56 11 LEU B N 1
ATOM 2576 C CA . LEU B 1 11 ? 9.258 5.891 15.945 1 96.56 11 LEU B CA 1
ATOM 2577 C C . LEU B 1 11 ? 8.297 5.102 16.828 1 96.56 11 LEU B C 1
ATOM 2579 O O . LEU B 1 11 ? 7.785 5.625 17.828 1 96.56 11 LEU B O 1
ATOM 2583 N N . PRO B 1 12 ? 8.078 3.871 16.453 1 97.56 12 PRO B N 1
ATOM 2584 C CA . PRO B 1 12 ? 7.207 3.062 17.312 1 97.56 12 PRO B CA 1
ATOM 2585 C C . PRO B 1 12 ? 7.801 2.832 18.703 1 97.56 12 PRO B C 1
ATOM 2587 O O . PRO B 1 12 ? 9.016 2.66 18.844 1 97.56 12 PRO B O 1
ATOM 2590 N N . SER B 1 13 ? 6.953 2.793 19.719 1 97.88 13 SER B N 1
ATOM 2591 C CA . SER B 1 13 ? 7.375 2.496 21.078 1 97.88 13 SER B CA 1
ATOM 2592 C C . SER B 1 13 ? 7.742 1.024 21.25 1 97.88 13 SER B C 1
ATOM 2594 O O . SER B 1 13 ? 7.477 0.214 20.359 1 97.88 13 SER B O 1
ATOM 2596 N N . ASP B 1 14 ? 8.352 0.743 22.391 1 98 14 ASP B N 1
ATOM 2597 C CA . ASP B 1 14 ? 8.641 -0.657 22.688 1 98 14 ASP B CA 1
ATOM 2598 C C . ASP B 1 14 ? 7.348 -1.473 22.766 1 98 14 ASP B C 1
ATOM 2600 O O . ASP B 1 14 ? 7.312 -2.625 22.328 1 98 14 ASP B O 1
ATOM 2604 N N . GLU B 1 15 ? 6.34 -0.884 23.344 1 98.5 15 GLU B N 1
ATOM 2605 C CA . GLU B 1 15 ? 5.043 -1.551 23.422 1 98.5 15 GLU B CA 1
ATOM 2606 C C . GLU B 1 15 ? 4.504 -1.884 22.031 1 98.5 15 GLU B C 1
ATOM 2608 O O . GLU B 1 15 ? 3.975 -2.975 21.812 1 98.5 15 GLU B O 1
ATOM 2613 N N . MET B 1 16 ? 4.621 -1.005 21.109 1 98.69 16 MET B N 1
ATOM 2614 C CA . MET B 1 16 ? 4.184 -1.223 19.734 1 98.69 16 MET B CA 1
ATOM 2615 C C . MET B 1 16 ? 4.992 -2.334 19.078 1 98.69 16 MET B C 1
ATOM 2617 O O . MET B 1 16 ? 4.438 -3.168 18.359 1 98.69 16 MET B O 1
ATOM 2621 N N . ARG B 1 17 ? 6.32 -2.277 19.297 1 98.75 17 ARG B N 1
ATOM 2622 C CA . ARG B 1 17 ? 7.191 -3.301 18.734 1 98.75 17 ARG B CA 1
ATOM 2623 C C . ARG B 1 17 ? 6.844 -4.68 19.281 1 98.75 17 ARG B C 1
ATOM 2625 O O . ARG B 1 17 ? 6.82 -5.664 18.531 1 98.75 17 ARG B O 1
ATOM 2632 N N . GLU B 1 18 ? 6.574 -4.777 20.562 1 98.81 18 GLU B N 1
ATOM 2633 C CA . GLU B 1 18 ? 6.172 -6.035 21.172 1 98.81 18 GLU B CA 1
ATOM 2634 C C . GLU B 1 18 ? 4.812 -6.496 20.656 1 98.81 18 GLU B C 1
ATOM 2636 O O . GLU B 1 18 ? 4.609 -7.688 20.406 1 98.81 18 GLU B O 1
ATOM 2641 N N . ALA B 1 19 ? 3.889 -5.555 20.5 1 98.81 19 ALA B N 1
ATOM 2642 C CA . ALA B 1 19 ? 2.58 -5.879 19.953 1 98.81 19 ALA B CA 1
ATOM 2643 C C . ALA B 1 19 ? 2.717 -6.477 18.547 1 98.81 19 ALA B C 1
ATOM 2645 O O . ALA B 1 19 ? 2.014 -7.43 18.203 1 98.81 19 ALA B O 1
ATOM 2646 N N . ALA B 1 20 ? 3.615 -5.93 17.766 1 98.75 20 ALA B N 1
ATOM 2647 C CA . ALA B 1 20 ? 3.863 -6.457 16.422 1 98.75 20 ALA B CA 1
ATOM 2648 C C . ALA B 1 20 ? 4.375 -7.895 16.484 1 98.75 20 ALA B C 1
ATOM 2650 O O . ALA B 1 20 ? 3.865 -8.773 15.789 1 98.75 20 ALA B O 1
ATOM 2651 N N . ARG B 1 21 ? 5.363 -8.109 17.297 1 98.62 21 ARG B N 1
ATOM 2652 C CA . ARG B 1 21 ? 5.984 -9.422 17.438 1 98.62 21 ARG B CA 1
ATOM 2653 C C . ARG B 1 21 ? 4.957 -10.477 17.828 1 98.62 21 ARG B C 1
ATOM 2655 O O . ARG B 1 21 ? 4.988 -11.602 17.312 1 98.62 21 ARG B O 1
ATOM 2662 N N . ASP B 1 22 ? 4.004 -10.109 18.656 1 98.5 22 ASP B N 1
ATOM 2663 C CA . ASP B 1 22 ? 3.127 -11.086 19.297 1 98.5 22 ASP B CA 1
ATOM 2664 C C . ASP B 1 22 ? 1.768 -11.133 18.594 1 98.5 22 ASP B C 1
ATOM 2666 O O . ASP B 1 22 ? 0.889 -11.906 19 1 98.5 22 ASP B O 1
ATOM 2670 N N . ALA B 1 23 ? 1.594 -10.352 17.594 1 98.56 23 ALA B N 1
ATOM 2671 C CA . ALA B 1 23 ? 0.292 -10.203 16.938 1 98.56 23 ALA B CA 1
ATOM 2672 C C . ALA B 1 23 ? -0.202 -11.531 16.391 1 98.56 23 ALA B C 1
ATOM 2674 O O . ALA B 1 23 ? 0.563 -12.273 15.766 1 98.56 23 ALA B O 1
ATOM 2675 N N . ALA B 1 24 ? -1.503 -11.852 16.672 1 98.25 24 ALA B N 1
ATOM 2676 C CA . ALA B 1 24 ? -2.156 -12.898 15.883 1 98.25 24 ALA B CA 1
ATOM 2677 C C . ALA B 1 24 ? -2.385 -12.445 14.445 1 98.25 24 ALA B C 1
ATOM 2679 O O . ALA B 1 24 ? -2.895 -11.344 14.211 1 98.25 24 ALA B O 1
ATOM 2680 N N . VAL B 1 25 ? -1.922 -13.281 13.531 1 97.75 25 VAL B N 1
ATOM 2681 C CA . VAL B 1 25 ? -2.012 -12.836 12.141 1 97.75 25 VAL B CA 1
ATOM 2682 C C . VAL B 1 25 ? -2.705 -13.906 11.297 1 97.75 25 VAL B C 1
ATOM 2684 O O . VAL B 1 25 ? -2.812 -15.062 11.719 1 97.75 25 VAL B O 1
ATOM 2687 N N . GLY B 1 26 ? -3.301 -13.523 10.203 1 96.44 26 GLY B N 1
ATOM 2688 C CA . GLY B 1 26 ? -3.857 -14.258 9.07 1 96.44 26 GLY B CA 1
ATOM 2689 C C . GLY B 1 26 ? -3.705 -13.531 7.754 1 96.44 26 GLY B C 1
ATOM 2690 O O . GLY B 1 26 ? -2.908 -12.594 7.641 1 96.44 26 GLY B O 1
ATOM 2691 N N . ASP B 1 27 ? -4.301 -14.016 6.789 1 95.81 27 ASP B N 1
ATOM 2692 C CA . ASP B 1 27 ? -4.273 -13.344 5.492 1 95.81 27 ASP B CA 1
ATOM 2693 C C . ASP B 1 27 ? -5.395 -12.305 5.387 1 95.81 27 ASP B C 1
ATOM 2695 O O . ASP B 1 27 ? -6.559 -12.664 5.203 1 95.81 27 ASP B O 1
ATOM 2699 N N . ASP B 1 28 ? -5.008 -11.023 5.391 1 96.31 28 ASP B N 1
ATOM 2700 C CA . ASP B 1 28 ? -5.973 -9.93 5.395 1 96.31 28 ASP B CA 1
ATOM 2701 C C . ASP B 1 28 ? -6.77 -9.891 4.094 1 96.31 28 ASP B C 1
ATOM 2703 O O . ASP B 1 28 ? -7.93 -9.484 4.086 1 96.31 28 ASP B O 1
ATOM 2707 N N . VAL B 1 29 ? -6.195 -10.242 2.963 1 94.56 29 VAL B N 1
ATOM 2708 C CA . VAL B 1 29 ? -6.898 -10.227 1.684 1 94.56 29 VAL B CA 1
ATOM 2709 C C . VAL B 1 29 ? -8.016 -11.273 1.697 1 94.56 29 VAL B C 1
ATOM 2711 O O . VAL B 1 29 ? -9.07 -11.062 1.095 1 94.56 29 VAL B O 1
ATOM 2714 N N . TYR B 1 30 ? -7.809 -12.391 2.447 1 94.12 30 TYR B N 1
ATOM 2715 C CA . TYR B 1 30 ? -8.852 -13.391 2.641 1 94.12 30 TYR B CA 1
ATOM 2716 C C . TYR B 1 30 ? -9.82 -12.961 3.742 1 94.12 30 TYR B C 1
ATOM 2718 O O . TYR B 1 30 ? -10.844 -13.609 3.965 1 94.12 30 TYR B O 1
ATOM 2726 N N . GLY B 1 31 ? -9.453 -11.891 4.492 1 95.12 31 GLY B N 1
ATOM 2727 C CA . GLY B 1 31 ? -10.297 -11.367 5.551 1 95.12 31 GLY B CA 1
ATOM 2728 C C . GLY B 1 31 ? -10.133 -12.102 6.867 1 95.12 31 GLY B C 1
ATOM 2729 O O . GLY B 1 31 ? -10.93 -11.914 7.793 1 95.12 31 GLY B O 1
ATOM 2730 N N . ASP B 1 32 ? -9.07 -12.898 7.012 1 94.56 32 ASP B N 1
ATOM 2731 C CA . ASP B 1 32 ? -9.016 -13.75 8.195 1 94.56 32 ASP B CA 1
ATOM 2732 C C . ASP B 1 32 ? -7.879 -13.312 9.125 1 94.56 32 ASP B C 1
ATOM 2734 O O . ASP B 1 32 ? -7.438 -14.094 9.977 1 94.56 32 ASP B O 1
ATOM 2738 N N . ASP B 1 33 ? -7.328 -12.156 9 1 98.25 33 ASP B N 1
ATOM 2739 C CA . ASP B 1 33 ? -6.383 -11.609 9.969 1 98.25 33 ASP B CA 1
ATOM 2740 C C . ASP B 1 33 ? -7.113 -11.016 11.172 1 98.25 33 ASP B C 1
ATOM 2742 O O . ASP B 1 33 ? -7.75 -9.961 11.062 1 98.25 33 ASP B O 1
ATOM 2746 N N . PRO B 1 34 ? -7.082 -11.641 12.258 1 98.56 34 PRO B N 1
ATOM 2747 C CA . PRO B 1 34 ? -7.91 -11.211 13.391 1 98.56 34 PRO B CA 1
ATOM 2748 C C . PRO B 1 34 ? -7.48 -9.852 13.953 1 98.56 34 PRO B C 1
ATOM 2750 O O . PRO B 1 34 ? -8.32 -9.078 14.422 1 98.56 34 PRO B O 1
ATOM 2753 N N . THR B 1 35 ? -6.207 -9.562 13.922 1 98.88 35 THR B N 1
ATOM 2754 C CA . THR B 1 35 ? -5.707 -8.305 14.461 1 98.88 35 THR B CA 1
ATOM 2755 C C . THR B 1 35 ? -6.152 -7.133 13.586 1 98.88 35 THR B C 1
ATOM 2757 O O . THR B 1 35 ? -6.527 -6.078 14.102 1 98.88 35 THR B O 1
ATOM 2760 N N . VAL B 1 36 ? -6.145 -7.309 12.234 1 98.88 36 VAL B N 1
ATOM 2761 C CA . VAL B 1 36 ? -6.645 -6.281 11.328 1 98.88 36 VAL B CA 1
ATOM 2762 C C . VAL B 1 36 ? -8.133 -6.047 11.586 1 98.88 36 VAL B C 1
ATOM 2764 O O . VAL B 1 36 ? -8.578 -4.902 11.664 1 98.88 36 VAL B O 1
ATOM 2767 N N . ASN B 1 37 ? -8.82 -7.117 11.727 1 98.88 37 ASN B N 1
ATOM 2768 C CA . ASN B 1 37 ? -10.258 -7.02 11.969 1 98.88 37 ASN B CA 1
ATOM 2769 C C . ASN B 1 37 ? -10.547 -6.258 13.266 1 98.88 37 ASN B C 1
ATOM 2771 O O . ASN B 1 37 ? -11.477 -5.441 13.312 1 98.88 37 ASN B O 1
ATOM 2775 N N . GLU B 1 38 ? -9.773 -6.535 14.281 1 98.88 38 GLU B N 1
ATOM 2776 C CA . GLU B 1 38 ? -9.945 -5.832 15.547 1 98.88 38 GLU B CA 1
ATOM 2777 C C . GLU B 1 38 ? -9.648 -4.34 15.398 1 98.88 38 GLU B C 1
ATOM 2779 O O . GLU B 1 38 ? -10.391 -3.498 15.906 1 98.88 38 GLU B O 1
ATOM 2784 N N . LEU B 1 39 ? -8.578 -4.008 14.727 1 98.94 39 LEU B N 1
ATOM 2785 C CA . LEU B 1 39 ? -8.219 -2.609 14.508 1 98.94 39 LEU B CA 1
ATOM 2786 C C . LEU B 1 39 ? -9.32 -1.875 13.75 1 98.94 39 LEU B C 1
ATOM 2788 O O . LEU B 1 39 ? -9.672 -0.749 14.102 1 98.94 39 LEU B O 1
ATOM 2792 N N . GLU B 1 40 ? -9.805 -2.506 12.68 1 98.94 40 GLU B N 1
ATOM 2793 C CA . GLU B 1 40 ? -10.859 -1.897 11.883 1 98.94 40 GLU B CA 1
ATOM 2794 C C . GLU B 1 40 ? -12.117 -1.657 12.711 1 98.94 40 GLU B C 1
ATOM 2796 O O . GLU B 1 40 ? -12.734 -0.592 12.617 1 98.94 40 GLU B O 1
ATOM 2801 N N . ALA B 1 41 ? -12.453 -2.594 13.516 1 98.88 41 ALA B N 1
ATOM 2802 C CA . ALA B 1 41 ? -13.625 -2.449 14.375 1 98.88 41 ALA B CA 1
ATOM 2803 C C . ALA B 1 41 ? -13.43 -1.313 15.375 1 98.88 41 ALA B C 1
ATOM 2805 O O . ALA B 1 41 ? -14.32 -0.48 15.555 1 98.88 41 ALA B O 1
ATOM 2806 N N . ARG B 1 42 ? -12.328 -1.242 16.016 1 98.81 42 ARG B N 1
ATOM 2807 C CA . ARG B 1 42 ? -12.047 -0.222 17.031 1 98.81 42 ARG B CA 1
ATOM 2808 C C . ARG B 1 42 ? -12 1.166 16.391 1 98.81 42 ARG B C 1
ATOM 2810 O O . ARG B 1 42 ? -12.43 2.145 17 1 98.81 42 ARG B O 1
ATOM 2817 N N . ALA B 1 43 ? -11.391 1.249 15.266 1 98.81 43 ALA B N 1
ATOM 2818 C CA . ALA B 1 43 ? -11.297 2.537 14.586 1 98.81 43 ALA B CA 1
ATOM 2819 C C . ALA B 1 43 ? -12.68 3.043 14.18 1 98.81 43 ALA B C 1
ATOM 2821 O O . ALA B 1 43 ? -12.984 4.23 14.328 1 98.81 43 ALA B O 1
ATOM 2822 N N . ALA B 1 44 ? -13.477 2.127 13.586 1 98.88 44 ALA B N 1
ATOM 2823 C CA . ALA B 1 44 ? -14.844 2.5 13.219 1 98.88 44 ALA B CA 1
ATOM 2824 C C . ALA B 1 44 ? -15.617 3.023 14.422 1 98.88 44 ALA B C 1
ATOM 2826 O O . ALA B 1 44 ? -16.297 4.051 14.336 1 98.88 44 ALA B O 1
ATOM 2827 N N . GLU B 1 45 ? -15.469 2.34 15.531 1 98.69 45 GLU B N 1
ATOM 2828 C CA . GLU B 1 45 ? -16.141 2.744 16.766 1 98.69 45 GLU B CA 1
ATOM 2829 C C . GLU B 1 45 ? -15.633 4.102 17.25 1 98.69 45 GLU B C 1
ATOM 2831 O O . GLU B 1 45 ? -16.422 4.961 17.641 1 98.69 45 GLU B O 1
ATOM 2836 N N . LEU B 1 46 ? -14.391 4.297 17.203 1 98.5 46 LEU B N 1
ATOM 2837 C CA . LEU B 1 46 ? -13.75 5.504 17.703 1 98.5 46 LEU B CA 1
ATOM 2838 C C . LEU B 1 46 ? -14.273 6.742 16.984 1 98.5 46 LEU B C 1
ATOM 2840 O O . LEU B 1 46 ? -14.438 7.801 17.594 1 98.5 46 LEU B O 1
ATOM 2844 N N . VAL B 1 47 ? -14.57 6.629 15.641 1 98.62 47 VAL B N 1
ATOM 2845 C CA . VAL B 1 47 ? -14.992 7.805 14.891 1 98.62 47 VAL B CA 1
ATOM 2846 C C . VAL B 1 47 ? -16.484 7.723 14.594 1 98.62 47 VAL B C 1
ATOM 2848 O O . VAL B 1 47 ? -17.031 8.562 13.875 1 98.62 47 VAL B O 1
ATOM 2851 N N . GLY B 1 48 ? -17.141 6.734 15.117 1 98.62 48 GLY B N 1
ATOM 2852 C CA . GLY B 1 48 ? -18.578 6.633 15.023 1 98.62 48 GLY B CA 1
ATOM 2853 C C . GLY B 1 48 ? -19.078 6.312 13.625 1 98.62 48 GLY B C 1
ATOM 2854 O O . GLY B 1 48 ? -20.109 6.828 13.195 1 98.62 48 GLY B O 1
ATOM 2855 N N . LYS B 1 49 ? -18.344 5.594 12.844 1 98.88 49 LYS B N 1
ATOM 2856 C CA . LYS B 1 49 ? -18.766 5.152 11.516 1 98.88 49 LYS B CA 1
ATOM 2857 C C . LYS B 1 49 ? -19.109 3.664 11.516 1 98.88 49 LYS B C 1
ATOM 2859 O O . LYS B 1 49 ? -18.781 2.945 12.461 1 98.88 49 LYS B O 1
ATOM 2864 N N . GLU B 1 50 ? -19.781 3.189 10.484 1 98.88 50 GLU B N 1
ATOM 2865 C CA . GLU B 1 50 ? -20.281 1.818 10.438 1 98.88 50 GLU B CA 1
ATOM 2866 C C . GLU B 1 50 ? -19.141 0.819 10.273 1 98.88 50 GLU B C 1
ATOM 2868 O O . GLU B 1 50 ? -19.172 -0.272 10.844 1 98.88 50 GLU B O 1
ATOM 2873 N N . ALA B 1 51 ? -18.125 1.147 9.5 1 98.94 51 ALA B N 1
ATOM 2874 C CA . ALA B 1 51 ? -17.016 0.266 9.18 1 98.94 51 ALA B CA 1
ATOM 2875 C C . ALA B 1 51 ? -15.75 1.07 8.867 1 98.94 51 ALA B C 1
ATOM 2877 O O . ALA B 1 51 ? -15.812 2.287 8.68 1 98.94 51 ALA B O 1
ATOM 2878 N N . ALA B 1 52 ? -14.648 0.431 8.922 1 98.94 52 ALA B N 1
ATOM 2879 C CA . ALA B 1 52 ? -13.359 1.032 8.578 1 98.94 52 ALA B CA 1
ATOM 2880 C C . ALA B 1 52 ? -12.477 0.042 7.828 1 98.94 52 ALA B C 1
ATOM 2882 O O . ALA B 1 52 ? -12.727 -1.166 7.855 1 98.94 52 ALA B O 1
ATOM 2883 N N . LEU B 1 53 ? -11.523 0.551 7.121 1 98.94 53 LEU B N 1
ATOM 2884 C CA . LEU B 1 53 ? -10.57 -0.209 6.312 1 98.94 53 LEU B CA 1
ATOM 2885 C C . LEU B 1 53 ? -9.141 0.216 6.613 1 98.94 53 LEU B C 1
ATOM 2887 O O . LEU B 1 53 ? -8.82 1.406 6.586 1 98.94 53 LEU B O 1
ATOM 2891 N N . PHE B 1 54 ? -8.312 -0.8 6.996 1 98.94 54 PHE B N 1
ATOM 2892 C CA . PHE B 1 54 ? -6.891 -0.545 7.191 1 98.94 54 PHE B CA 1
ATOM 2893 C C . PHE B 1 54 ? -6.176 -0.415 5.852 1 98.94 54 PHE B C 1
ATOM 2895 O O . PHE B 1 54 ? -6.336 -1.264 4.969 1 98.94 54 PHE B O 1
ATOM 2902 N N . VAL B 1 55 ? -5.414 0.701 5.617 1 98.94 55 VAL B N 1
ATOM 2903 C CA . VAL B 1 55 ? -4.707 0.969 4.367 1 98.94 55 VAL B CA 1
ATOM 2904 C C . VAL B 1 55 ? -3.242 1.284 4.66 1 98.94 55 VAL B C 1
ATOM 2906 O O . VAL B 1 55 ? -2.898 1.701 5.77 1 98.94 55 VAL B O 1
ATOM 2909 N N . PRO B 1 56 ? -2.361 1.132 3.695 1 98.62 56 PRO B N 1
ATOM 2910 C CA . PRO B 1 56 ? -0.929 1.333 3.922 1 98.62 56 PRO B CA 1
ATOM 2911 C C . PRO B 1 56 ? -0.586 2.775 4.289 1 98.62 56 PRO B C 1
ATOM 2913 O O . PRO B 1 56 ? 0.417 3.023 4.965 1 98.62 56 PRO B O 1
ATOM 2916 N N . SER B 1 57 ? -1.371 3.738 3.812 1 98.75 57 SER B N 1
ATOM 2917 C CA . SER B 1 57 ? -1.042 5.145 4.035 1 98.75 57 SER B CA 1
ATOM 2918 C C . SER B 1 57 ? -2.289 6.02 3.979 1 98.75 57 SER B C 1
ATOM 2920 O O . SER B 1 57 ? -3.334 5.59 3.482 1 98.75 57 SER B O 1
ATOM 2922 N N . GLY B 1 58 ? -2.113 7.203 4.496 1 98.69 58 GLY B N 1
ATOM 2923 C CA . GLY B 1 58 ? -3.189 8.172 4.387 1 98.69 58 GLY B CA 1
ATOM 2924 C C . GLY B 1 58 ? -3.488 8.57 2.951 1 98.69 58 GLY B C 1
ATOM 2925 O O . GLY B 1 58 ? -4.652 8.758 2.584 1 98.69 58 GLY B O 1
ATOM 2926 N N . THR B 1 59 ? -2.434 8.711 2.148 1 98.69 59 THR B N 1
ATOM 2927 C CA . THR B 1 59 ? -2.611 9.016 0.733 1 98.69 59 THR B CA 1
ATOM 2928 C C . THR B 1 59 ? -3.51 7.98 0.062 1 98.69 59 THR B C 1
ATOM 2930 O O . THR B 1 59 ? -4.434 8.336 -0.672 1 98.69 59 THR B O 1
ATOM 2933 N N . MET B 1 60 ? -3.301 6.715 0.327 1 98.81 60 MET B N 1
ATOM 2934 C CA . MET B 1 60 ? -4.156 5.691 -0.269 1 98.81 60 MET B CA 1
ATOM 2935 C C . MET B 1 60 ? -5.598 5.852 0.199 1 98.81 60 MET B C 1
ATOM 2937 O O . MET B 1 60 ? -6.531 5.711 -0.593 1 98.81 60 MET B O 1
ATOM 2941 N N . GLY B 1 61 ? -5.754 6.086 1.512 1 98.88 61 GLY B N 1
ATOM 2942 C CA . GLY B 1 61 ? -7.102 6.293 2.018 1 98.88 61 GLY B CA 1
ATOM 2943 C C . GLY B 1 61 ? -7.848 7.395 1.29 1 98.88 61 GLY B C 1
ATOM 2944 O O . GLY B 1 61 ? -9.008 7.219 0.913 1 98.88 61 GLY B O 1
ATOM 2945 N N . ASN B 1 62 ? -7.199 8.539 1.069 1 98.94 62 ASN B N 1
ATOM 2946 C CA . ASN B 1 62 ? -7.801 9.664 0.365 1 98.94 62 ASN B CA 1
ATOM 2947 C C . ASN B 1 62 ? -8.125 9.312 -1.085 1 98.94 62 ASN B C 1
ATOM 2949 O O . ASN B 1 62 ? -9.195 9.648 -1.588 1 98.94 62 ASN B O 1
ATOM 2953 N N . GLN B 1 63 ? -7.188 8.648 -1.731 1 98.88 63 GLN B N 1
ATOM 2954 C CA . GLN B 1 63 ? -7.387 8.305 -3.137 1 98.88 63 GLN B CA 1
ATOM 2955 C C . GLN B 1 63 ? -8.531 7.312 -3.307 1 98.88 63 GLN B C 1
ATOM 2957 O O . GLN B 1 63 ? -9.312 7.41 -4.254 1 98.88 63 GLN B O 1
ATOM 2962 N N . ILE B 1 64 ? -8.609 6.324 -2.377 1 98.94 64 ILE B N 1
ATOM 2963 C CA . ILE B 1 64 ? -9.711 5.367 -2.416 1 98.94 64 ILE B CA 1
ATOM 2964 C C . ILE B 1 64 ? -11.039 6.098 -2.227 1 98.94 64 ILE B C 1
ATOM 2966 O O . ILE B 1 64 ? -12.008 5.828 -2.938 1 98.94 64 ILE B O 1
ATOM 2970 N N . ALA B 1 65 ? -11.078 7.055 -1.292 1 98.94 65 ALA B N 1
ATOM 2971 C CA . ALA B 1 65 ? -12.305 7.797 -1.032 1 98.94 65 ALA B CA 1
ATOM 2972 C C . ALA B 1 65 ? -12.773 8.531 -2.283 1 98.94 65 ALA B C 1
ATOM 2974 O O . ALA B 1 65 ? -13.961 8.484 -2.633 1 98.94 65 ALA B O 1
ATOM 2975 N N . ALA B 1 66 ? -11.883 9.18 -2.951 1 98.69 66 ALA B N 1
ATOM 2976 C CA . ALA B 1 66 ? -12.227 9.906 -4.172 1 98.69 66 ALA B CA 1
ATOM 2977 C C . ALA B 1 66 ? -12.75 8.953 -5.246 1 98.69 66 ALA B C 1
ATOM 2979 O O . ALA B 1 66 ? -13.75 9.242 -5.906 1 98.69 66 ALA B O 1
ATOM 2980 N N . ARG B 1 67 ? -12.055 7.844 -5.41 1 98.56 67 ARG B N 1
ATOM 2981 C CA . ARG B 1 67 ? -12.406 6.863 -6.434 1 98.56 67 ARG B CA 1
ATOM 2982 C C . ARG B 1 67 ? -13.812 6.309 -6.199 1 98.56 67 ARG B C 1
ATOM 2984 O O . ARG B 1 67 ? -14.547 6.059 -7.152 1 98.56 67 ARG B O 1
ATOM 2991 N N . VAL B 1 68 ? -14.172 6.074 -4.965 1 98.81 68 VAL B N 1
ATOM 2992 C CA . VAL B 1 68 ? -15.453 5.445 -4.633 1 98.81 68 VAL B CA 1
ATOM 2993 C C . VAL B 1 68 ? -16.562 6.484 -4.688 1 98.81 68 VAL B C 1
ATOM 2995 O O . VAL B 1 68 ? -17.672 6.191 -5.141 1 98.81 68 VAL B O 1
ATOM 2998 N N . HIS B 1 69 ? -16.312 7.742 -4.293 1 98.75 69 HIS B N 1
ATOM 2999 C CA . HIS B 1 69 ? -17.359 8.758 -4.152 1 98.75 69 HIS B CA 1
ATOM 3000 C C . HIS B 1 69 ? -17.719 9.359 -5.504 1 98.75 69 HIS B C 1
ATOM 3002 O O . HIS B 1 69 ? -18.859 9.773 -5.715 1 98.75 69 HIS B O 1
ATOM 3008 N N . ALA B 1 70 ? -16.781 9.461 -6.438 1 98.38 70 ALA B N 1
ATOM 3009 C CA . ALA B 1 70 ? -17 10.266 -7.637 1 98.38 70 ALA B CA 1
ATOM 3010 C C . ALA B 1 70 ? -16.734 9.453 -8.898 1 98.38 70 ALA B C 1
ATOM 3012 O O . ALA B 1 70 ? -15.984 8.469 -8.867 1 98.38 70 ALA B O 1
ATOM 3013 N N . ASP B 1 71 ? -17.281 9.883 -9.961 1 97.62 71 ASP B N 1
ATOM 3014 C CA . ASP B 1 71 ? -17.094 9.25 -11.258 1 97.62 71 ASP B CA 1
ATOM 3015 C C . ASP B 1 71 ? -16.062 10 -12.094 1 97.62 71 ASP B C 1
ATOM 3017 O O . ASP B 1 71 ? -15.938 11.219 -11.977 1 97.62 71 ASP B O 1
ATOM 3021 N N . PRO B 1 72 ? -15.32 9.188 -12.922 1 96.88 72 PRO B N 1
ATOM 3022 C CA . PRO B 1 72 ? -14.445 9.898 -13.859 1 96.88 72 PRO B CA 1
ATOM 3023 C C . PRO B 1 72 ? -15.18 10.992 -14.641 1 96.88 72 PRO B C 1
ATOM 3025 O O . PRO B 1 72 ? -16.328 10.797 -15.055 1 96.88 72 PRO B O 1
ATOM 3028 N N . GLY B 1 73 ? -14.523 12.156 -14.773 1 97 73 GLY B N 1
ATOM 3029 C CA . GLY B 1 73 ? -15.141 13.273 -15.477 1 97 73 GLY B CA 1
ATOM 3030 C C . GLY B 1 73 ? -15.781 14.281 -14.547 1 97 73 GLY B C 1
ATOM 3031 O O . GLY B 1 73 ? -16.062 15.414 -14.945 1 97 73 GLY B O 1
ATOM 3032 N N . GLN B 1 74 ? -15.93 13.891 -13.281 1 98.19 74 GLN B N 1
ATOM 3033 C CA . GLN B 1 74 ? -16.469 14.82 -12.297 1 98.19 74 GLN B CA 1
ATOM 3034 C C . GLN B 1 74 ? -15.352 15.625 -11.633 1 98.19 74 GLN B C 1
ATOM 3036 O O . GLN B 1 74 ? -14.172 15.43 -11.93 1 98.19 74 GLN B O 1
ATOM 3041 N N . GLU B 1 75 ? -15.797 16.578 -10.727 1 98.12 75 GLU B N 1
ATOM 3042 C CA . GLU B 1 75 ? -14.844 17.438 -10.031 1 98.12 75 GLU B CA 1
ATOM 3043 C C . GLU B 1 75 ? -14.828 17.141 -8.531 1 98.12 75 GLU B C 1
ATOM 3045 O O . GLU B 1 75 ? -15.859 16.781 -7.957 1 98.12 75 GLU B O 1
ATOM 3050 N N . ALA B 1 76 ? -13.695 17.266 -7.961 1 98.62 76 ALA B N 1
ATOM 3051 C CA . ALA B 1 76 ? -13.555 17.328 -6.508 1 98.62 76 ALA B CA 1
ATOM 3052 C C . ALA B 1 76 ? -13.375 18.766 -6.035 1 98.62 76 ALA B C 1
ATOM 3054 O O . ALA B 1 76 ? -12.508 19.484 -6.531 1 98.62 76 ALA B O 1
ATOM 3055 N N . LEU B 1 77 ? -14.227 19.188 -5.145 1 98.25 77 LEU B N 1
ATOM 3056 C CA . LEU B 1 77 ? -14.109 20.5 -4.52 1 98.25 77 LEU B CA 1
ATOM 3057 C C . LEU B 1 77 ? -13.133 20.453 -3.348 1 98.25 77 LEU B C 1
ATOM 3059 O O . LEU B 1 77 ? -13.367 19.75 -2.367 1 98.25 77 LEU B O 1
ATOM 3063 N N . VAL B 1 78 ? -12.047 21.188 -3.453 1 97.38 78 VAL B N 1
ATOM 3064 C CA . VAL B 1 78 ? -10.961 21.078 -2.484 1 97.38 78 VAL B CA 1
ATOM 3065 C C . VAL B 1 78 ? -10.398 22.469 -2.18 1 97.38 78 VAL B C 1
ATOM 3067 O O . VAL B 1 78 ? -10.352 23.344 -3.055 1 97.38 78 VAL B O 1
ATOM 3070 N N . ASP B 1 79 ? -9.969 22.688 -0.916 1 97.44 79 ASP B N 1
ATOM 3071 C CA . ASP B 1 79 ? -9.172 23.875 -0.625 1 97.44 79 ASP B CA 1
ATOM 3072 C C . ASP B 1 79 ? -7.887 23.891 -1.451 1 97.44 79 ASP B C 1
ATOM 3074 O O . ASP B 1 79 ? -7.246 22.859 -1.628 1 97.44 79 ASP B O 1
ATOM 3078 N N . GLU B 1 80 ? -7.469 25.094 -1.882 1 96.62 80 GLU B N 1
ATOM 3079 C CA . GLU B 1 80 ? -6.32 25.219 -2.777 1 96.62 80 GLU B CA 1
ATOM 3080 C C . GLU B 1 80 ? -5.027 24.828 -2.07 1 96.62 80 GLU B C 1
ATOM 3082 O O . GLU B 1 80 ? -4 24.594 -2.719 1 96.62 80 GLU B O 1
ATOM 3087 N N . LYS B 1 81 ? -5.105 24.703 -0.733 1 96.5 81 LYS B N 1
ATOM 3088 C CA . LYS B 1 81 ? -3.91 24.312 0.012 1 96.5 81 LYS B CA 1
ATOM 3089 C C . LYS B 1 81 ? -4.062 22.922 0.604 1 96.5 81 LYS B C 1
ATOM 3091 O O . LYS B 1 81 ? -3.213 22.469 1.381 1 96.5 81 LYS B O 1
ATOM 3096 N N . ALA B 1 82 ? -5.117 22.234 0.223 1 97.44 82 ALA B N 1
ATOM 3097 C CA . ALA B 1 82 ? -5.375 20.906 0.781 1 97.44 82 ALA B CA 1
ATOM 3098 C C . ALA B 1 82 ? -4.273 19.922 0.4 1 97.44 82 ALA B C 1
ATOM 3100 O O . ALA B 1 82 ? -3.713 20 -0.696 1 97.44 82 ALA B O 1
ATOM 3101 N N . HIS B 1 83 ? -4 19.016 1.29 1 97.88 83 HIS B N 1
ATOM 3102 C CA . HIS B 1 83 ? -2.961 18.016 1.085 1 97.88 83 HIS B CA 1
ATOM 3103 C C . HIS B 1 83 ? -3.219 17.203 -0.179 1 97.88 83 HIS B C 1
ATOM 3105 O O . HIS B 1 83 ? -2.287 16.906 -0.927 1 97.88 83 HIS B O 1
ATOM 3111 N N . VAL B 1 84 ? -4.438 16.797 -0.486 1 98.19 84 VAL B N 1
ATOM 3112 C CA . VAL B 1 84 ? -4.801 15.953 -1.615 1 98.19 84 VAL B CA 1
ATOM 3113 C C . VAL B 1 84 ? -4.496 16.672 -2.926 1 98.19 84 VAL B C 1
ATOM 3115 O O . VAL B 1 84 ? -4.309 16.031 -3.965 1 98.19 84 VAL B O 1
ATOM 3118 N N . TYR B 1 85 ? -4.465 18 -2.84 1 97.31 85 TYR B N 1
ATOM 3119 C CA . TYR B 1 85 ? -4.191 18.797 -4.023 1 97.31 85 TYR B CA 1
ATOM 3120 C C . TYR B 1 85 ? -2.705 19.125 -4.133 1 97.31 85 TYR B C 1
ATOM 3122 O O . TYR B 1 85 ? -2.107 18.969 -5.199 1 97.31 85 TYR B O 1
ATOM 3130 N N . GLU B 1 86 ? -2.105 19.406 -2.998 1 95.62 86 GLU B N 1
ATOM 3131 C CA . GLU B 1 86 ? -0.747 19.938 -3.008 1 95.62 86 GLU B CA 1
ATOM 3132 C C . GLU B 1 86 ? 0.285 18.812 -3 1 95.62 86 GLU B C 1
ATOM 3134 O O . GLU B 1 86 ? 1.363 18.953 -3.582 1 95.62 86 GLU B O 1
ATOM 3139 N N . TRP B 1 87 ? -0.043 17.672 -2.361 1 95.75 87 TRP B N 1
ATOM 3140 C CA . TRP B 1 87 ? 1.081 16.812 -1.993 1 95.75 87 TRP B CA 1
ATOM 3141 C C . TRP B 1 87 ? 0.76 15.352 -2.262 1 95.75 87 TRP B C 1
ATOM 3143 O O . TRP B 1 87 ? 1.364 14.453 -1.664 1 95.75 87 TRP B O 1
ATOM 3153 N N . GLU B 1 88 ? -0.177 15.062 -3.092 1 97 88 GLU B N 1
ATOM 3154 C CA . GLU B 1 88 ? -0.451 13.664 -3.422 1 97 88 GLU B CA 1
ATOM 3155 C C . GLU B 1 88 ? -0.252 13.398 -4.914 1 97 88 GLU B C 1
ATOM 3157 O O . GLU B 1 88 ? -0.921 12.539 -5.492 1 97 88 GLU B O 1
ATOM 3162 N N . VAL B 1 89 ? 0.493 14.18 -5.539 1 96.31 89 VAL B N 1
ATOM 3163 C CA . VAL B 1 89 ? 1.074 13.953 -6.855 1 96.31 89 VAL B CA 1
ATOM 3164 C C . VAL B 1 89 ? -0.037 13.82 -7.898 1 96.31 89 VAL B C 1
ATOM 3166 O O . VAL B 1 89 ? -0.044 12.883 -8.695 1 96.31 89 VAL B O 1
ATOM 3169 N N . GLY B 1 90 ? -1.049 14.695 -7.781 1 97.19 90 GLY B N 1
ATOM 3170 C CA . GLY B 1 90 ? -2.115 14.719 -8.773 1 97.19 90 GLY B CA 1
ATOM 3171 C C . GLY B 1 90 ? -2.936 13.445 -8.797 1 97.19 90 GLY B C 1
ATOM 3172 O O . GLY B 1 90 ? -3.482 13.07 -9.836 1 97.19 90 GLY B O 1
ATOM 3173 N N . GLY B 1 91 ? -2.998 12.758 -7.719 1 97.88 91 GLY B N 1
ATOM 3174 C CA . GLY B 1 91 ? -3.619 11.445 -7.648 1 97.88 91 GLY B CA 1
ATOM 3175 C C . GLY B 1 91 ? -5.078 11.453 -8.062 1 97.88 91 GLY B C 1
ATOM 3176 O O . GLY B 1 91 ? -5.543 10.539 -8.742 1 97.88 91 GLY B O 1
ATOM 3177 N N . PHE B 1 92 ? -5.855 12.484 -7.68 1 98.31 92 PHE B N 1
ATOM 3178 C CA . PHE B 1 92 ? -7.273 12.547 -8.016 1 98.31 92 PHE B CA 1
ATOM 3179 C C . PHE B 1 92 ? -7.477 12.5 -9.523 1 98.31 92 PHE B C 1
ATOM 3181 O O . PHE B 1 92 ? -8.375 11.82 -10.016 1 98.31 92 PHE B O 1
ATOM 3188 N N . ALA B 1 93 ? -6.648 13.219 -10.258 1 97.56 93 ALA B N 1
ATOM 3189 C CA . ALA B 1 93 ? -6.754 13.25 -11.719 1 97.56 93 ALA B CA 1
ATOM 3190 C C . ALA B 1 93 ? -6.289 11.93 -12.32 1 97.56 93 ALA B C 1
ATOM 3192 O O . ALA B 1 93 ? -6.988 11.336 -13.148 1 97.56 93 ALA B O 1
ATOM 3193 N N . GLN B 1 94 ? -5.227 11.422 -11.914 1 97 94 GLN B N 1
ATOM 3194 C CA . GLN B 1 94 ? -4.57 10.305 -12.594 1 97 94 GLN B CA 1
ATOM 3195 C C . GLN B 1 94 ? -5.195 8.969 -12.188 1 97 94 GLN B C 1
ATOM 3197 O O . GLN B 1 94 ? -5.258 8.047 -13 1 97 94 GLN B O 1
ATOM 3202 N N . LEU B 1 95 ? -5.672 8.844 -10.977 1 98.06 95 LEU B N 1
ATOM 3203 C CA . LEU B 1 95 ? -6.148 7.555 -10.492 1 98.06 95 LEU B CA 1
ATOM 3204 C C . LEU B 1 95 ? -7.668 7.457 -10.602 1 98.06 95 LEU B C 1
ATOM 3206 O O . LEU B 1 95 ? -8.219 6.359 -10.68 1 98.06 95 LEU B O 1
ATOM 3210 N N . SER B 1 96 ? -8.336 8.656 -10.586 1 98 96 SER B N 1
ATOM 3211 C CA . SER B 1 96 ? -9.797 8.609 -10.531 1 98 96 SER B CA 1
ATOM 3212 C C . SER B 1 96 ? -10.422 9.43 -11.656 1 98 96 SER B C 1
ATOM 3214 O O . SER B 1 96 ? -11.641 9.453 -11.805 1 98 96 SER B O 1
ATOM 3216 N N . GLY B 1 97 ? -9.586 10.148 -12.516 1 97.62 97 GLY B N 1
ATOM 3217 C CA . GLY B 1 97 ?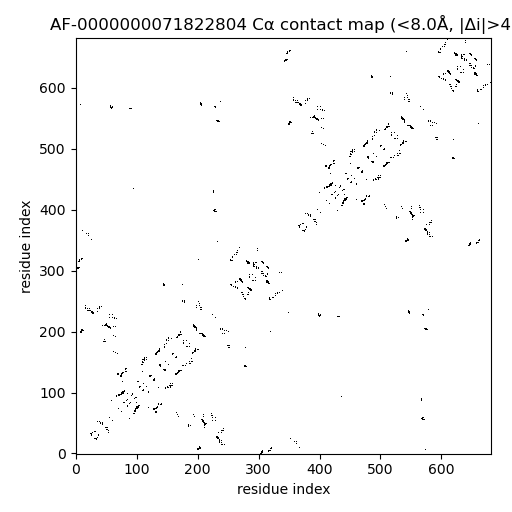 -10.102 10.945 -13.617 1 97.62 97 GLY B CA 1
ATOM 3218 C C . GLY B 1 97 ? -10.898 12.148 -13.156 1 97.62 97 GLY B C 1
ATOM 3219 O O . GLY B 1 97 ? -11.875 12.539 -13.797 1 97.62 97 GLY B O 1
ATOM 3220 N N . LEU B 1 98 ? -10.492 12.711 -12.039 1 98.25 98 LEU B N 1
ATOM 3221 C CA . LEU B 1 98 ? -11.234 13.852 -11.492 1 98.25 98 LEU B CA 1
ATOM 3222 C C . LEU B 1 98 ? -10.523 15.164 -11.805 1 98.25 98 LEU B C 1
ATOM 3224 O O . LEU B 1 98 ? -9.297 15.234 -11.75 1 98.25 98 LEU B O 1
ATOM 3228 N N . GLN B 1 99 ? -11.305 16.109 -12.133 1 97.56 99 GLN B N 1
ATOM 3229 C CA . GLN B 1 99 ? -10.82 17.469 -12.117 1 97.56 99 GLN B CA 1
ATOM 3230 C C . GLN B 1 99 ? -10.891 18.078 -10.719 1 97.56 99 GLN B C 1
ATOM 3232 O O . GLN B 1 99 ? -11.859 17.844 -9.984 1 97.56 99 GLN B O 1
ATOM 3237 N N . VAL B 1 100 ? -9.875 18.781 -10.359 1 97.69 100 VAL B N 1
ATOM 3238 C CA . VAL B 1 100 ? -9.93 19.453 -9.062 1 97.69 100 VAL B CA 1
ATOM 3239 C C . VAL B 1 100 ? -10.406 20.891 -9.242 1 97.69 100 VAL B C 1
ATOM 3241 O O . VAL B 1 100 ? -9.852 21.641 -10.055 1 97.69 100 VAL B O 1
ATOM 3244 N N . ARG B 1 101 ? -11.438 21.188 -8.602 1 97.19 101 ARG B N 1
ATOM 3245 C CA . ARG B 1 101 ? -11.875 22.578 -8.469 1 97.19 101 ARG B CA 1
ATOM 3246 C C . ARG B 1 101 ? -11.398 23.172 -7.148 1 97.19 101 ARG B C 1
ATOM 3248 O O . ARG B 1 101 ? -12.062 23.031 -6.121 1 97.19 101 ARG B O 1
ATOM 3255 N N . ALA B 1 102 ? -10.359 23.891 -7.23 1 96.25 102 ALA B N 1
ATOM 3256 C CA . ALA B 1 102 ? -9.719 24.453 -6.043 1 96.25 102 ALA B CA 1
ATOM 3257 C C . ALA B 1 102 ? -10.281 25.828 -5.719 1 96.25 102 ALA B C 1
ATOM 3259 O O . ALA B 1 102 ? -10.633 26.594 -6.621 1 96.25 102 ALA B O 1
ATOM 3260 N N . TYR B 1 103 ? -10.422 26.094 -4.496 1 94.75 103 TYR B N 1
ATOM 3261 C CA . TYR B 1 103 ? -10.867 27.375 -3.982 1 94.75 103 TYR B CA 1
ATOM 3262 C C . TYR B 1 103 ? -10.141 27.734 -2.695 1 94.75 103 TYR B C 1
ATOM 3264 O O . TYR B 1 103 ? -9.508 26.891 -2.072 1 94.75 103 TYR B O 1
ATOM 3272 N N . ASP B 1 104 ? -10.109 28.984 -2.404 1 96.38 104 ASP B N 1
ATOM 3273 C CA . ASP B 1 104 ? -9.531 29.438 -1.139 1 96.38 104 ASP B CA 1
ATOM 3274 C C . ASP B 1 104 ? -10.57 29.406 -0.022 1 96.38 104 ASP B C 1
ATOM 3276 O O . ASP B 1 104 ? -11.453 30.266 0.03 1 96.38 104 ASP B O 1
ATOM 3280 N N . ALA B 1 105 ? -10.453 28.438 0.88 1 94.62 105 ALA B N 1
ATOM 3281 C CA . ALA B 1 105 ? -11.422 28.297 1.965 1 94.62 105 ALA B CA 1
ATOM 3282 C C . ALA B 1 105 ? -11.18 29.328 3.057 1 94.62 105 ALA B C 1
ATOM 3284 O O . ALA B 1 105 ? -11.938 29.406 4.027 1 94.62 105 ALA B O 1
ATOM 3285 N N . GLY B 1 106 ? -10.094 30.109 2.902 1 91 106 GLY B N 1
ATOM 3286 C CA . GLY B 1 106 ? -9.82 31.172 3.854 1 91 106 GLY B CA 1
ATOM 3287 C C . GLY B 1 106 ? -9.039 30.703 5.066 1 91 106 GLY B C 1
ATOM 3288 O O . GLY B 1 106 ? -8.641 29.547 5.145 1 91 106 GLY B O 1
ATOM 3289 N N . GLU B 1 107 ? -8.828 31.578 6.031 1 84.5 107 GLU B N 1
ATOM 3290 C CA . GLU B 1 107 ? -7.973 31.344 7.188 1 84.5 107 GLU B CA 1
ATOM 3291 C C . GLU B 1 107 ? -8.57 30.297 8.125 1 84.5 107 GLU B C 1
ATOM 3293 O O . GLU B 1 107 ? -7.848 29.672 8.898 1 84.5 107 GLU B O 1
ATOM 3298 N N . ARG B 1 108 ? -9.812 30.062 7.941 1 84 108 ARG B N 1
ATOM 3299 C CA . ARG B 1 108 ? -10.492 29.109 8.805 1 84 108 ARG B CA 1
ATOM 3300 C C . ARG B 1 108 ? -10.297 27.688 8.297 1 84 108 ARG B C 1
ATOM 3302 O O . ARG B 1 108 ? -10.719 26.719 8.945 1 84 108 ARG B O 1
ATOM 3309 N N . ALA B 1 109 ? -9.766 27.594 7.117 1 90.94 109 ALA B N 1
ATOM 3310 C CA . ALA B 1 109 ? -9.344 26.312 6.535 1 90.94 109 ALA B CA 1
ATOM 3311 C C . ALA B 1 109 ? -10.547 25.453 6.16 1 90.94 109 ALA B C 1
ATOM 3313 O O . ALA B 1 109 ? -10.398 24.266 5.879 1 90.94 109 ALA B O 1
ATOM 3314 N N . ALA B 1 110 ? -11.781 25.953 6.281 1 94.31 110 ALA B N 1
ATOM 3315 C CA . ALA B 1 110 ? -13 25.297 5.828 1 94.31 110 ALA B CA 1
ATOM 3316 C C . ALA B 1 110 ? -13.875 26.266 5.02 1 94.31 110 ALA B C 1
ATOM 3318 O O . ALA B 1 110 ? -13.977 27.438 5.348 1 94.31 110 ALA B O 1
ATOM 3319 N N . PRO B 1 111 ? -14.469 25.719 4.016 1 97.12 111 PRO B N 1
ATOM 3320 C CA . PRO B 1 111 ? -15.352 26.594 3.24 1 97.12 111 PRO B CA 1
ATOM 3321 C C . PRO B 1 111 ? -16.656 26.906 3.969 1 97.12 111 PRO B C 1
ATOM 3323 O O . PRO B 1 111 ? -17.188 26.047 4.68 1 97.12 111 PRO B O 1
ATOM 3326 N N . THR B 1 112 ? -17.156 28.125 3.758 1 97.06 112 THR B N 1
ATOM 3327 C CA . THR B 1 112 ? -18.5 28.469 4.207 1 97.06 112 THR B CA 1
ATOM 3328 C C . THR B 1 112 ? -19.547 27.781 3.344 1 97.06 112 THR B C 1
ATOM 3330 O O . THR B 1 112 ? -19.25 27.344 2.23 1 97.06 112 THR B O 1
ATOM 3333 N N . PRO B 1 113 ? -20.75 27.703 3.896 1 97.88 113 PRO B N 1
ATOM 3334 C CA . PRO B 1 113 ? -21.828 27.156 3.068 1 97.88 113 PRO B CA 1
ATOM 3335 C C . PRO B 1 113 ? -21.984 27.875 1.737 1 97.88 113 PRO B C 1
ATOM 3337 O O . PRO B 1 113 ? -22.219 27.25 0.703 1 97.88 113 PRO B O 1
ATOM 3340 N N . ALA B 1 114 ? -21.828 29.203 1.729 1 97.69 114 ALA B N 1
ATOM 3341 C CA . ALA B 1 114 ? -21.938 29.984 0.505 1 97.69 114 ALA B CA 1
ATOM 3342 C C . ALA B 1 114 ? -20.844 29.609 -0.488 1 97.69 114 ALA B C 1
ATOM 3344 O O . ALA B 1 114 ? -21.109 29.484 -1.688 1 97.69 114 ALA B O 1
ATOM 3345 N N . GLN B 1 115 ? -19.672 29.422 -0.026 1 97.44 115 GLN B N 1
ATOM 3346 C CA . GLN B 1 115 ? -18.562 29.031 -0.891 1 97.44 115 GLN B CA 1
ATOM 3347 C C . GLN B 1 115 ? -18.812 27.656 -1.521 1 97.44 115 GLN B C 1
ATOM 3349 O O . GLN B 1 115 ? -18.531 27.453 -2.701 1 97.44 115 GLN B O 1
ATOM 3354 N N . VAL B 1 116 ? -19.344 26.703 -0.724 1 98.19 116 VAL B N 1
ATOM 3355 C CA . VAL B 1 116 ? -19.656 25.375 -1.24 1 98.19 116 VAL B CA 1
ATOM 3356 C C . VAL B 1 116 ? -20.688 25.5 -2.359 1 98.19 116 VAL B C 1
ATOM 3358 O O . VAL B 1 116 ? -20.5 24.938 -3.441 1 98.19 116 VAL B O 1
ATOM 3361 N N . ARG B 1 117 ? -21.75 26.281 -2.146 1 97.88 117 ARG B N 1
ATOM 3362 C CA . ARG B 1 117 ? -22.828 26.438 -3.123 1 97.88 117 ARG B CA 1
ATOM 3363 C C . ARG B 1 117 ? -22.328 27.156 -4.371 1 97.88 117 ARG B C 1
ATOM 3365 O O . ARG B 1 117 ? -22.75 26.844 -5.484 1 97.88 117 ARG B O 1
ATOM 3372 N N . ASP B 1 118 ? -21.422 28.078 -4.172 1 97.5 118 ASP B N 1
ATOM 3373 C CA . ASP B 1 118 ? -20.938 28.906 -5.277 1 97.5 118 ASP B CA 1
ATOM 3374 C C . ASP B 1 118 ? -19.984 28.109 -6.176 1 97.5 118 ASP B C 1
ATOM 3376 O O . ASP B 1 118 ? -19.922 28.344 -7.387 1 97.5 118 ASP B O 1
ATOM 3380 N N . HIS B 1 119 ? -19.25 27.203 -5.578 1 97.44 119 HIS B N 1
ATOM 3381 C CA . HIS B 1 119 ? -18.219 26.5 -6.34 1 97.44 119 HIS B CA 1
ATOM 3382 C C . HIS B 1 119 ? -18.734 25.156 -6.852 1 97.44 119 HIS B C 1
ATOM 3384 O O . HIS B 1 119 ? -18.234 24.641 -7.855 1 97.44 119 HIS B O 1
ATOM 3390 N N . ALA B 1 120 ? -19.688 24.594 -6.191 1 97.56 120 ALA B N 1
ATOM 3391 C CA . ALA B 1 120 ? -20.266 23.328 -6.66 1 97.56 120 ALA B CA 1
ATOM 3392 C C . ALA B 1 120 ? -20.984 23.516 -7.992 1 97.56 120 ALA B C 1
ATOM 3394 O O . ALA B 1 120 ? -21.578 24.562 -8.25 1 97.56 120 ALA B O 1
ATOM 3395 N N . ARG B 1 121 ? -20.906 22.5 -8.797 1 96.62 121 ARG B N 1
ATOM 3396 C CA . ARG B 1 121 ? -21.531 22.562 -10.117 1 96.62 121 ARG B CA 1
ATOM 3397 C C . ARG B 1 121 ? -22.406 21.344 -10.367 1 96.62 121 ARG B C 1
ATOM 3399 O O . ARG B 1 121 ? -22.047 20.219 -9.992 1 96.62 121 ARG B O 1
ATOM 3406 N N . GLU B 1 122 ? -23.484 21.625 -11 1 95.44 122 GLU B N 1
ATOM 3407 C CA . GLU B 1 122 ? -24.344 20.547 -11.5 1 95.44 122 GLU B CA 1
ATOM 3408 C C . GLU B 1 122 ? -23.891 20.062 -12.875 1 95.44 122 GLU B C 1
ATOM 3410 O O . GLU B 1 122 ? -23.547 20.875 -13.734 1 95.44 122 GLU B O 1
ATOM 3415 N N . GLU B 1 123 ? -23.891 18.828 -12.984 1 94.38 123 GLU B N 1
ATOM 3416 C CA . GLU B 1 123 ? -23.469 18.25 -14.258 1 94.38 123 GLU B CA 1
ATOM 3417 C C . GLU B 1 123 ? -24.375 18.703 -15.391 1 94.38 123 GLU B C 1
ATOM 3419 O O . GLU B 1 123 ? -25.594 18.781 -15.227 1 94.38 123 GLU B O 1
ATOM 3424 N N . SER B 1 124 ? -23.812 19 -16.547 1 94.69 124 SER B N 1
ATOM 3425 C CA . SER B 1 124 ? 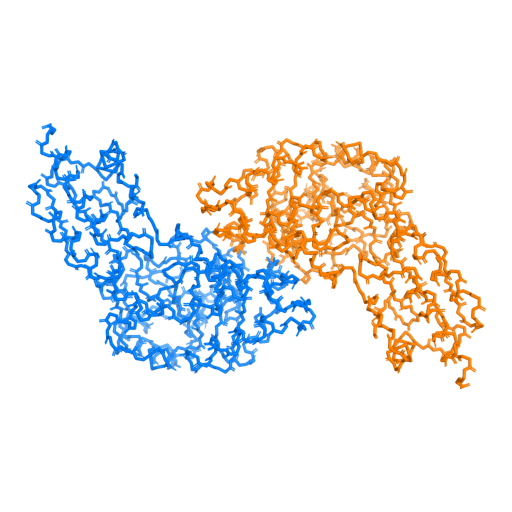-24.516 19.312 -17.797 1 94.69 124 SER B CA 1
ATOM 3426 C C . SER B 1 124 ? -23.688 18.953 -19.016 1 94.69 124 SER B C 1
ATOM 3428 O O . SER B 1 124 ? -22.594 18.391 -18.875 1 94.69 124 SER B O 1
ATOM 3430 N N . LEU B 1 125 ? -24.281 19.203 -20.125 1 94.31 125 LEU B N 1
ATOM 3431 C CA . LEU B 1 125 ? -23.578 18.922 -21.375 1 94.31 125 LEU B CA 1
ATOM 3432 C C . LEU B 1 125 ? -22.234 19.641 -21.406 1 94.31 125 LEU B C 1
ATOM 3434 O O . LEU B 1 125 ? -21.266 19.141 -21.984 1 94.31 125 LEU B O 1
ATOM 3438 N N . HIS B 1 126 ? -22.062 20.766 -20.688 1 94.94 126 HIS B N 1
ATOM 3439 C CA . HIS B 1 126 ? -20.891 21.609 -20.812 1 94.94 126 HIS B CA 1
ATOM 3440 C C . HIS B 1 126 ? -20.109 21.672 -19.5 1 94.94 126 HIS B C 1
ATOM 3442 O O . HIS B 1 126 ? -19.047 22.281 -19.438 1 94.94 126 HIS B O 1
ATOM 3448 N N . VAL B 1 127 ? -20.719 21.062 -18.391 1 94.56 127 VAL B N 1
ATOM 3449 C CA . VAL B 1 127 ? -20.125 21.266 -17.062 1 94.56 127 VAL B CA 1
ATOM 3450 C C . VAL B 1 127 ? -19.906 19.922 -16.375 1 94.56 127 VAL B C 1
ATOM 3452 O O . VAL B 1 127 ? -20.828 19.125 -16.266 1 94.56 127 VAL B O 1
ATOM 3455 N N . ALA B 1 128 ? -18.609 19.812 -15.914 1 95.19 128 ALA B N 1
ATOM 3456 C CA . ALA B 1 128 ? -18.359 18.672 -15.039 1 95.19 128 ALA B CA 1
ATOM 3457 C C . ALA B 1 128 ? -19.094 18.828 -13.711 1 95.19 128 ALA B C 1
ATOM 3459 O O . ALA B 1 128 ? -19.094 19.906 -13.109 1 95.19 128 ALA B O 1
ATOM 3460 N N . GLY B 1 129 ? -19.891 17.922 -13.359 1 97.38 129 GLY B N 1
ATOM 3461 C CA . GLY B 1 129 ? -20.547 17.953 -12.062 1 97.38 129 GLY B CA 1
ATOM 3462 C C . GLY B 1 129 ? -19.594 17.688 -10.906 1 97.38 129 GLY B C 1
ATOM 3463 O O . GLY B 1 129 ? -18.625 16.953 -11.055 1 97.38 129 GLY B O 1
ATOM 3464 N N . THR B 1 130 ? -19.906 18.375 -9.742 1 98.44 130 THR B N 1
ATOM 3465 C CA . THR B 1 130 ? -19.125 18.094 -8.539 1 98.44 130 THR B CA 1
ATOM 3466 C C . THR B 1 130 ? -19.516 16.75 -7.941 1 98.44 130 THR B C 1
ATOM 3468 O O . THR B 1 130 ? -20.688 16.5 -7.641 1 98.44 130 THR B O 1
ATOM 3471 N N . GLY B 1 131 ? -18.453 15.898 -7.734 1 98.62 131 GLY B N 1
ATOM 3472 C CA . GLY B 1 131 ? -18.734 14.547 -7.285 1 98.62 131 GLY B CA 1
ATOM 3473 C C . GLY B 1 131 ? -18.375 14.305 -5.836 1 98.62 131 GLY B C 1
ATOM 3474 O O . GLY B 1 131 ? -18.844 13.336 -5.223 1 98.62 131 GLY B O 1
ATOM 3475 N N . VAL B 1 132 ? -17.547 15.195 -5.273 1 98.81 132 VAL B N 1
ATOM 3476 C CA . VAL B 1 132 ? -17.141 15.023 -3.885 1 98.81 132 VAL B CA 1
ATOM 3477 C C . VAL B 1 132 ? -16.578 16.328 -3.338 1 98.81 132 VAL B C 1
ATOM 3479 O O . VAL B 1 132 ? -15.945 17.094 -4.066 1 98.81 132 VAL B O 1
ATOM 3482 N N . LEU B 1 133 ? -16.922 16.688 -2.109 1 98.81 133 LEU B N 1
ATOM 3483 C CA . LEU B 1 133 ? -16.266 17.734 -1.335 1 98.81 133 LEU B CA 1
ATOM 3484 C C . LEU B 1 133 ? -15.219 17.125 -0.394 1 98.81 133 LEU B C 1
ATOM 3486 O O . LEU B 1 133 ? -15.547 16.281 0.447 1 98.81 133 LEU B O 1
ATOM 3490 N N . CYS B 1 134 ? -13.969 17.547 -0.542 1 98.69 134 CYS B N 1
ATOM 3491 C CA . CYS B 1 134 ? -12.898 17.078 0.329 1 98.69 134 CYS B CA 1
ATOM 3492 C C . CYS B 1 134 ? -12.477 18.172 1.308 1 98.69 134 CYS B C 1
ATOM 3494 O O . CYS B 1 134 ? -12.031 19.234 0.895 1 98.69 134 CYS B O 1
ATOM 3496 N N . LEU B 1 135 ? -12.625 17.875 2.561 1 98.69 135 LEU B N 1
ATOM 3497 C CA . LEU B 1 135 ? -12.172 18.75 3.639 1 98.69 135 LEU B CA 1
ATOM 3498 C C . LEU B 1 135 ? -10.906 18.203 4.281 1 98.69 135 LEU B C 1
ATOM 3500 O O . LEU B 1 135 ? -10.508 17.062 4.023 1 98.69 135 LEU B O 1
ATOM 3504 N N . GLU B 1 136 ? -10.25 19 5.035 1 98.75 136 GLU B N 1
ATOM 3505 C CA . GLU B 1 136 ? -9.031 18.594 5.727 1 98.75 136 GLU B CA 1
ATOM 3506 C C . GLU B 1 136 ? -9 19.141 7.156 1 98.75 136 GLU B C 1
ATOM 3508 O O . GLU B 1 136 ? -9.359 20.297 7.395 1 98.75 136 GLU B O 1
ATOM 3513 N N . ASN B 1 137 ? -8.641 18.266 8.164 1 98.56 137 ASN B N 1
ATOM 3514 C CA . ASN B 1 137 ? -8.586 18.641 9.57 1 98.56 137 ASN B CA 1
ATOM 3515 C C . ASN B 1 137 ? -7.625 17.75 10.352 1 98.56 137 ASN B C 1
ATOM 3517 O O . ASN B 1 137 ? -7.859 16.547 10.5 1 98.56 137 ASN B O 1
ATOM 3521 N N . THR B 1 138 ? -6.582 18.25 10.953 1 98.12 138 THR B N 1
ATOM 3522 C CA . THR B 1 138 ? -6.148 19.656 10.898 1 98.12 138 THR B CA 1
ATOM 3523 C C . THR B 1 138 ? -5.668 20.016 9.5 1 98.12 138 THR B C 1
ATOM 3525 O O . THR B 1 138 ? -5.41 19.125 8.68 1 98.12 138 THR B O 1
ATOM 3528 N N . HIS B 1 139 ? -5.668 21.234 9.242 1 98 139 HIS B N 1
ATOM 3529 C CA . HIS B 1 139 ? -5.219 21.672 7.922 1 98 139 HIS B CA 1
ATOM 3530 C C . HIS B 1 139 ? -3.721 21.969 7.918 1 98 139 HIS B C 1
ATOM 3532 O O . HIS B 1 139 ? -3.279 22.984 8.453 1 98 139 HIS B O 1
ATOM 3538 N N . ASN B 1 140 ? -2.949 21.156 7.25 1 96.31 140 ASN B N 1
ATOM 3539 C CA . ASN B 1 140 ? -1.492 21.125 7.312 1 96.31 140 ASN B CA 1
ATOM 3540 C C . ASN B 1 140 ? -0.886 22.406 6.742 1 96.31 140 ASN B C 1
ATOM 3542 O O . ASN B 1 140 ? -0.178 23.125 7.449 1 96.31 140 ASN B O 1
ATOM 3546 N N . ALA B 1 141 ? -1.228 22.766 5.594 1 94.31 141 ALA B N 1
ATOM 3547 C CA . ALA B 1 141 ? -0.581 23.859 4.871 1 94.31 141 ALA B CA 1
ATOM 3548 C C . ALA B 1 141 ? -0.926 25.203 5.488 1 94.31 141 ALA B C 1
ATOM 3550 O O . ALA B 1 141 ? -0.258 26.203 5.223 1 94.31 141 ALA B O 1
ATOM 3551 N N . ARG B 1 142 ? -1.94 25.203 6.281 1 93 142 ARG B N 1
ATOM 3552 C CA . ARG B 1 142 ? -2.312 26.438 6.957 1 93 142 ARG B CA 1
ATOM 3553 C C . ARG B 1 142 ? -1.796 26.453 8.391 1 93 142 ARG B C 1
ATOM 3555 O O . ARG B 1 142 ? -2.301 27.203 9.234 1 93 142 ARG B O 1
ATOM 3562 N N . GLY B 1 143 ? -0.85 25.594 8.672 1 93.62 143 GLY B N 1
ATOM 3563 C CA . GLY B 1 143 ? -0.13 25.625 9.938 1 93.62 143 GLY B CA 1
ATOM 3564 C C . GLY B 1 143 ? -0.731 24.719 10.984 1 93.62 143 GLY B C 1
ATOM 3565 O O . GLY B 1 143 ? -0.671 25.016 12.18 1 93.62 143 GLY B O 1
ATOM 3566 N N . GLY B 1 144 ? -1.41 23.688 10.531 1 96.75 144 GLY B N 1
ATOM 3567 C CA . GLY B 1 144 ? -1.985 22.75 11.484 1 96.75 144 GLY B CA 1
ATOM 3568 C C . GLY B 1 144 ? -3.215 23.297 12.188 1 96.75 144 GLY B C 1
ATOM 3569 O O . GLY B 1 144 ? -3.447 23 13.359 1 96.75 144 GLY B O 1
ATOM 3570 N N . VAL B 1 145 ? -3.996 24.016 11.5 1 97.19 145 VAL B N 1
ATOM 3571 C CA . VAL B 1 145 ? -5.191 24.656 12.055 1 97.19 145 VAL B CA 1
ATOM 3572 C C . VAL B 1 145 ? -6.215 23.578 12.43 1 97.19 145 VAL B C 1
ATOM 3574 O O . VAL B 1 145 ? -6.512 22.688 11.633 1 97.19 145 VAL B O 1
ATOM 3577 N N . ALA B 1 146 ? -6.699 23.656 13.656 1 98.5 146 ALA B N 1
ATOM 3578 C CA . ALA B 1 146 ? -7.816 22.812 14.078 1 98.5 146 ALA B CA 1
ATOM 3579 C C . ALA B 1 146 ? -9.156 23.438 13.68 1 98.5 146 ALA B C 1
ATOM 3581 O O . ALA B 1 146 ? -9.594 24.406 14.281 1 98.5 146 ALA B O 1
ATOM 3582 N N . VAL B 1 147 ? -9.82 22.828 12.734 1 98.5 147 VAL B N 1
ATOM 3583 C CA . VAL B 1 147 ? -11.078 23.375 12.219 1 98.5 147 VAL B CA 1
ATOM 3584 C C . VAL B 1 147 ? -12.227 22.984 13.148 1 98.5 147 VAL B C 1
ATOM 3586 O O . VAL B 1 147 ? -12.445 21.797 13.414 1 98.5 147 VAL B O 1
ATOM 3589 N N . PRO B 1 148 ? -12.977 23.953 13.633 1 98.12 148 PRO B N 1
ATOM 3590 C CA . PRO B 1 148 ? -14.07 23.656 14.555 1 98.12 148 PRO B CA 1
ATOM 3591 C C . PRO B 1 148 ? -15.156 22.781 13.914 1 98.12 148 PRO B C 1
ATOM 3593 O O . PRO B 1 148 ? -15.445 22.938 12.719 1 98.12 148 PRO B O 1
ATOM 3596 N N . LYS B 1 149 ? -15.734 22 14.727 1 98.38 149 LYS B N 1
ATOM 3597 C CA . LYS B 1 149 ? -16.828 21.125 14.289 1 98.38 149 LYS B CA 1
ATOM 3598 C C . LYS B 1 149 ? -17.906 21.906 13.555 1 98.38 149 LYS B C 1
ATOM 3600 O O . LYS B 1 149 ? -18.422 21.453 12.531 1 98.38 149 LYS B O 1
ATOM 3605 N N . ALA B 1 150 ? -18.266 23.047 14.07 1 98.12 150 ALA B N 1
ATOM 3606 C CA . ALA B 1 150 ? -19.344 23.844 13.492 1 98.12 150 ALA B CA 1
ATOM 3607 C C . ALA B 1 150 ? -19.047 24.188 12.031 1 98.12 150 ALA B C 1
ATOM 3609 O O . ALA B 1 150 ? -19.969 24.219 11.195 1 98.12 150 ALA B O 1
ATOM 3610 N N . ASP B 1 151 ? -17.797 24.516 11.742 1 97.94 151 ASP B N 1
ATOM 3611 C CA . ASP B 1 151 ? -17.406 24.859 10.375 1 97.94 151 ASP B CA 1
ATOM 3612 C C . ASP B 1 151 ? -17.453 23.625 9.469 1 97.94 151 ASP B C 1
ATOM 3614 O O . ASP B 1 151 ? -17.906 23.719 8.328 1 97.94 151 ASP B O 1
ATOM 3618 N N . ILE B 1 152 ? -17 22.453 9.945 1 98.19 152 ILE B N 1
ATOM 3619 C CA . ILE B 1 152 ? -17.047 21.203 9.203 1 98.19 152 ILE B CA 1
ATOM 3620 C C . ILE B 1 152 ? -18.5 20.844 8.898 1 98.19 152 ILE B C 1
ATOM 3622 O O . ILE B 1 152 ? -18.844 20.516 7.754 1 98.19 152 ILE B O 1
ATOM 3626 N N . ASP B 1 153 ? -19.359 20.984 9.938 1 98.56 153 ASP B N 1
ATOM 3627 C CA . ASP B 1 153 ? -20.766 20.641 9.789 1 98.56 153 ASP B CA 1
ATOM 3628 C C . ASP B 1 153 ? -21.438 21.547 8.758 1 98.56 153 ASP B C 1
ATOM 3630 O O . ASP B 1 153 ? -22.219 21.062 7.926 1 98.56 153 ASP B O 1
ATOM 3634 N N . ALA B 1 154 ? -21.172 22.797 8.859 1 98.31 154 ALA B N 1
ATOM 3635 C CA . ALA B 1 154 ? -21.797 23.75 7.961 1 98.31 154 ALA B CA 1
ATOM 3636 C C . ALA B 1 154 ? -21.438 23.469 6.508 1 98.31 154 ALA B C 1
ATOM 3638 O O . ALA B 1 154 ? -22.297 23.516 5.625 1 98.31 154 ALA B O 1
ATOM 3639 N N . ALA B 1 155 ? -20.172 23.219 6.25 1 98.31 155 ALA B N 1
ATOM 3640 C CA . ALA B 1 155 ? -19.734 22.891 4.902 1 98.31 155 ALA B CA 1
ATOM 3641 C C . ALA B 1 155 ? -20.375 21.578 4.43 1 98.31 155 ALA B C 1
ATOM 3643 O O . ALA B 1 155 ? -20.828 21.484 3.291 1 98.31 155 ALA B O 1
ATOM 3644 N N . ALA B 1 156 ? -20.359 20.578 5.285 1 98.62 156 ALA B N 1
ATOM 3645 C CA . ALA B 1 156 ? -20.906 19.25 4.953 1 98.62 156 ALA B CA 1
ATOM 3646 C C . ALA B 1 156 ? -22.391 19.328 4.652 1 98.62 156 ALA B C 1
ATOM 3648 O O . ALA B 1 156 ? -22.875 18.703 3.707 1 98.62 156 ALA B O 1
ATOM 3649 N N . ASP B 1 157 ? -23.109 20.062 5.465 1 98.62 157 ASP B N 1
ATOM 3650 C CA . ASP B 1 157 ? -24.547 20.203 5.266 1 98.62 157 ASP B CA 1
ATOM 3651 C C . ASP B 1 157 ? -24.859 20.875 3.928 1 98.62 157 ASP B C 1
ATOM 3653 O O . ASP B 1 157 ? -25.797 20.484 3.227 1 98.62 157 ASP B O 1
ATOM 3657 N N . ALA B 1 158 ? -24.094 21.906 3.639 1 98.69 158 ALA B N 1
ATOM 3658 C CA . ALA B 1 158 ? -24.266 22.578 2.359 1 98.69 158 ALA B CA 1
ATOM 3659 C C . ALA B 1 158 ? -24.062 21.625 1.192 1 98.69 158 ALA B C 1
ATOM 3661 O O . ALA B 1 158 ? -24.812 21.656 0.21 1 98.69 158 ALA B O 1
ATOM 3662 N N . ALA B 1 159 ? -23.031 20.781 1.245 1 98.62 159 ALA B N 1
ATOM 3663 C CA . ALA B 1 159 ? -22.766 19.797 0.208 1 98.62 159 ALA B CA 1
ATOM 3664 C C . ALA B 1 159 ? -23.891 18.766 0.129 1 98.62 159 ALA B C 1
ATOM 3666 O O . ALA B 1 159 ? -24.328 18.406 -0.963 1 98.62 159 ALA B O 1
ATOM 3667 N N . ARG B 1 160 ? -24.344 18.312 1.229 1 97.62 160 ARG B N 1
ATOM 3668 C CA . ARG B 1 160 ? -25.422 17.312 1.296 1 97.62 160 ARG B CA 1
ATOM 3669 C C . ARG B 1 160 ? -26.688 17.828 0.638 1 97.62 160 ARG B C 1
ATOM 3671 O O . ARG B 1 160 ? -27.406 17.078 -0.02 1 97.62 160 ARG B O 1
ATOM 3678 N N . ASP B 1 161 ? -26.969 19.078 0.893 1 98 161 ASP B N 1
ATOM 3679 C CA . ASP B 1 161 ? -28.141 19.703 0.283 1 98 161 ASP B CA 1
ATOM 3680 C C . ASP B 1 161 ? -28.078 19.641 -1.24 1 98 161 ASP B C 1
ATOM 3682 O O . ASP B 1 161 ? -29.094 19.672 -1.918 1 98 161 ASP B O 1
ATOM 3686 N N . LEU B 1 162 ? -26.891 19.562 -1.744 1 98.12 162 LEU B N 1
ATOM 3687 C CA . LEU B 1 162 ? -26.672 19.516 -3.188 1 98.12 162 LEU B CA 1
ATOM 3688 C C . LEU B 1 162 ? -26.516 18.078 -3.66 1 98.12 162 LEU B C 1
ATOM 3690 O O . LEU B 1 162 ? -26.266 17.828 -4.844 1 98.12 162 LEU B O 1
ATOM 3694 N N . GLY B 1 163 ? -26.562 17.125 -2.727 1 98 163 GLY B N 1
ATOM 3695 C CA . GLY B 1 163 ? -26.391 15.711 -3.059 1 98 163 GLY B CA 1
ATOM 3696 C C . GLY B 1 163 ? -24.938 15.312 -3.258 1 98 163 GLY B C 1
ATOM 3697 O O . GLY B 1 163 ? -24.656 14.32 -3.926 1 98 163 GLY B O 1
ATOM 3698 N N . ILE B 1 164 ? -24.016 16.078 -2.756 1 98.62 164 ILE B N 1
ATOM 3699 C CA . ILE B 1 164 ? -22.594 15.828 -2.926 1 98.62 164 ILE B CA 1
ATOM 3700 C C . ILE B 1 164 ? -22.016 15.156 -1.676 1 98.62 164 ILE B C 1
ATOM 3702 O O . ILE B 1 164 ? -22.125 15.703 -0.574 1 98.62 164 ILE B O 1
ATOM 3706 N N . PRO B 1 165 ? -21.406 13.945 -1.824 1 98.81 165 PRO B N 1
ATOM 3707 C CA . PRO B 1 165 ? -20.766 13.32 -0.659 1 98.81 165 PRO B CA 1
ATOM 3708 C C . PRO B 1 165 ? -19.578 14.117 -0.146 1 98.81 165 PRO B C 1
ATOM 3710 O O . PRO B 1 165 ? -18.938 14.836 -0.913 1 98.81 165 PRO B O 1
ATOM 3713 N N . VAL B 1 166 ? -19.297 13.961 1.176 1 98.94 166 VAL B N 1
ATOM 3714 C CA . VAL B 1 166 ? -18.219 14.719 1.814 1 98.94 166 VAL B CA 1
ATOM 3715 C C . VAL B 1 166 ? -17.188 13.75 2.393 1 98.94 166 VAL B C 1
ATOM 3717 O O . VAL B 1 166 ? -17.531 12.852 3.162 1 98.94 166 VAL B O 1
ATOM 3720 N N . HIS B 1 167 ? -15.938 13.922 1.999 1 98.94 167 HIS B N 1
ATOM 3721 C CA . HIS B 1 167 ? -14.789 13.219 2.557 1 98.94 167 HIS B CA 1
ATOM 3722 C C . HIS B 1 167 ? -13.914 14.148 3.389 1 98.94 167 HIS B C 1
ATOM 3724 O O . HIS B 1 167 ? -13.688 15.297 3.006 1 98.94 167 HIS B O 1
ATOM 3730 N N . LEU B 1 168 ? -13.492 13.656 4.52 1 98.94 168 LEU B N 1
ATOM 3731 C CA . LEU B 1 168 ? -12.57 14.414 5.355 1 98.94 168 LEU B CA 1
ATOM 3732 C C . LEU B 1 168 ? -11.195 13.758 5.387 1 98.94 168 LEU B C 1
ATOM 3734 O O . LEU B 1 168 ? -11.047 12.633 5.867 1 98.94 168 LEU B O 1
ATOM 3738 N N . ASP B 1 169 ? -10.234 14.445 4.805 1 98.88 169 ASP B N 1
ATOM 3739 C CA . ASP B 1 169 ? -8.852 14.117 5.129 1 98.88 169 ASP B CA 1
ATOM 3740 C C . ASP B 1 169 ? -8.523 14.492 6.574 1 98.88 169 ASP B C 1
ATOM 3742 O O . ASP B 1 169 ? -8.086 15.609 6.844 1 98.88 169 ASP B O 1
ATOM 3746 N N . GLY B 1 170 ? -8.711 13.516 7.406 1 98.81 170 GLY B N 1
ATOM 3747 C CA . GLY B 1 170 ? -8.414 13.688 8.82 1 98.81 170 GLY B CA 1
ATOM 3748 C C . GLY B 1 170 ? -7.082 13.086 9.227 1 98.81 170 GLY B C 1
ATOM 3749 O O . GLY B 1 170 ? -6.988 12.391 10.242 1 98.81 170 GLY B O 1
ATOM 3750 N N . ALA B 1 171 ? -6.027 13.297 8.43 1 98.62 171 ALA B N 1
ATOM 3751 C CA . ALA B 1 171 ? -4.719 12.727 8.742 1 98.62 171 ALA B CA 1
ATOM 3752 C C . ALA B 1 171 ? -4.352 12.977 10.203 1 98.62 171 ALA B C 1
ATOM 3754 O O . ALA B 1 171 ? -3.682 12.156 10.836 1 98.62 171 ALA B O 1
ATOM 3755 N N . ARG B 1 172 ? -4.684 14.148 10.688 1 98.75 172 ARG B N 1
ATOM 3756 C CA . ARG B 1 172 ? -4.43 14.523 12.07 1 98.75 172 ARG B CA 1
ATOM 3757 C C . ARG B 1 172 ? -5.73 14.852 12.797 1 98.75 172 ARG B C 1
ATOM 3759 O O . ARG B 1 172 ? -5.781 15.789 13.602 1 98.75 172 ARG B O 1
ATOM 3766 N N . LEU B 1 173 ? -6.781 14.086 12.508 1 98.81 173 LEU B N 1
ATOM 3767 C CA . LEU B 1 173 ? -8.102 14.297 13.086 1 98.81 173 LEU B CA 1
ATOM 3768 C C . LEU B 1 173 ? -8.023 14.391 14.609 1 98.81 173 LEU B C 1
ATOM 3770 O O . LEU B 1 173 ? -8.641 15.273 15.211 1 98.81 173 LEU B O 1
ATOM 3774 N N . PHE B 1 174 ? -7.27 13.547 15.211 1 98.88 174 PHE B N 1
ATOM 3775 C CA . PHE B 1 174 ? -7.25 13.453 16.672 1 98.88 174 PHE B CA 1
ATOM 3776 C C . PHE B 1 174 ? -6.512 14.641 17.281 1 98.88 174 PHE B C 1
ATOM 3778 O O . PHE B 1 174 ? -6.82 15.062 18.391 1 98.88 174 PHE B O 1
ATOM 3785 N N . ASN B 1 175 ? -5.574 15.211 16.578 1 98.81 175 ASN B N 1
ATOM 3786 C CA . ASN B 1 175 ? -5.004 16.484 17 1 98.81 175 ASN B CA 1
ATOM 3787 C C . ASN B 1 175 ? -6.066 17.578 17.094 1 98.81 175 ASN B C 1
ATOM 3789 O O . ASN B 1 175 ? -6.098 18.344 18.047 1 98.81 175 ASN B O 1
ATOM 3793 N N . ALA B 1 176 ? -6.918 17.656 16.078 1 98.81 176 ALA B N 1
ATOM 3794 C CA . ALA B 1 176 ? -7.996 18.656 16.078 1 98.81 176 ALA B CA 1
ATOM 3795 C C . ALA B 1 176 ? -8.945 18.422 17.25 1 98.81 176 ALA B C 1
ATOM 3797 O O . ALA B 1 176 ? -9.336 19.359 17.938 1 98.81 176 ALA B O 1
ATOM 3798 N N . CYS B 1 177 ? -9.297 17.172 17.453 1 98.88 177 CYS B N 1
ATOM 3799 C CA . CYS B 1 177 ? -10.227 16.828 18.516 1 98.88 177 CYS B CA 1
ATOM 3800 C C . CYS B 1 177 ? -9.664 17.203 19.875 1 98.88 177 CYS B C 1
ATOM 3802 O O . CYS B 1 177 ? -10.359 17.781 20.703 1 98.88 177 CYS B O 1
ATOM 3804 N N . VAL B 1 178 ? -8.398 16.891 20.109 1 98.81 178 VAL B N 1
ATOM 3805 C CA . VAL B 1 178 ? -7.75 17.203 21.391 1 98.81 178 VAL B CA 1
ATOM 3806 C C . VAL B 1 178 ? -7.656 18.719 21.547 1 98.81 178 VAL B C 1
ATOM 3808 O O . VAL B 1 178 ? -7.953 19.25 22.625 1 98.81 178 VAL B O 1
ATOM 3811 N N . ALA B 1 179 ? -7.273 19.406 20.516 1 98.69 179 ALA B N 1
ATOM 3812 C CA . ALA B 1 179 ? -7.102 20.859 20.562 1 98.69 179 ALA B CA 1
ATOM 3813 C C . ALA B 1 179 ? -8.422 21.562 20.875 1 98.69 179 ALA B C 1
ATOM 3815 O O . ALA B 1 179 ? -8.445 22.578 21.578 1 98.69 179 ALA B O 1
ATOM 3816 N N . LEU B 1 180 ? -9.523 21.031 20.359 1 98.62 180 LEU B N 1
ATOM 3817 C CA . LEU B 1 180 ? -10.828 21.688 20.453 1 98.62 180 LEU B CA 1
ATOM 3818 C C . LEU B 1 180 ? -11.688 21.047 21.547 1 98.62 180 LEU B C 1
ATOM 3820 O O . LEU B 1 180 ? -12.828 21.453 21.75 1 98.62 180 LEU B O 1
ATOM 3824 N N . ASP B 1 181 ? -11.133 20.094 22.219 1 98.38 181 ASP B N 1
ATOM 3825 C CA . ASP B 1 181 ? -11.883 19.312 23.203 1 98.38 181 ASP B CA 1
ATOM 3826 C C . ASP B 1 181 ? -13.188 18.781 22.609 1 98.38 181 ASP B C 1
ATOM 3828 O O . ASP B 1 181 ? -14.266 19.016 23.156 1 98.38 181 ASP B O 1
ATOM 3832 N N . GLU B 1 182 ? -13.094 18.203 21.453 1 98.5 182 GLU B N 1
ATOM 3833 C CA . GLU B 1 182 ? -14.227 17.656 20.719 1 98.5 182 GLU B CA 1
ATOM 3834 C C . GLU B 1 182 ? -14.141 16.141 20.609 1 98.5 182 GLU B C 1
ATOM 3836 O O . GLU B 1 182 ? -13.062 15.586 20.391 1 98.5 182 GLU B O 1
ATOM 3841 N N . ASP B 1 183 ? -15.273 15.461 20.812 1 98.44 183 ASP B N 1
ATOM 3842 C CA . ASP B 1 183 ? -15.344 14.023 20.609 1 98.44 183 ASP B CA 1
ATOM 3843 C C . ASP B 1 183 ? -15.164 13.664 19.125 1 98.44 183 ASP B C 1
ATOM 3845 O O . ASP B 1 183 ? -15.773 14.289 18.25 1 98.44 183 ASP B O 1
ATOM 3849 N N . PRO B 1 184 ? -14.305 12.68 18.875 1 98.69 184 PRO B N 1
ATOM 3850 C CA . PRO B 1 184 ? -14.07 12.312 17.484 1 98.69 184 PRO B CA 1
ATOM 3851 C C . PRO B 1 184 ? -15.359 11.93 16.75 1 98.69 184 PRO B C 1
ATOM 3853 O O . PRO B 1 184 ? -15.531 12.273 15.578 1 98.69 184 PRO B O 1
ATOM 3856 N N . THR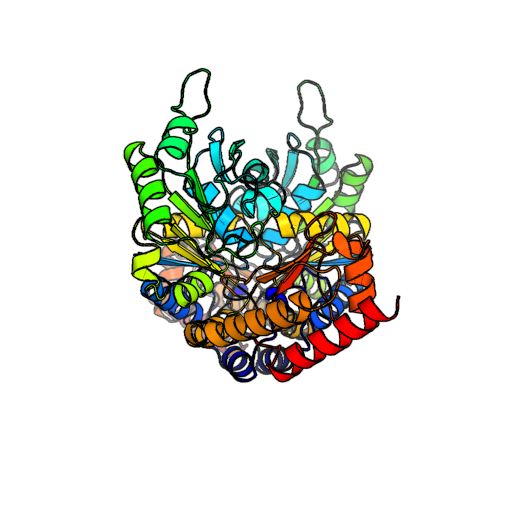 B 1 185 ? -16.266 11.18 17.344 1 98.69 185 THR B N 1
ATOM 3857 C CA . THR B 1 185 ? -17.531 10.797 16.734 1 98.69 185 THR B CA 1
ATOM 3858 C C . THR B 1 185 ? -18.344 12.039 16.344 1 98.69 185 THR B C 1
ATOM 3860 O O . THR B 1 185 ? -18.906 12.094 15.258 1 98.69 185 THR B O 1
ATOM 3863 N N . ALA B 1 186 ? -18.344 12.969 17.25 1 98.69 186 ALA B N 1
ATOM 3864 C CA . ALA B 1 186 ? -19.078 14.211 17 1 98.69 186 ALA B CA 1
ATOM 3865 C C . ALA B 1 186 ? -18.422 15 15.867 1 98.69 186 ALA B C 1
ATOM 3867 O O . ALA B 1 186 ? -19.109 15.523 14.984 1 98.69 186 ALA B O 1
ATOM 3868 N N . MET B 1 187 ? -17.094 15.094 15.883 1 98.69 187 MET B N 1
ATOM 3869 C CA . MET B 1 187 ? -16.328 15.898 14.922 1 98.69 187 MET B CA 1
ATOM 3870 C C . MET B 1 187 ? -16.656 15.484 13.492 1 98.69 187 MET B C 1
ATOM 3872 O O . MET B 1 187 ? -16.703 16.328 12.594 1 98.69 187 MET B O 1
ATOM 3876 N N . VAL B 1 188 ? -16.906 14.117 13.281 1 98.69 188 VAL B N 1
ATOM 3877 C CA . VAL B 1 188 ? -17.016 13.664 11.898 1 98.69 188 VAL B CA 1
ATOM 3878 C C . VAL B 1 188 ? -18.422 13.172 11.625 1 98.69 188 VAL B C 1
ATOM 3880 O O . VAL B 1 188 ? -18.672 12.484 10.633 1 98.69 188 VAL B O 1
ATOM 3883 N N . GLU B 1 189 ? -19.359 13.516 12.43 1 98.25 189 GLU B N 1
ATOM 3884 C CA . GLU B 1 189 ? -20.734 13.047 12.336 1 98.25 189 GLU B CA 1
ATOM 3885 C C . GLU B 1 189 ? -21.359 13.406 10.992 1 98.25 189 GLU B C 1
ATOM 3887 O O . GLU B 1 189 ? -22.109 12.625 10.422 1 98.25 189 GLU B O 1
ATOM 3892 N N . ARG B 1 190 ? -21.031 14.555 10.484 1 98.44 190 ARG B N 1
ATOM 3893 C CA . ARG B 1 190 ? -21.75 15.062 9.32 1 98.44 190 ARG B CA 1
ATOM 3894 C C . ARG B 1 190 ? -20.984 14.758 8.031 1 98.44 190 ARG B C 1
ATOM 3896 O O . ARG B 1 190 ? -21.5 15 6.938 1 98.44 190 ARG B O 1
ATOM 3903 N N . VAL B 1 191 ? -19.781 14.242 8.062 1 98.75 191 VAL B N 1
ATOM 3904 C CA . VAL B 1 191 ? -19.078 13.859 6.836 1 98.75 191 VAL B CA 1
ATOM 3905 C C . VAL B 1 191 ? -19.375 12.391 6.52 1 98.75 191 VAL B C 1
ATOM 3907 O O . VAL B 1 191 ? -19.703 11.609 7.414 1 98.75 191 VAL B O 1
ATOM 3910 N N . ASP B 1 192 ? -19.297 12 5.27 1 98.88 192 ASP B N 1
ATOM 3911 C CA . ASP B 1 192 ? -19.609 10.641 4.84 1 98.88 192 ASP B CA 1
ATOM 3912 C C . ASP B 1 192 ? -18.453 9.688 5.156 1 98.88 192 ASP B C 1
ATOM 3914 O O . ASP B 1 192 ? -18.688 8.578 5.645 1 98.88 192 ASP B O 1
ATOM 3918 N N . THR B 1 193 ? -17.25 10.078 4.855 1 98.94 193 THR B N 1
ATOM 3919 C CA . THR B 1 193 ? -16.078 9.242 5.102 1 98.94 193 THR B CA 1
ATOM 3920 C C . THR B 1 193 ? -14.938 10.078 5.691 1 98.94 193 THR B C 1
ATOM 3922 O O . THR B 1 193 ? -14.883 11.297 5.504 1 98.94 193 THR B O 1
ATOM 3925 N N . VAL B 1 194 ? -14.07 9.43 6.453 1 98.94 194 VAL B N 1
ATOM 3926 C CA . VAL B 1 194 ? -12.922 10.094 7.059 1 98.94 194 VAL B CA 1
ATOM 3927 C C . VAL B 1 194 ? -11.695 9.188 6.988 1 98.94 194 VAL B C 1
ATOM 3929 O O . VAL B 1 194 ? -11.805 7.973 7.195 1 98.94 194 VAL B O 1
ATOM 3932 N N . MET B 1 195 ? -10.594 9.727 6.602 1 98.94 195 MET B N 1
ATOM 3933 C CA . MET B 1 195 ? -9.289 9.078 6.668 1 98.94 195 MET B CA 1
ATOM 3934 C C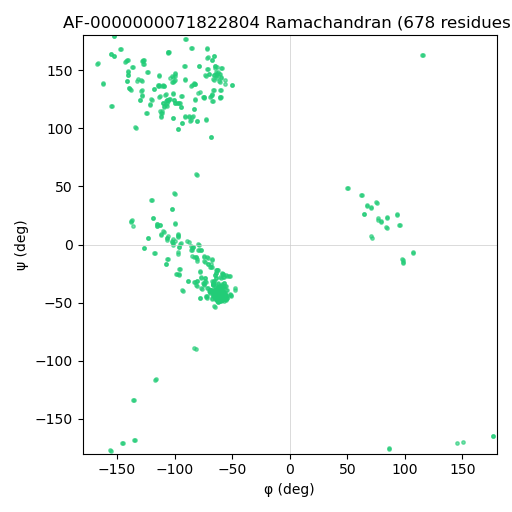 . MET B 1 195 ? -8.492 9.586 7.863 1 98.94 195 MET B C 1
ATOM 3936 O O . MET B 1 195 ? -8.398 10.797 8.086 1 98.94 195 MET B O 1
ATOM 3940 N N . CYS B 1 196 ? -7.922 8.711 8.695 1 98.69 196 CYS B N 1
ATOM 3941 C CA . CYS B 1 196 ? -7.105 9.086 9.852 1 98.69 196 CYS B CA 1
ATOM 3942 C C . CYS B 1 196 ? -5.777 8.336 9.836 1 98.69 196 CYS B C 1
ATOM 3944 O O . CYS B 1 196 ? -5.75 7.109 9.727 1 98.69 196 CYS B O 1
ATOM 3946 N N . CYS B 1 197 ? -4.727 9.086 10.039 1 98.69 197 CYS B N 1
ATOM 3947 C CA . CYS B 1 197 ? -3.414 8.453 10.047 1 98.69 197 CYS B CA 1
ATOM 3948 C C . CYS B 1 197 ? -3.117 7.828 11.406 1 98.69 197 CYS B C 1
ATOM 3950 O O . CYS B 1 197 ? -3.449 8.406 12.438 1 98.69 197 CYS B O 1
ATOM 3952 N N . LEU B 1 198 ? -2.547 6.664 11.375 1 98.75 198 LEU B N 1
ATOM 3953 C CA . LEU B 1 198 ? -1.999 6.047 12.578 1 98.75 198 LEU B CA 1
ATOM 3954 C C . LEU B 1 198 ? -0.503 6.316 12.695 1 98.75 198 LEU B C 1
ATOM 3956 O O . LEU B 1 198 ? 0.057 6.273 13.789 1 98.75 198 LEU B O 1
ATOM 3960 N N . SER B 1 199 ? 0.135 6.641 11.586 1 98.25 199 SER B N 1
ATOM 3961 C CA . SER B 1 199 ? 1.591 6.648 11.484 1 98.25 199 SER B CA 1
ATOM 3962 C C . SER B 1 199 ? 2.143 8.07 11.555 1 98.25 199 SER B C 1
ATOM 3964 O O . SER B 1 199 ? 3.127 8.391 10.883 1 98.25 199 SER B O 1
ATOM 3966 N N . LYS B 1 200 ? 1.533 8.945 12.219 1 98.12 200 LYS B N 1
ATOM 3967 C CA . LYS B 1 200 ? 2.002 10.297 12.523 1 98.12 200 LYS B CA 1
ATOM 3968 C C . LYS B 1 200 ? 2.191 10.492 14.023 1 98.12 200 LYS B C 1
ATOM 3970 O O . LYS B 1 200 ? 2.941 9.75 14.664 1 98.12 200 LYS B O 1
ATOM 3975 N N . GLY B 1 201 ? 1.453 11.352 14.625 1 97.44 201 GLY B N 1
ATOM 3976 C CA . GLY B 1 201 ? 1.612 11.656 16.031 1 97.44 201 GLY B CA 1
ATOM 3977 C C . GLY B 1 201 ? 1.189 10.516 16.938 1 97.44 201 GLY B C 1
ATOM 3978 O O . GLY B 1 201 ? 1.635 10.422 18.094 1 97.44 201 GLY B O 1
ATOM 3979 N N . LEU B 1 202 ? 0.369 9.562 16.406 1 98.38 202 LEU B N 1
ATOM 3980 C CA . LEU B 1 202 ? -0.095 8.445 17.219 1 98.38 202 LEU B CA 1
ATOM 3981 C C . LEU B 1 202 ? 1.001 7.398 17.391 1 98.38 202 LEU B C 1
ATOM 3983 O O . LEU B 1 202 ? 0.953 6.582 18.312 1 98.38 202 LEU B O 1
ATOM 3987 N N . GLY B 1 203 ? 1.853 7.344 16.422 1 98.31 203 GLY B N 1
ATOM 3988 C CA . GLY B 1 203 ? 3.113 6.668 16.672 1 98.31 203 GLY B CA 1
ATOM 3989 C C . GLY B 1 203 ? 3.213 5.316 15.992 1 98.31 203 GLY B C 1
ATOM 3990 O O . GLY B 1 203 ? 4.266 4.672 16.031 1 98.31 203 GLY B O 1
ATOM 3991 N N . ALA B 1 204 ? 2.104 4.793 15.344 1 98.69 204 ALA B N 1
ATOM 3992 C CA . ALA B 1 204 ? 2.213 3.512 14.648 1 98.69 204 ALA B CA 1
ATOM 3993 C C . ALA B 1 204 ? 3.246 3.58 13.531 1 98.69 204 ALA B C 1
ATOM 3995 O O . ALA B 1 204 ? 3.422 4.629 12.906 1 98.69 204 ALA B O 1
ATOM 3996 N N . PRO B 1 205 ? 3.938 2.516 13.266 1 98.5 205 PRO B N 1
ATOM 3997 C CA . PRO B 1 205 ? 4.973 2.551 12.234 1 98.5 205 PRO B CA 1
ATOM 3998 C C . PRO B 1 205 ? 4.395 2.697 10.828 1 98.5 205 PRO B C 1
ATOM 4000 O O . PRO B 1 205 ? 4.992 3.365 9.977 1 98.5 205 PRO B O 1
ATOM 4003 N N . VAL B 1 206 ? 3.271 2.02 10.578 1 98.56 206 VAL B N 1
ATOM 4004 C CA . VAL B 1 206 ? 2.676 1.995 9.25 1 98.56 206 VAL B CA 1
ATOM 4005 C C . VAL B 1 206 ? 1.154 2.062 9.359 1 98.56 206 VAL B C 1
ATOM 4007 O O . VAL B 1 206 ? 0.566 1.471 10.266 1 98.56 206 VAL B O 1
ATOM 4010 N N . GLY B 1 207 ? 0.572 2.85 8.398 1 98.62 207 GLY B N 1
ATOM 4011 C CA . GLY B 1 207 ? -0.837 2.594 8.148 1 98.62 207 GLY B CA 1
ATOM 4012 C C . GLY B 1 207 ? -1.73 3.764 8.516 1 98.62 207 GLY B C 1
ATOM 4013 O O . GLY B 1 207 ? -1.306 4.68 9.227 1 98.62 207 GLY B O 1
ATOM 4014 N N . SER B 1 208 ? -2.938 3.768 8.023 1 98.88 208 SER B N 1
ATOM 4015 C CA . SER B 1 208 ? -4.047 4.691 8.25 1 98.88 208 SER B CA 1
ATOM 4016 C C . SER B 1 208 ? -5.387 3.971 8.188 1 98.88 208 SER B C 1
ATOM 4018 O O . SER B 1 208 ? -5.449 2.793 7.832 1 98.88 208 SER B O 1
ATOM 4020 N N . MET B 1 209 ? -6.383 4.641 8.594 1 98.94 209 MET B N 1
ATOM 4021 C CA . MET B 1 209 ? -7.738 4.094 8.57 1 98.94 209 MET B CA 1
ATOM 4022 C C . MET B 1 209 ? -8.641 4.91 7.656 1 98.94 209 MET B C 1
ATOM 4024 O O . MET B 1 209 ? -8.555 6.141 7.629 1 98.94 209 MET B O 1
ATOM 4028 N N . LEU B 1 210 ? -9.398 4.281 6.84 1 99 210 LEU B N 1
ATOM 4029 C CA . LEU B 1 210 ? -10.508 4.867 6.094 1 99 210 LEU B CA 1
ATOM 4030 C C . LEU B 1 210 ? -11.844 4.371 6.633 1 99 210 LEU B C 1
ATOM 4032 O O . LEU B 1 210 ? -12.109 3.164 6.633 1 99 210 LEU B O 1
ATOM 4036 N N . ALA B 1 211 ? -12.688 5.23 7.129 1 98.94 211 ALA B N 1
ATOM 4037 C CA . ALA B 1 211 ? -13.93 4.824 7.777 1 98.94 211 ALA B CA 1
ATOM 4038 C C . ALA B 1 211 ? -15.141 5.473 7.105 1 98.94 211 ALA B C 1
ATOM 4040 O O . ALA B 1 211 ? -15.047 6.582 6.582 1 98.94 211 ALA B O 1
ATOM 4041 N N . GLY B 1 212 ? -16.266 4.809 7.09 1 98.94 212 GLY B N 1
ATOM 4042 C CA . GLY B 1 212 ? -17.5 5.266 6.473 1 98.94 212 GLY B CA 1
ATOM 4043 C C . GLY B 1 212 ? -18.625 4.238 6.543 1 98.94 212 GLY B C 1
ATOM 4044 O O . GLY B 1 212 ? -18.562 3.312 7.355 1 98.94 212 GLY B O 1
ATOM 4045 N N . PRO B 1 213 ? -19.656 4.457 5.734 1 98.88 213 PRO B N 1
ATOM 4046 C CA . PRO B 1 213 ? -20.734 3.463 5.648 1 98.88 213 PRO B CA 1
ATOM 4047 C C . PRO B 1 213 ? -20.234 2.094 5.191 1 98.88 213 PRO B C 1
ATOM 4049 O O . PRO B 1 213 ? -19.266 2.01 4.438 1 98.88 213 PRO B O 1
ATOM 4052 N N . GLU B 1 214 ? -20.922 1.066 5.613 1 98.75 214 GLU B N 1
ATOM 4053 C CA . GLU B 1 214 ? -20.531 -0.304 5.289 1 98.75 214 GLU B CA 1
ATOM 4054 C C . GLU B 1 214 ? -20.484 -0.52 3.781 1 98.75 214 GLU B C 1
ATOM 4056 O O . GLU B 1 214 ? -19.547 -1.143 3.275 1 98.75 214 GLU B O 1
ATOM 4061 N N . ALA B 1 215 ? -21.469 -0.033 3.096 1 98.75 215 ALA B N 1
ATOM 4062 C CA . ALA B 1 215 ? -21.516 -0.208 1.646 1 98.75 215 ALA B CA 1
ATOM 4063 C C . ALA B 1 215 ? -20.328 0.457 0.971 1 98.75 215 ALA B C 1
ATOM 4065 O O . ALA B 1 215 ? -19.781 -0.073 0.002 1 98.75 215 ALA B O 1
ATOM 4066 N N . PHE B 1 216 ? -19.969 1.666 1.433 1 98.75 216 PHE B N 1
ATOM 4067 C CA . PHE B 1 216 ? -18.781 2.361 0.93 1 98.75 216 PHE B CA 1
ATOM 4068 C C . PHE B 1 216 ? -17.531 1.538 1.172 1 98.75 216 PHE B C 1
ATOM 4070 O O . PHE B 1 216 ? -16.688 1.398 0.279 1 98.75 216 PHE B O 1
ATOM 4077 N N . ILE B 1 217 ? -17.344 1.006 2.387 1 98.88 217 ILE B N 1
ATOM 4078 C CA . ILE B 1 217 ? -16.125 0.273 2.758 1 98.88 217 ILE B CA 1
ATOM 4079 C C . ILE B 1 217 ? -16.031 -1.006 1.929 1 98.88 217 ILE B C 1
ATOM 4081 O O . ILE B 1 217 ? -14.93 -1.421 1.551 1 98.88 217 ILE B O 1
ATOM 4085 N N . GLU B 1 218 ? -17.141 -1.633 1.65 1 98.5 218 GLU B N 1
ATOM 4086 C CA . GLU B 1 218 ? -17.125 -2.809 0.785 1 98.5 218 GLU B CA 1
ATOM 4087 C C . GLU B 1 218 ? -16.516 -2.486 -0.576 1 98.5 218 GLU B C 1
ATOM 4089 O O . GLU B 1 218 ? -15.688 -3.244 -1.088 1 98.5 218 GLU B O 1
ATOM 4094 N N . GLU B 1 219 ? -16.922 -1.361 -1.122 1 98.62 219 GLU B N 1
ATOM 4095 C CA . GLU B 1 219 ? -16.344 -0.92 -2.389 1 98.62 219 GLU B CA 1
ATOM 4096 C C . GLU B 1 219 ? -14.875 -0.526 -2.223 1 98.62 219 GLU B C 1
ATOM 4098 O O . GLU B 1 219 ? -14.047 -0.801 -3.094 1 98.62 219 GLU B O 1
ATOM 4103 N N . ALA B 1 220 ? -14.617 0.118 -1.12 1 98.88 220 ALA B N 1
ATOM 4104 C CA . ALA B 1 220 ? -13.258 0.582 -0.838 1 98.88 220 ALA B CA 1
ATOM 4105 C C . ALA B 1 220 ? -12.281 -0.586 -0.794 1 98.88 220 ALA B C 1
ATOM 4107 O O . ALA B 1 220 ? -11.125 -0.451 -1.206 1 98.88 220 ALA B O 1
ATOM 4108 N N . VAL B 1 221 ? -12.688 -1.723 -0.29 1 98.75 221 VAL B N 1
ATOM 4109 C CA . VAL B 1 221 ? -11.844 -2.912 -0.217 1 98.75 221 VAL B CA 1
ATOM 4110 C C . VAL B 1 221 ? -11.406 -3.326 -1.622 1 98.75 221 VAL B C 1
ATOM 4112 O O . VAL B 1 221 ? -10.242 -3.658 -1.846 1 98.75 221 VAL B O 1
ATOM 4115 N N . ARG B 1 222 ? -12.32 -3.307 -2.555 1 98.19 222 ARG B N 1
ATOM 4116 C CA . ARG B 1 222 ? -12.016 -3.662 -3.938 1 98.19 222 ARG B CA 1
ATOM 4117 C C . ARG B 1 222 ? -11.023 -2.682 -4.551 1 98.19 222 ARG B C 1
ATOM 4119 O O . ARG B 1 222 ? -10.078 -3.088 -5.238 1 98.19 222 ARG B O 1
ATOM 4126 N N . VAL B 1 223 ? -11.219 -1.415 -4.289 1 98.75 223 VAL B N 1
ATOM 4127 C CA . VAL B 1 223 ? -10.336 -0.384 -4.824 1 98.75 223 VAL B CA 1
ATOM 4128 C C . VAL B 1 223 ? -8.945 -0.516 -4.199 1 98.75 223 VAL B C 1
ATOM 4130 O O . VAL B 1 223 ? -7.934 -0.338 -4.875 1 98.75 223 VAL B O 1
ATOM 4133 N N . ARG B 1 224 ? -8.906 -0.827 -2.869 1 98.69 224 ARG B N 1
ATOM 4134 C CA . ARG B 1 224 ? -7.621 -1.057 -2.225 1 98.69 224 ARG B CA 1
ATOM 4135 C C . ARG B 1 224 ? -6.848 -2.17 -2.926 1 98.69 224 ARG B C 1
ATOM 4137 O O . ARG B 1 224 ? -5.637 -2.064 -3.121 1 98.69 224 ARG B O 1
ATOM 4144 N N . LYS B 1 225 ? -7.566 -3.242 -3.256 1 98.12 225 LYS B N 1
ATOM 4145 C CA . LYS B 1 225 ? -6.938 -4.34 -3.986 1 98.12 225 LYS B CA 1
ATOM 4146 C C . LYS B 1 225 ? -6.406 -3.869 -5.336 1 98.12 225 LYS B C 1
ATOM 4148 O O . LYS B 1 225 ? -5.27 -4.176 -5.703 1 98.12 225 LYS B O 1
ATOM 4153 N N . GLN B 1 226 ? -7.195 -3.092 -6.035 1 98.19 226 GLN B N 1
ATOM 4154 C CA . GLN B 1 226 ? -6.82 -2.588 -7.352 1 98.19 226 GLN B CA 1
ATOM 4155 C C . GLN B 1 226 ? -5.582 -1.697 -7.266 1 98.19 226 GLN B C 1
ATOM 4157 O O . GLN B 1 226 ? -4.699 -1.773 -8.117 1 98.19 226 GLN B O 1
ATOM 4162 N N . PHE B 1 227 ? -5.543 -0.878 -6.176 1 98.5 227 PHE B N 1
ATOM 4163 C CA . PHE B 1 227 ? -4.449 0.072 -6 1 98.5 227 PHE B CA 1
ATOM 4164 C C . PHE B 1 227 ? -3.205 -0.625 -5.469 1 98.5 227 PHE B C 1
ATOM 4166 O O . PHE B 1 227 ? -2.141 -0.011 -5.363 1 98.5 227 PHE B O 1
ATOM 4173 N N . GLY B 1 228 ? -3.295 -1.878 -5.156 1 98.44 228 GLY B N 1
ATOM 4174 C CA . GLY B 1 228 ? -2.152 -2.623 -4.656 1 98.44 228 GLY B CA 1
ATOM 4175 C C . GLY B 1 228 ? -1.944 -2.467 -3.16 1 98.44 228 GLY B C 1
ATOM 4176 O O . GLY B 1 228 ? -0.835 -2.658 -2.658 1 98.44 228 GLY B O 1
ATOM 4177 N N . GLY B 1 229 ? -3 -2.109 -2.441 1 98.5 229 GLY B N 1
ATOM 4178 C CA . GLY B 1 229 ? -2.889 -1.887 -1.009 1 98.5 229 GLY B CA 1
ATOM 4179 C C . GLY B 1 229 ? -3.24 -3.111 -0.185 1 98.5 229 GLY B C 1
ATOM 4180 O O . GLY B 1 229 ? -3.225 -3.062 1.047 1 98.5 229 GLY B O 1
ATOM 4181 N N . GLY B 1 230 ? -3.59 -4.25 -0.878 1 97.62 230 GLY B N 1
ATOM 4182 C CA . GLY B 1 230 ? -3.893 -5.477 -0.153 1 97.62 230 GLY B CA 1
ATOM 4183 C C . GLY B 1 230 ? -2.662 -6.141 0.433 1 97.62 230 GLY B C 1
ATOM 4184 O O . GLY B 1 230 ? -1.891 -6.777 -0.29 1 97.62 230 GLY B O 1
ATOM 4185 N N . MET B 1 231 ? -2.512 -6.051 1.735 1 97.94 231 MET B N 1
ATOM 4186 C CA . MET B 1 231 ? -1.386 -6.652 2.443 1 97.94 231 MET B CA 1
ATOM 4187 C C . MET B 1 231 ? -1.808 -7.945 3.137 1 97.94 231 MET B C 1
ATOM 4189 O O . MET B 1 231 ? -2.941 -8.062 3.604 1 97.94 231 MET B O 1
ATOM 4193 N N . ARG B 1 232 ? -0.981 -8.914 3.221 1 97.75 232 ARG B N 1
ATOM 4194 C CA . ARG B 1 232 ? -1.36 -10.266 3.635 1 97.75 232 ARG B CA 1
ATOM 4195 C C . ARG B 1 232 ? -1.405 -10.375 5.156 1 97.75 232 ARG B C 1
ATOM 4197 O O . ARG B 1 232 ? -2.424 -10.062 5.777 1 97.75 232 ARG B O 1
ATOM 4204 N N . GLN B 1 233 ? -0.288 -10.727 5.875 1 98.31 233 GLN B N 1
ATOM 4205 C CA . GLN B 1 233 ? -0.272 -10.805 7.332 1 98.31 233 GLN B CA 1
ATOM 4206 C C . GLN B 1 233 ? -0.095 -9.422 7.953 1 98.31 233 GLN B C 1
ATOM 4208 O O . GLN B 1 233 ? 0.803 -9.211 8.773 1 98.31 233 GLN B O 1
ATOM 4213 N N . ALA B 1 234 ? -1.054 -8.547 7.656 1 98.62 234 ALA B N 1
ATOM 4214 C CA . ALA B 1 234 ? -0.955 -7.137 8.023 1 98.62 234 ALA B CA 1
ATOM 4215 C C . ALA B 1 234 ? -1.19 -6.938 9.516 1 98.62 234 ALA B C 1
ATOM 4217 O O . ALA B 1 234 ? -0.91 -5.867 10.055 1 98.62 234 ALA B O 1
ATOM 4218 N N . GLY B 1 235 ? -1.658 -8 10.242 1 98.75 235 GLY B N 1
ATOM 4219 C CA . GLY B 1 235 ? -1.789 -7.914 11.688 1 98.75 235 GLY B CA 1
ATOM 4220 C C . GLY B 1 235 ? -0.514 -7.465 12.375 1 98.75 235 GLY B C 1
ATOM 4221 O O . GLY B 1 235 ? -0.562 -6.844 13.438 1 98.75 235 GLY B O 1
ATOM 4222 N N . LEU B 1 236 ? 0.581 -7.742 11.758 1 98.69 236 LEU B N 1
ATOM 4223 C CA . LEU B 1 236 ? 1.883 -7.371 12.305 1 98.69 236 LEU B CA 1
ATOM 4224 C C . LEU B 1 236 ? 2.006 -5.859 12.438 1 98.69 236 LEU B C 1
ATOM 4226 O O . LEU B 1 236 ? 2.648 -5.363 13.367 1 98.69 236 LEU B O 1
ATOM 4230 N N . ILE B 1 237 ? 1.396 -5.102 11.516 1 98.75 237 ILE B N 1
ATOM 4231 C CA . ILE B 1 237 ? 1.485 -3.648 11.578 1 98.75 237 ILE B CA 1
ATOM 4232 C C . ILE B 1 237 ? 0.156 -3.07 12.055 1 98.75 237 ILE B C 1
ATOM 4234 O O . ILE B 1 237 ? 0.087 -1.904 12.453 1 98.75 237 ILE B O 1
ATOM 4238 N N . ALA B 1 238 ? -0.914 -3.873 12.086 1 98.88 238 ALA B N 1
ATOM 4239 C CA . ALA B 1 238 ? -2.182 -3.447 12.672 1 98.88 238 ALA B CA 1
ATOM 4240 C C . ALA B 1 238 ? -2.102 -3.436 14.195 1 98.88 238 ALA B C 1
ATOM 4242 O O . ALA B 1 238 ? -2.723 -2.592 14.852 1 98.88 238 ALA B O 1
ATOM 4243 N N . ALA B 1 239 ? -1.351 -4.363 14.789 1 98.88 239 ALA B N 1
ATOM 4244 C CA . ALA B 1 239 ? -1.225 -4.457 16.234 1 98.88 239 ALA B CA 1
ATOM 4245 C C . ALA B 1 239 ? -0.643 -3.172 16.828 1 98.88 239 ALA B C 1
ATOM 4247 O O . ALA B 1 239 ? -1.192 -2.611 17.781 1 98.88 239 ALA B O 1
ATOM 4248 N N . PRO B 1 240 ? 0.474 -2.676 16.25 1 98.88 240 PRO B N 1
ATOM 4249 C CA . PRO B 1 240 ? 0.927 -1.356 16.688 1 98.88 240 PRO B CA 1
ATOM 4250 C C . PRO B 1 240 ? -0.139 -0.277 16.516 1 98.88 240 PRO B C 1
ATOM 4252 O O . PRO B 1 240 ? -0.191 0.675 17.297 1 98.88 240 PRO B O 1
ATOM 4255 N N . GLY B 1 241 ? -0.972 -0.397 15.484 1 98.81 241 GLY B N 1
ATOM 4256 C CA . GLY B 1 241 ? -2.074 0.529 15.281 1 98.81 241 GLY B CA 1
ATOM 4257 C C . GLY B 1 241 ? -3.062 0.542 16.438 1 98.81 241 GLY B C 1
ATOM 4258 O O . GLY B 1 241 ? -3.562 1.602 16.812 1 98.81 241 GLY B O 1
ATOM 4259 N N . LEU B 1 242 ? -3.322 -0.646 16.969 1 98.88 242 LEU B N 1
ATOM 4260 C CA . LEU B 1 242 ? -4.199 -0.749 18.125 1 98.88 242 LEU B CA 1
ATOM 4261 C C . LEU B 1 242 ? -3.619 0.011 19.312 1 98.88 242 LEU B C 1
ATOM 4263 O O . LEU B 1 242 ? -4.34 0.733 20.016 1 98.88 242 LEU B O 1
ATOM 4267 N N . VAL B 1 243 ? -2.312 -0.101 19.531 1 98.75 243 VAL B N 1
ATOM 4268 C CA . VAL B 1 243 ? -1.631 0.617 20.594 1 98.75 243 VAL B CA 1
ATOM 4269 C C . VAL B 1 243 ? -1.682 2.119 20.328 1 98.75 243 VAL B C 1
ATOM 4271 O O . VAL B 1 243 ? -1.881 2.914 21.25 1 98.75 243 VAL B O 1
ATOM 4274 N N . ALA B 1 244 ? -1.532 2.492 19.094 1 98.69 244 ALA B N 1
ATOM 4275 C CA . ALA B 1 244 ? -1.508 3.895 18.688 1 98.69 244 ALA B CA 1
ATOM 4276 C C . ALA B 1 244 ? -2.82 4.59 19.031 1 98.69 244 ALA B C 1
ATOM 4278 O O . ALA B 1 244 ? -2.832 5.773 19.375 1 98.69 244 ALA B O 1
ATOM 4279 N N . LEU B 1 245 ? -3.939 3.871 18.922 1 98.5 245 LEU B N 1
ATOM 4280 C CA . LEU B 1 245 ? -5.246 4.457 19.188 1 98.5 245 LEU B CA 1
ATOM 4281 C C . LEU B 1 245 ? -5.352 4.895 20.641 1 98.5 245 LEU B C 1
ATOM 4283 O O . LEU B 1 245 ? -6.137 5.781 20.984 1 98.5 245 LEU B O 1
ATOM 4287 N N . ASP B 1 246 ? -4.555 4.348 21.531 1 97.56 246 ASP B N 1
ATOM 4288 C CA . ASP B 1 246 ? -4.57 4.699 22.953 1 97.56 246 ASP B CA 1
ATOM 4289 C C . ASP B 1 246 ? -3.717 5.941 23.219 1 97.56 246 ASP B C 1
ATOM 4291 O O . ASP B 1 246 ? -3.68 6.445 24.344 1 97.56 246 ASP B O 1
ATOM 4295 N N . ASN B 1 247 ? -3.088 6.461 22.172 1 97.88 247 ASN B N 1
ATOM 4296 C CA . ASN B 1 247 ? -2.186 7.598 22.344 1 97.88 247 ASN B CA 1
ATOM 4297 C C . ASN B 1 247 ? -2.883 8.914 22.031 1 97.88 247 ASN B C 1
ATOM 4299 O O . ASN B 1 247 ? -2.238 9.969 21.969 1 97.88 247 ASN B O 1
ATOM 4303 N N . VAL B 1 248 ? -4.172 8.938 21.828 1 98.06 248 VAL B N 1
ATOM 4304 C CA . VAL B 1 248 ? -4.891 10.125 21.391 1 98.06 248 VAL B CA 1
ATOM 4305 C C . VAL B 1 248 ? -4.742 11.234 22.438 1 98.06 248 VAL B C 1
ATOM 4307 O O . VAL B 1 248 ? -4.379 12.367 22.094 1 98.06 248 VAL B O 1
ATOM 4310 N N . ASP B 1 249 ? -4.883 10.922 23.734 1 97.5 249 ASP B N 1
ATOM 4311 C CA . ASP B 1 249 ? -4.867 11.945 24.766 1 97.5 249 ASP B CA 1
ATOM 4312 C C . ASP B 1 249 ? -3.484 12.578 24.891 1 97.5 249 ASP B C 1
ATOM 4314 O O . ASP B 1 249 ? -3.367 13.773 25.188 1 97.5 249 ASP B O 1
ATOM 4318 N N . ARG B 1 250 ? -2.486 11.781 24.625 1 97.19 250 ARG B N 1
ATOM 4319 C CA . ARG B 1 250 ? -1.127 12.266 24.812 1 97.19 250 ARG B CA 1
ATOM 4320 C C . ARG B 1 250 ? -0.754 13.297 23.766 1 97.19 250 ARG B C 1
ATOM 4322 O O . ARG B 1 250 ? 0.251 14 23.891 1 97.19 250 ARG B O 1
ATOM 4329 N N . LEU B 1 251 ? -1.559 13.453 22.719 1 98.62 251 LEU B N 1
ATOM 4330 C CA . LEU B 1 251 ? -1.303 14.469 21.703 1 98.62 251 LEU B CA 1
ATOM 4331 C C . LEU B 1 251 ? -1.268 15.867 22.312 1 98.62 251 LEU B C 1
ATOM 4333 O O . LEU B 1 251 ? -0.623 16.766 21.781 1 98.62 251 LEU B O 1
ATOM 4337 N N . ALA B 1 252 ? -1.945 16.031 23.453 1 98.69 252 ALA B N 1
ATOM 4338 C CA . ALA B 1 252 ? -1.932 17.297 24.172 1 98.69 252 ALA B CA 1
ATOM 4339 C C . ALA B 1 252 ? -0.509 17.688 24.562 1 98.69 252 ALA B C 1
ATOM 4341 O O . ALA B 1 252 ? -0.174 18.875 24.594 1 98.69 252 ALA B O 1
ATOM 4342 N N . ASP B 1 253 ? 0.355 16.688 24.875 1 98.62 253 ASP B N 1
ATOM 4343 C CA . ASP B 1 253 ? 1.752 16.969 25.203 1 98.62 253 ASP B CA 1
ATOM 4344 C C . ASP B 1 253 ? 2.479 17.594 24.016 1 98.62 253 ASP B C 1
ATOM 4346 O O . ASP B 1 253 ? 3.281 18.516 24.188 1 98.62 253 ASP B O 1
ATOM 4350 N N . ASP B 1 254 ? 2.213 17.078 22.828 1 98.75 254 ASP B N 1
ATOM 4351 C CA . ASP B 1 254 ? 2.82 17.641 21.625 1 98.75 254 ASP B CA 1
ATOM 4352 C C . ASP B 1 254 ? 2.367 19.078 21.406 1 98.75 254 ASP B C 1
ATOM 4354 O O . ASP B 1 254 ? 3.148 19.922 20.938 1 98.75 254 ASP B O 1
ATOM 4358 N N . HIS B 1 255 ? 1.08 19.328 21.656 1 98.81 255 HIS B N 1
ATOM 4359 C CA . HIS B 1 255 ? 0.553 20.688 21.531 1 98.81 255 HIS B CA 1
ATOM 4360 C C . HIS B 1 255 ? 1.231 21.641 22.516 1 98.81 255 HIS B C 1
ATOM 4362 O O . HIS B 1 255 ? 1.59 22.75 22.156 1 98.81 255 HIS B O 1
ATOM 4368 N N . ALA B 1 256 ? 1.356 21.188 23.734 1 98.81 256 ALA B N 1
ATOM 4369 C CA . ALA B 1 256 ? 2.02 22 24.75 1 98.81 256 ALA B CA 1
ATOM 4370 C C . ALA B 1 256 ? 3.461 22.297 24.359 1 98.81 256 ALA B C 1
ATOM 4372 O O . ALA B 1 256 ? 3.93 23.438 24.516 1 98.81 256 ALA B O 1
ATOM 4373 N N . ASN B 1 257 ? 4.156 21.25 23.891 1 98.88 257 ASN B N 1
ATOM 4374 C CA . ASN B 1 257 ? 5.523 21.438 23.422 1 98.88 257 ASN B CA 1
ATOM 4375 C C . ASN B 1 257 ? 5.586 22.438 22.266 1 98.88 257 ASN B C 1
ATOM 4377 O O . ASN B 1 257 ? 6.508 23.25 22.188 1 98.88 257 ASN B O 1
ATOM 4381 N N . ALA B 1 258 ? 4.645 22.328 21.359 1 98.88 258 ALA B N 1
ATOM 4382 C CA . ALA B 1 258 ? 4.59 23.25 20.234 1 98.88 258 ALA B CA 1
ATOM 4383 C C . ALA B 1 258 ? 4.426 24.688 20.719 1 98.88 258 ALA B C 1
ATOM 4385 O O . ALA B 1 258 ? 5.035 25.609 20.172 1 98.88 258 ALA B O 1
ATOM 4386 N N . THR B 1 259 ? 3.598 24.875 21.688 1 98.81 259 THR B N 1
ATOM 4387 C CA . THR B 1 259 ? 3.375 26.203 22.25 1 98.81 259 THR B CA 1
ATOM 4388 C C . THR B 1 259 ? 4.664 26.766 22.844 1 98.81 259 THR B C 1
ATOM 4390 O O . THR B 1 259 ? 5.008 27.938 22.609 1 98.81 259 THR B O 1
ATOM 4393 N N . VAL B 1 260 ? 5.363 25.953 23.578 1 98.88 260 VAL B N 1
ATOM 4394 C CA . VAL B 1 260 ? 6.629 26.359 24.188 1 98.88 260 VAL B CA 1
ATOM 4395 C C . VAL B 1 260 ? 7.629 26.719 23.078 1 98.88 260 VAL B C 1
ATOM 4397 O O . VAL B 1 260 ? 8.328 27.734 23.188 1 98.88 260 VAL B O 1
ATOM 4400 N N . LEU B 1 261 ? 7.723 25.875 22.109 1 98.94 261 LEU B N 1
ATOM 4401 C CA . LEU B 1 261 ? 8.617 26.125 20.984 1 98.94 261 LEU B CA 1
ATOM 4402 C C . LEU B 1 261 ? 8.289 27.453 20.312 1 98.94 261 LEU B C 1
ATOM 4404 O O . LEU B 1 261 ? 9.188 28.266 20.047 1 98.94 261 LEU B O 1
ATOM 4408 N N . ALA B 1 262 ? 7.004 27.672 20.016 1 98.88 262 ALA B N 1
ATOM 4409 C CA . ALA B 1 262 ? 6.543 28.875 19.328 1 98.88 262 ALA B CA 1
ATOM 4410 C C . ALA B 1 262 ? 6.852 30.125 20.156 1 98.88 262 ALA B C 1
ATOM 4412 O O . ALA B 1 262 ? 7.379 31.109 19.625 1 98.88 262 ALA B O 1
ATOM 4413 N N . GLU B 1 263 ? 6.512 30.109 21.438 1 98.81 263 GLU B N 1
ATOM 4414 C CA . GLU B 1 263 ? 6.75 31.25 22.312 1 98.81 263 GLU B CA 1
ATOM 4415 C C . GLU B 1 263 ? 8.242 31.578 22.406 1 98.81 263 GLU B C 1
ATOM 4417 O O . GLU B 1 263 ? 8.633 32.75 22.344 1 98.81 263 GLU B O 1
ATOM 4422 N N . GLY B 1 264 ? 9.031 30.562 22.562 1 98.81 264 GLY B N 1
ATOM 4423 C CA . GLY B 1 264 ? 10.469 30.75 22.641 1 98.81 264 GLY B CA 1
ATOM 4424 C C . GLY B 1 264 ? 11.07 31.344 21.391 1 98.81 264 GLY B C 1
ATOM 4425 O O . GLY B 1 264 ? 11.914 32.25 21.469 1 98.81 264 GLY B O 1
ATOM 4426 N N . LEU B 1 265 ? 10.688 30.828 20.266 1 98.81 265 LEU B N 1
ATOM 4427 C CA . LEU B 1 265 ? 11.25 31.312 19 1 98.81 265 LEU B CA 1
ATOM 4428 C C . LEU B 1 265 ? 10.703 32.688 18.656 1 98.81 265 LEU B C 1
ATOM 4430 O O . LEU B 1 265 ? 11.391 33.5 18.016 1 98.81 265 LEU B O 1
ATOM 4434 N N . ASP B 1 266 ? 9.422 32.969 19.062 1 98.69 266 ASP B N 1
ATOM 4435 C CA . ASP B 1 266 ? 8.82 34.25 18.812 1 98.69 266 ASP B CA 1
ATOM 4436 C C . ASP B 1 266 ? 9.57 35.375 19.562 1 98.69 266 ASP B C 1
ATOM 4438 O O . ASP B 1 266 ? 9.492 36.531 19.188 1 98.69 266 ASP B O 1
ATOM 4442 N N . ALA B 1 267 ? 10.273 35.031 20.578 1 98.25 267 ALA B N 1
ATOM 4443 C CA . ALA B 1 267 ? 11.031 36 21.391 1 98.25 267 ALA B CA 1
ATOM 4444 C C . ALA B 1 267 ? 12.352 36.344 20.719 1 98.25 267 ALA B C 1
ATOM 4446 O O . ALA B 1 267 ? 13.008 37.312 21.094 1 98.25 267 ALA B O 1
ATOM 4447 N N . VAL B 1 268 ? 12.727 35.594 19.766 1 98.19 268 VAL B N 1
ATOM 4448 C CA . VAL B 1 268 ? 13.969 35.844 19.047 1 98.19 268 VAL B CA 1
ATOM 4449 C C . VAL B 1 268 ? 13.773 37 18.047 1 98.19 268 VAL B C 1
ATOM 4451 O O . VAL B 1 268 ? 12.852 36.969 17.219 1 98.19 268 VAL B O 1
ATOM 4454 N N . SER B 1 269 ? 14.688 37.938 18.078 1 97.25 269 SER B N 1
ATOM 4455 C CA . SER B 1 269 ? 14.57 39.094 17.188 1 97.25 269 SER B CA 1
ATOM 4456 C C . SER B 1 269 ? 14.578 38.688 15.727 1 97.25 269 SER B C 1
ATOM 4458 O O . SER B 1 269 ? 15.422 37.906 15.305 1 97.25 269 SER B O 1
ATOM 4460 N N . GLY B 1 270 ? 13.508 39.188 15.062 1 97.69 270 GLY B N 1
ATOM 4461 C CA . GLY B 1 270 ? 13.438 38.906 13.633 1 97.69 270 GLY B CA 1
ATOM 4462 C C . GLY B 1 270 ? 12.547 37.75 13.281 1 97.69 270 GLY B C 1
ATOM 4463 O O . GLY B 1 270 ? 12.188 37.562 12.117 1 97.69 270 GLY B O 1
ATOM 4464 N N . LEU B 1 271 ? 12.195 36.938 14.242 1 98.62 271 LEU B N 1
ATOM 4465 C CA . LEU B 1 271 ? 11.281 35.844 14 1 98.62 271 LEU B CA 1
ATOM 4466 C C . LEU B 1 271 ? 9.867 36.188 14.438 1 98.62 271 LEU B C 1
ATOM 4468 O O . LEU B 1 271 ? 9.68 36.938 15.391 1 98.62 271 LEU B O 1
ATOM 4472 N N . SER B 1 272 ? 8.922 35.781 13.711 1 98.75 272 SER B N 1
ATOM 4473 C CA . SER B 1 272 ? 7.512 35.844 14.07 1 98.75 272 SER B CA 1
ATOM 4474 C C . SER B 1 272 ? 6.875 34.438 14.062 1 98.75 272 SER B C 1
ATOM 4476 O O . SER B 1 272 ? 6.914 33.75 13.047 1 98.75 272 SER B O 1
ATOM 4478 N N . VAL B 1 273 ? 6.371 34.094 15.18 1 98.69 273 VAL B N 1
ATOM 4479 C CA . VAL B 1 273 ? 5.84 32.719 15.336 1 98.69 273 VAL B CA 1
ATOM 4480 C C . VAL B 1 273 ? 4.48 32.781 16.031 1 98.69 273 VAL B C 1
ATOM 4482 O O . VAL B 1 273 ? 4.406 32.906 17.25 1 98.69 273 VAL B O 1
ATOM 4485 N N . PRO B 1 274 ? 3.412 32.656 15.258 1 97.62 274 PRO B N 1
ATOM 4486 C CA . PRO B 1 274 ? 2.09 32.656 15.883 1 97.62 274 PRO B CA 1
ATOM 4487 C C . PRO B 1 274 ? 1.873 31.453 16.797 1 97.62 274 PRO B C 1
ATOM 4489 O O . PRO B 1 274 ? 2.494 30.406 16.594 1 97.62 274 PRO B O 1
ATOM 4492 N N . THR B 1 275 ? 1.005 31.672 17.797 1 97.81 275 THR B N 1
ATOM 4493 C CA . THR B 1 275 ? 0.64 30.547 18.656 1 97.81 275 THR B CA 1
ATOM 4494 C C . THR B 1 275 ? -0.021 29.438 17.828 1 97.81 275 THR B C 1
ATOM 4496 O O . THR B 1 275 ? -0.985 29.688 17.109 1 97.81 275 THR B O 1
ATOM 4499 N N . PRO B 1 276 ? 0.46 28.234 17.906 1 98.25 276 PRO B N 1
ATOM 4500 C CA . PRO B 1 276 ? -0.114 27.141 17.109 1 98.25 276 PRO B CA 1
ATOM 4501 C C . PRO B 1 276 ? -1.4 26.594 17.719 1 98.25 276 PRO B C 1
ATOM 4503 O O . PRO B 1 276 ? -1.566 26.609 18.938 1 98.25 276 PRO B O 1
ATOM 4506 N N . ASP B 1 277 ? -2.297 26.016 16.906 1 97.62 277 ASP B N 1
ATOM 4507 C CA . ASP B 1 277 ? -3.469 25.297 17.391 1 97.62 277 ASP B CA 1
ATOM 4508 C C . ASP B 1 277 ? -3.082 23.906 17.906 1 97.62 277 ASP B C 1
ATOM 4510 O O . ASP B 1 277 ? -3.691 23.406 18.859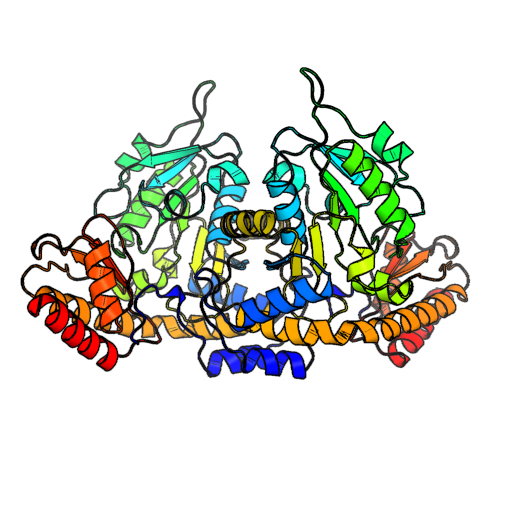 1 97.62 277 ASP B O 1
ATOM 4514 N N . THR B 1 278 ? -2.115 23.312 17.188 1 98.31 278 THR B N 1
ATOM 4515 C CA . THR B 1 278 ? -1.799 21.906 17.438 1 98.31 278 THR B CA 1
ATOM 4516 C C . THR B 1 278 ? -0.288 21.703 17.484 1 98.31 278 THR B C 1
ATOM 4518 O O . THR B 1 278 ? 0.419 22.359 18.25 1 98.31 278 THR B O 1
ATOM 4521 N N . ASN B 1 279 ? 0.208 20.703 16.812 1 98.75 279 ASN B N 1
ATOM 4522 C CA . ASN B 1 279 ? 1.604 20.312 17 1 98.75 279 ASN B CA 1
ATOM 4523 C C . ASN B 1 279 ? 2.496 20.922 15.906 1 98.75 279 ASN B C 1
ATOM 4525 O O . ASN B 1 279 ? 3.689 20.625 15.844 1 98.75 279 ASN B O 1
ATOM 4529 N N . ILE B 1 280 ? 1.948 21.812 15.039 1 98.62 280 ILE B N 1
ATOM 4530 C CA . ILE B 1 280 ? 2.715 22.406 13.945 1 98.62 280 ILE B CA 1
ATOM 4531 C C . ILE B 1 280 ? 3.043 23.859 14.266 1 98.62 280 ILE B C 1
ATOM 4533 O O . ILE B 1 280 ? 2.146 24.656 14.562 1 98.62 280 ILE B O 1
ATOM 4537 N N . VAL B 1 281 ? 4.332 24.188 14.242 1 98.81 281 VAL B N 1
ATOM 4538 C CA . VAL B 1 281 ? 4.84 25.531 14.492 1 98.81 281 VAL B CA 1
ATOM 4539 C C . VAL B 1 281 ? 5.395 26.125 13.195 1 98.81 281 VAL B C 1
ATOM 4541 O O . VAL B 1 281 ? 6.285 25.547 12.57 1 98.81 281 VAL B O 1
ATOM 4544 N N . VAL B 1 282 ? 4.852 27.25 12.781 1 98.56 282 VAL B N 1
ATOM 4545 C CA . VAL B 1 282 ? 5.324 27.922 11.578 1 98.56 282 VAL B CA 1
ATOM 4546 C C . VAL B 1 282 ? 6.113 29.172 11.961 1 98.56 282 VAL B C 1
ATOM 4548 O O . VAL B 1 282 ? 5.59 30.062 12.633 1 98.56 282 VAL B O 1
ATOM 4551 N N . VAL B 1 283 ? 7.34 29.219 11.531 1 98.81 283 VAL B N 1
ATOM 4552 C CA . VAL B 1 283 ? 8.234 30.328 11.844 1 98.81 283 VAL B CA 1
ATOM 4553 C C . VAL B 1 283 ? 8.414 31.219 10.617 1 98.81 283 VAL B C 1
ATOM 4555 O O . VAL B 1 283 ? 8.75 30.734 9.539 1 98.81 283 VAL B O 1
ATOM 4558 N N . ASP B 1 284 ? 8.133 32.438 10.742 1 98.69 284 ASP B N 1
ATOM 4559 C CA . ASP B 1 284 ? 8.445 33.438 9.734 1 98.69 284 ASP B CA 1
ATOM 4560 C C . ASP B 1 284 ? 9.789 34.125 10.031 1 98.69 284 ASP B C 1
ATOM 4562 O O . ASP B 1 284 ? 9.938 34.812 11.039 1 98.69 284 ASP B O 1
ATOM 4566 N N . SER B 1 285 ? 10.695 34 9.18 1 98.69 285 SER B N 1
ATOM 4567 C CA . SER B 1 285 ? 12.047 34.469 9.43 1 98.69 285 SER B CA 1
ATOM 4568 C C . SER B 1 285 ? 12.359 35.688 8.57 1 98.69 285 SER B C 1
ATOM 4570 O O . SER B 1 285 ? 13.531 36.062 8.422 1 98.69 285 SER B O 1
ATOM 4572 N N . GLU B 1 286 ? 11.344 36.25 7.922 1 98.19 286 GLU B N 1
ATOM 4573 C CA . GLU B 1 286 ? 11.562 37.406 7.043 1 98.19 286 GLU B CA 1
ATOM 4574 C C . GLU B 1 286 ? 12.211 38.562 7.797 1 98.19 286 GLU B C 1
ATOM 4576 O O . GLU B 1 286 ? 13.117 39.219 7.281 1 98.19 286 GLU B O 1
ATOM 4581 N N . GLY B 1 287 ? 11.789 38.812 8.938 1 97.88 287 GLY B N 1
ATOM 4582 C CA . GLY B 1 287 ? 12.305 39.906 9.742 1 97.88 287 GLY B CA 1
ATOM 4583 C C . GLY B 1 287 ? 13.766 39.719 10.117 1 97.88 287 GLY B C 1
ATOM 4584 O O . GLY B 1 287 ? 14.453 40.688 10.414 1 97.88 287 GLY B O 1
ATOM 4585 N N . ALA B 1 288 ? 14.227 38.5 10.172 1 97.5 288 ALA B N 1
ATOM 4586 C CA . ALA B 1 288 ? 15.625 38.219 10.477 1 97.5 288 ALA B CA 1
ATOM 4587 C C . ALA B 1 288 ? 16.484 38.281 9.211 1 97.5 288 ALA B C 1
ATOM 4589 O O . ALA B 1 288 ? 17.703 38.094 9.273 1 97.5 288 ALA B O 1
ATOM 4590 N N . GLY B 1 289 ? 15.789 38.469 8.086 1 97.62 289 GLY B N 1
ATOM 4591 C CA . GLY B 1 289 ? 16.516 38.5 6.816 1 97.62 289 GLY B CA 1
ATOM 4592 C C . GLY B 1 289 ? 16.922 37.125 6.328 1 97.62 289 GLY B C 1
ATOM 4593 O O . GLY B 1 289 ? 17.891 37 5.594 1 97.62 289 GLY B O 1
ATOM 4594 N N . LEU B 1 290 ? 16.266 36.125 6.758 1 98.06 290 LEU B N 1
ATOM 4595 C CA . LEU B 1 290 ? 16.562 34.75 6.375 1 98.06 290 LEU B CA 1
ATOM 4596 C C . LEU B 1 290 ? 15.422 34.156 5.562 1 98.06 290 LEU B C 1
ATOM 4598 O O . LEU B 1 290 ? 14.266 34.188 5.984 1 98.06 290 LEU B O 1
ATOM 4602 N N . THR B 1 291 ? 15.727 33.625 4.422 1 98.5 291 THR B N 1
ATOM 4603 C CA . THR B 1 291 ? 14.75 32.781 3.738 1 98.5 291 THR B CA 1
ATOM 4604 C C . THR B 1 291 ? 14.484 31.5 4.535 1 98.5 291 THR B C 1
ATOM 4606 O O . THR B 1 291 ? 15.234 31.172 5.453 1 98.5 291 THR B O 1
ATOM 4609 N N . ALA B 1 292 ? 13.422 30.875 4.23 1 98.5 292 ALA B N 1
ATOM 4610 C CA . ALA B 1 292 ? 13.125 29.609 4.891 1 98.5 292 ALA B CA 1
ATOM 4611 C C . ALA B 1 292 ? 14.273 28.609 4.703 1 98.5 292 ALA B C 1
ATOM 4613 O O . ALA B 1 292 ? 14.625 27.891 5.637 1 98.5 292 ALA B O 1
ATOM 4614 N N . GLU B 1 293 ? 14.836 28.516 3.529 1 98.56 293 GLU B N 1
ATOM 4615 C CA . GLU B 1 293 ? 15.953 27.625 3.238 1 98.56 293 GLU B CA 1
ATOM 4616 C C . GLU B 1 293 ? 17.156 27.922 4.121 1 98.56 293 GLU B C 1
ATOM 4618 O O . GLU B 1 293 ? 17.766 27.016 4.684 1 98.56 293 GLU B O 1
ATOM 4623 N N . GLU B 1 294 ? 17.469 29.172 4.188 1 98.31 294 GLU B N 1
ATOM 4624 C CA . GLU B 1 294 ? 18.594 29.609 5.02 1 98.31 294 GLU B CA 1
ATOM 4625 C C . GLU B 1 294 ? 18.328 29.297 6.492 1 98.31 294 GLU B C 1
ATOM 4627 O O . GLU B 1 294 ? 19.234 28.875 7.211 1 98.31 294 GLU B O 1
ATOM 4632 N N . PHE B 1 295 ? 17.172 29.641 6.922 1 98.56 295 PHE B N 1
ATOM 4633 C CA . PHE B 1 295 ? 16.812 29.391 8.312 1 98.56 295 PHE B CA 1
ATOM 4634 C C . PHE B 1 295 ? 16.875 27.906 8.641 1 98.56 295 PHE B C 1
ATOM 4636 O O . PHE B 1 295 ? 17.375 27.516 9.695 1 98.56 295 PHE B O 1
ATOM 4643 N N . VAL B 1 296 ? 16.328 27.016 7.754 1 98.62 296 VAL B N 1
ATOM 4644 C CA . VAL B 1 296 ? 16.359 25.562 7.945 1 98.62 296 VAL B CA 1
ATOM 4645 C C . VAL B 1 296 ? 17.812 25.078 8.023 1 98.62 296 VAL B C 1
ATOM 4647 O O . VAL B 1 296 ? 18.141 24.25 8.859 1 98.62 296 VAL B O 1
ATOM 4650 N N . GLU B 1 297 ? 18.641 25.578 7.191 1 98.31 297 GLU B N 1
ATOM 4651 C CA . GLU B 1 297 ? 20.062 25.219 7.207 1 98.31 297 GLU B CA 1
ATOM 4652 C C . GLU B 1 297 ? 20.719 25.625 8.523 1 98.31 297 GLU B C 1
ATOM 4654 O O . GLU B 1 297 ? 21.5 24.875 9.086 1 98.31 297 GLU B O 1
ATOM 4659 N N . LEU B 1 298 ? 20.422 26.828 8.898 1 97.88 298 LEU B N 1
ATOM 4660 C CA . LEU B 1 298 ? 20.938 27.312 10.172 1 97.88 298 LEU B CA 1
ATOM 4661 C C . LEU B 1 298 ? 20.531 26.406 11.32 1 97.88 298 LEU B C 1
ATOM 4663 O O . LEU B 1 298 ? 21.344 26.109 12.203 1 97.88 298 LEU B O 1
ATOM 4667 N N . CYS B 1 299 ? 19.281 26.031 11.367 1 98.56 299 CYS B N 1
ATOM 4668 C CA . CYS B 1 299 ? 18.781 25.125 12.391 1 98.56 299 CYS B CA 1
ATOM 4669 C C . CYS B 1 299 ? 19.453 23.766 12.305 1 98.56 299 CYS B C 1
ATOM 4671 O O . CYS B 1 299 ? 19.812 23.188 13.328 1 98.56 299 CYS B O 1
ATOM 4673 N N . ASP B 1 300 ? 19.609 23.266 11.07 1 98.19 300 ASP B N 1
ATOM 4674 C CA . ASP B 1 300 ? 20.25 21.984 10.844 1 98.19 300 ASP B CA 1
ATOM 4675 C C . ASP B 1 300 ? 21.672 21.969 11.406 1 98.19 300 ASP B C 1
ATOM 4677 O O . ASP B 1 300 ? 22.109 20.984 11.984 1 98.19 300 ASP B O 1
ATOM 4681 N N . ASP B 1 301 ? 22.375 23 11.242 1 98 301 ASP B N 1
ATOM 4682 C CA . ASP B 1 301 ? 23.75 23.125 11.672 1 98 301 ASP B CA 1
ATOM 4683 C C . ASP B 1 301 ? 23.875 22.953 13.188 1 98 301 ASP B C 1
ATOM 4685 O O . ASP B 1 301 ? 24.922 22.531 13.688 1 98 301 ASP B O 1
ATOM 4689 N N . VAL B 1 302 ? 22.828 23.281 13.867 1 98.31 302 VAL B N 1
ATOM 4690 C CA . VAL B 1 302 ? 22.906 23.188 15.32 1 98.31 302 VAL B CA 1
ATOM 4691 C C . VAL B 1 302 ? 22.109 21.984 15.805 1 98.31 302 VAL B C 1
ATOM 4693 O O . VAL B 1 302 ? 21.828 21.859 17 1 98.31 302 VAL B O 1
ATOM 4696 N N . GLY B 1 303 ? 21.594 21.172 14.914 1 98.44 303 GLY B N 1
ATOM 4697 C CA . GLY B 1 303 ? 21.016 19.891 15.266 1 98.44 303 GLY B CA 1
ATOM 4698 C C . GLY B 1 303 ? 19.516 19.938 15.445 1 98.44 303 GLY B C 1
ATOM 4699 O O . GLY B 1 303 ? 18.938 19.094 16.109 1 98.44 303 GLY B O 1
ATOM 4700 N N . VAL B 1 304 ? 18.844 20.953 14.961 1 98.81 304 VAL B N 1
ATOM 4701 C CA . VAL B 1 304 ? 17.391 21.078 14.992 1 98.81 304 VAL B CA 1
ATOM 4702 C C . VAL B 1 304 ? 16.828 20.969 13.57 1 98.81 304 VAL B C 1
ATOM 4704 O O . VAL B 1 304 ? 16.938 21.922 12.789 1 98.81 304 VAL B O 1
ATOM 4707 N N . LEU B 1 305 ? 16.156 19.859 13.305 1 98.44 305 LEU B N 1
ATOM 4708 C CA . LEU B 1 305 ? 15.719 19.594 11.938 1 98.44 305 LEU B CA 1
ATOM 4709 C C . LEU B 1 305 ? 14.297 20.094 11.711 1 98.44 305 LEU B C 1
ATOM 4711 O O . LEU B 1 305 ? 13.406 19.828 12.523 1 98.44 305 LEU B O 1
ATOM 4715 N N . GLY B 1 306 ? 14.039 20.875 10.695 1 98 306 GLY B N 1
ATOM 4716 C CA . GLY B 1 306 ? 12.742 21.328 10.227 1 98 306 GLY B CA 1
ATOM 4717 C C . GLY B 1 306 ? 12.578 21.234 8.727 1 98 306 GLY B C 1
ATOM 4718 O O . GLY B 1 306 ? 13.289 20.484 8.062 1 98 306 GLY B O 1
ATOM 4719 N N . GLY B 1 307 ? 11.508 21.859 8.258 1 97.12 307 GLY B N 1
ATOM 4720 C CA . GLY B 1 307 ? 11.289 21.828 6.82 1 97.12 307 GLY B CA 1
ATOM 4721 C C . GLY B 1 307 ? 10.773 23.141 6.27 1 97.12 307 GLY B C 1
ATOM 4722 O O . GLY B 1 307 ? 10.047 23.875 6.953 1 97.12 307 GLY B O 1
ATOM 4723 N N . THR B 1 308 ? 11.148 23.438 5.02 1 96.75 308 THR B N 1
ATOM 4724 C CA . THR B 1 308 ? 10.656 24.641 4.363 1 96.75 308 THR B CA 1
ATOM 4725 C C . THR B 1 308 ? 9.148 24.547 4.137 1 96.75 308 THR B C 1
ATOM 4727 O O . THR B 1 308 ? 8.625 23.484 3.822 1 96.75 308 THR B O 1
ATOM 4730 N N . PHE B 1 309 ? 8.484 25.609 4.301 1 94.69 309 PHE B N 1
ATOM 4731 C CA . PHE B 1 309 ? 7.031 25.703 4.203 1 94.69 309 PHE B CA 1
ATOM 4732 C C . PHE B 1 309 ? 6.625 26.953 3.43 1 94.69 309 PHE B C 1
ATOM 4734 O O . PHE B 1 309 ? 5.531 27.484 3.637 1 94.69 309 PHE B O 1
ATOM 4741 N N . GLY B 1 310 ? 7.457 27.547 2.621 1 94.06 310 GLY B N 1
ATOM 4742 C CA . GLY B 1 310 ? 7.332 28.781 1.847 1 94.06 310 GLY B CA 1
ATOM 4743 C C . GLY B 1 310 ? 8.633 29.547 1.728 1 94.06 310 GLY B C 1
ATOM 4744 O O . GLY B 1 310 ? 9.695 29.031 2.082 1 94.06 310 GLY B O 1
ATOM 4745 N N . GLN B 1 311 ? 8.523 30.719 1.226 1 96.88 311 GLN B N 1
ATOM 4746 C CA . GLN B 1 311 ? 9.727 31.5 0.984 1 96.88 311 GLN B CA 1
ATOM 4747 C C . GLN B 1 311 ? 10.414 31.875 2.297 1 96.88 311 GLN B C 1
ATOM 4749 O O . GLN B 1 311 ? 11.633 31.781 2.408 1 96.88 311 GLN B O 1
ATOM 4754 N N . TYR B 1 312 ? 9.609 32.281 3.312 1 98.19 312 TYR B N 1
ATOM 4755 C CA . TYR B 1 312 ? 10.18 32.719 4.578 1 98.19 312 TYR B CA 1
ATOM 4756 C C . TYR B 1 312 ? 9.633 31.906 5.742 1 98.19 312 TYR B C 1
ATOM 4758 O O . TYR B 1 312 ? 9.914 32.219 6.906 1 98.19 312 TYR B O 1
ATOM 4766 N N . HIS B 1 313 ? 8.844 30.891 5.422 1 98.25 313 HIS B N 1
ATOM 4767 C CA . HIS B 1 313 ? 8.18 30.125 6.469 1 98.25 313 HIS B CA 1
ATOM 4768 C C . HIS B 1 313 ? 8.805 28.75 6.625 1 98.25 313 HIS B C 1
ATOM 4770 O O . HIS B 1 313 ? 9.031 28.047 5.637 1 98.25 313 HIS B O 1
ATOM 4776 N N . THR B 1 314 ? 9.141 28.406 7.84 1 98.56 314 THR B N 1
ATOM 4777 C CA . THR B 1 314 ? 9.648 27.094 8.227 1 98.56 314 THR B CA 1
ATOM 4778 C C . THR B 1 314 ? 8.656 26.391 9.141 1 98.56 314 THR B C 1
ATOM 4780 O O . THR B 1 314 ? 8.07 27 10.031 1 98.56 314 THR B O 1
ATOM 4783 N N . ARG B 1 315 ? 8.461 25.141 8.883 1 98.56 315 ARG B N 1
ATOM 4784 C CA . ARG B 1 315 ? 7.562 24.328 9.695 1 98.56 315 ARG B CA 1
ATOM 4785 C C . ARG B 1 315 ? 8.344 23.406 10.625 1 98.56 315 ARG B C 1
ATOM 4787 O O . ARG B 1 315 ? 9.266 22.719 10.188 1 98.56 315 ARG B O 1
ATOM 4794 N N . PHE B 1 316 ? 8.078 23.469 11.867 1 98.81 316 PHE B N 1
ATOM 4795 C CA . PHE B 1 316 ? 8.484 22.5 12.867 1 98.81 316 PHE B CA 1
ATOM 4796 C C . PHE B 1 316 ? 7.277 21.734 13.398 1 98.81 316 PHE B C 1
ATOM 4798 O O . PHE B 1 316 ? 6.215 22.312 13.617 1 98.81 316 PHE B O 1
ATOM 4805 N N . THR B 1 317 ? 7.395 20.438 13.547 1 98.81 317 THR B N 1
ATOM 4806 C CA . THR B 1 317 ? 6.293 19.625 14.047 1 98.81 317 THR B CA 1
ATOM 4807 C C . THR B 1 317 ? 6.723 18.828 15.273 1 98.81 317 THR B C 1
ATOM 4809 O O . THR B 1 317 ? 7.586 17.953 15.188 1 98.81 317 THR B O 1
ATOM 4812 N N . THR B 1 318 ? 6.148 19.141 16.438 1 98.75 318 THR B N 1
ATOM 4813 C CA . THR B 1 318 ? 6.414 18.344 17.625 1 98.75 318 THR B CA 1
ATOM 4814 C C . THR B 1 318 ? 5.746 16.969 17.531 1 98.75 318 THR B C 1
ATOM 4816 O O . THR B 1 318 ? 4.766 16.797 16.797 1 98.75 318 THR B O 1
ATOM 4819 N N . ASN B 1 319 ? 6.32 16.031 18.156 1 97.88 319 ASN B N 1
ATOM 4820 C CA . ASN B 1 319 ? 5.836 14.656 18.031 1 97.88 319 ASN B CA 1
ATOM 4821 C C . ASN B 1 319 ? 6.223 13.812 19.25 1 97.88 319 ASN B C 1
ATOM 4823 O O . ASN B 1 319 ? 6.863 14.312 20.172 1 97.88 319 ASN B O 1
ATOM 4827 N N . LEU B 1 320 ? 5.859 12.562 19.188 1 95.81 320 LEU B N 1
ATOM 4828 C CA . LEU B 1 320 ? 5.945 11.594 20.266 1 95.81 320 LEU B CA 1
ATOM 4829 C C . LEU B 1 320 ? 7.379 11.469 20.781 1 95.81 320 LEU B C 1
ATOM 4831 O O . LEU B 1 320 ? 7.605 11.203 21.953 1 95.81 320 LEU B O 1
ATOM 4835 N N . ASN B 1 321 ? 8.352 11.719 19.953 1 96.19 321 ASN B N 1
ATOM 4836 C CA . ASN B 1 321 ? 9.742 11.438 20.281 1 96.19 321 ASN B CA 1
ATOM 4837 C C . ASN B 1 321 ? 10.477 12.703 20.734 1 96.19 321 ASN B C 1
ATOM 4839 O O . ASN B 1 321 ? 11.688 12.664 20.984 1 96.19 321 ASN B O 1
ATOM 4843 N N . VAL B 1 322 ? 9.844 13.812 20.844 1 97.88 322 VAL B N 1
ATOM 4844 C CA . VAL B 1 322 ? 10.438 15.086 21.234 1 97.88 322 VAL B CA 1
ATOM 4845 C C . VAL B 1 322 ? 9.93 15.492 22.609 1 97.88 322 VAL B C 1
ATOM 4847 O O . VAL B 1 322 ? 8.75 15.797 22.781 1 97.88 322 VAL B O 1
ATOM 4850 N N . SER B 1 323 ? 10.781 15.547 23.578 1 98.12 323 SER B N 1
ATOM 4851 C CA . SER B 1 323 ? 10.414 15.875 24.953 1 98.12 323 SER B CA 1
ATOM 4852 C C . SER B 1 323 ? 10.375 17.391 25.156 1 98.12 323 SER B C 1
ATOM 4854 O O . SER B 1 323 ? 10.82 18.156 24.297 1 98.12 323 SER B O 1
ATOM 4856 N N . ARG B 1 324 ? 9.82 17.719 26.328 1 98.56 324 ARG B N 1
ATOM 4857 C CA . ARG B 1 324 ? 9.828 19.125 26.734 1 98.56 324 ARG B CA 1
ATOM 4858 C C . ARG B 1 324 ? 11.25 19.672 26.797 1 98.56 324 ARG B C 1
ATOM 4860 O O . ARG B 1 324 ? 11.516 20.781 26.344 1 98.56 324 ARG B O 1
ATOM 4867 N N . ALA B 1 325 ? 12.148 18.875 27.312 1 98.69 325 ALA B N 1
ATOM 4868 C CA . ALA B 1 325 ? 13.547 19.281 27.406 1 98.69 325 ALA B CA 1
ATOM 4869 C C . ALA B 1 325 ? 14.156 19.484 26.031 1 98.69 325 ALA B C 1
ATOM 4871 O O . ALA B 1 325 ? 14.961 20.406 25.828 1 98.69 325 ALA B O 1
ATOM 4872 N N . ASP B 1 326 ? 13.828 18.562 25.078 1 98.75 326 ASP B N 1
ATOM 4873 C CA . ASP B 1 326 ? 14.297 18.719 23.703 1 98.75 326 ASP B CA 1
ATOM 4874 C C . ASP B 1 326 ? 13.828 20.031 23.094 1 98.75 326 ASP B C 1
ATOM 4876 O O . ASP B 1 326 ? 14.586 20.703 22.391 1 98.75 326 ASP B O 1
ATOM 4880 N N . VAL B 1 327 ? 12.617 20.406 23.344 1 98.75 327 VAL B N 1
ATOM 4881 C CA . VAL B 1 327 ? 12.023 21.609 22.781 1 98.75 327 VAL B CA 1
ATOM 4882 C C . VAL B 1 327 ? 12.719 22.844 23.359 1 98.75 327 VAL B C 1
ATOM 4884 O O . VAL B 1 327 ? 13.055 23.781 22.609 1 98.75 327 VAL B O 1
ATOM 4887 N N . GLU B 1 328 ? 12.898 22.859 24.625 1 98.75 328 GLU B N 1
ATOM 4888 C CA . GLU B 1 328 ? 13.594 23.969 25.266 1 98.75 328 GLU B CA 1
ATOM 4889 C C . GLU B 1 328 ? 15.016 24.109 24.734 1 98.75 328 GLU B C 1
ATOM 4891 O O . GLU B 1 328 ? 15.477 25.219 24.469 1 98.75 328 GLU B O 1
ATOM 4896 N N . ARG B 1 329 ? 15.641 23 24.594 1 98.81 329 ARG B N 1
ATOM 4897 C CA . ARG B 1 329 ? 16.984 23 24.031 1 98.81 329 ARG B CA 1
ATOM 4898 C C . ARG B 1 329 ? 16.969 23.516 22.594 1 98.81 329 ARG B C 1
ATOM 4900 O O . ARG B 1 329 ? 17.859 24.266 22.188 1 98.81 329 ARG B O 1
ATOM 4907 N N . ALA B 1 330 ? 15.984 23.109 21.812 1 98.88 330 ALA B N 1
ATOM 4908 C CA . ALA B 1 330 ? 15.852 23.578 20.438 1 98.88 330 ALA B CA 1
ATOM 4909 C C . ALA B 1 330 ? 15.727 25.094 20.391 1 98.88 330 ALA B C 1
ATOM 4911 O O . ALA B 1 330 ? 16.328 25.75 19.531 1 98.88 330 ALA B O 1
ATOM 4912 N N . VAL B 1 331 ? 14.906 25.656 21.266 1 98.75 331 VAL B N 1
ATOM 4913 C CA . VAL B 1 331 ? 14.727 27.094 21.328 1 98.75 331 VAL B CA 1
ATOM 4914 C C . VAL B 1 331 ? 16.078 27.781 21.562 1 98.75 331 VAL B C 1
ATOM 4916 O O . VAL B 1 331 ? 16.438 28.719 20.859 1 98.75 331 VAL B O 1
ATOM 4919 N N . ASP B 1 332 ? 16.812 27.234 22.531 1 98.62 332 ASP B N 1
ATOM 4920 C CA . ASP B 1 332 ? 18.109 27.828 22.875 1 98.62 332 ASP B CA 1
ATOM 4921 C C . ASP B 1 332 ? 19.078 27.766 21.703 1 98.62 332 ASP B C 1
ATOM 4923 O O . ASP B 1 332 ? 19.734 28.75 21.375 1 98.62 332 ASP B O 1
ATOM 4927 N N . LEU B 1 333 ? 19.156 26.594 21.094 1 98.62 333 LEU B N 1
ATOM 4928 C CA . LEU B 1 333 ? 20.094 26.375 19.984 1 98.62 333 LEU B CA 1
ATOM 4929 C C . LEU B 1 333 ? 19.766 27.297 18.812 1 98.62 333 LEU B C 1
ATOM 4931 O O . LEU B 1 333 ? 20.656 27.906 18.234 1 98.62 333 LEU B O 1
ATOM 4935 N N . VAL B 1 334 ? 18.516 27.422 18.484 1 98.56 334 VAL B N 1
ATOM 4936 C CA . VAL B 1 334 ? 18.094 28.203 17.328 1 98.56 334 VAL B CA 1
ATOM 4937 C C . VAL B 1 334 ? 18.266 29.688 17.625 1 98.56 334 VAL B C 1
ATOM 4939 O O . VAL B 1 334 ? 18.734 30.453 16.781 1 98.56 334 VAL B O 1
ATOM 4942 N N . ALA B 1 335 ? 17.859 30.094 18.828 1 98.19 335 ALA B N 1
ATOM 4943 C CA . ALA B 1 335 ? 18.047 31.484 19.234 1 98.19 335 ALA B CA 1
ATOM 4944 C C . ALA B 1 335 ? 19.5 31.906 19.125 1 98.19 335 ALA B C 1
ATOM 4946 O O . ALA B 1 335 ? 19.812 32.938 18.531 1 98.19 335 ALA B O 1
ATOM 4947 N N . ASP B 1 336 ? 20.359 31.078 19.625 1 97.81 336 ASP B N 1
ATOM 4948 C CA . ASP B 1 336 ? 21.797 31.375 19.578 1 97.81 336 ASP B CA 1
ATOM 4949 C C . ASP B 1 336 ? 22.297 31.453 18.141 1 97.81 336 ASP B C 1
ATOM 4951 O O . ASP B 1 336 ? 23.125 32.312 17.812 1 97.81 336 ASP B O 1
ATOM 4955 N N . ALA B 1 337 ? 21.844 30.547 17.344 1 97.44 337 ALA B N 1
ATOM 4956 C CA . ALA B 1 337 ? 22.281 30.5 15.953 1 97.44 337 ALA B CA 1
ATOM 4957 C C . ALA B 1 337 ? 21.828 31.75 15.195 1 97.44 337 ALA B C 1
ATOM 4959 O O . ALA B 1 337 ? 22.578 32.281 14.375 1 97.44 337 ALA B O 1
ATOM 4960 N N . VAL B 1 338 ? 20.609 32.188 15.43 1 97.06 338 VAL B N 1
ATOM 4961 C CA . VAL B 1 338 ? 20.062 33.375 14.75 1 97.06 338 VAL B CA 1
ATOM 4962 C C . VAL B 1 338 ? 20.781 34.625 15.234 1 97.06 338 VAL B C 1
ATOM 4964 O O . VAL B 1 338 ? 21.141 35.5 14.438 1 97.06 338 VAL B O 1
ATOM 4967 N N . GLU B 1 339 ? 21.062 34.719 16.484 1 94.75 339 GLU B N 1
ATOM 4968 C CA . GLU B 1 339 ? 21.625 35.906 17.078 1 94.75 339 GLU B CA 1
ATOM 4969 C C . GLU B 1 339 ? 23.125 36 16.781 1 94.75 339 GLU B C 1
ATOM 4971 O O . GLU B 1 339 ? 23.688 37.094 16.812 1 94.75 339 GLU B O 1
ATOM 4976 N N . SER B 1 340 ? 23.703 34.938 16.531 1 92.81 340 SER B N 1
ATOM 4977 C CA . SER B 1 340 ? 25.141 34.906 16.281 1 92.81 340 SER B CA 1
ATOM 4978 C C . SER B 1 340 ? 25.453 35.156 14.812 1 92.81 340 SER B C 1
ATOM 4980 O O . SER B 1 340 ? 26.625 35.281 14.438 1 92.81 340 SER B O 1
ATOM 4982 N N . ARG B 1 341 ? 24.562 35.406 13.938 1 86.81 341 ARG B N 1
ATOM 4983 C CA . ARG B 1 341 ? 24.797 35.688 12.523 1 86.81 341 ARG B CA 1
ATOM 4984 C C . ARG B 1 341 ? 25.391 37.094 12.328 1 86.81 341 ARG B C 1
ATOM 4986 O O . ARG B 1 341 ? 25.094 38 13.094 1 86.81 341 ARG B O 1
#

InterPro domains:
  IPR001597 Aromatic amino acid beta-eliminating lyase/threonine aldolase [PF01212] (3-284)
  IPR015421 Pyridoxal phosphate-dependent transferase, major domain [G3DSA:3.40.640.10] (1-247)
  IPR015422 Pyridoxal phosphate-dependent transferase, small domain [G3DSA:3.90.1150.10] (248-339)
  IPR015424 Pyridoxal phosphate-dependent transferase [SSF53383] (1-339)
  IPR023603 Low specificity L-threonine aldolase-like [NF041359] (1-334)
  IPR023603 Low specificity L-threonine aldolase-like [PIRSF017617] (1-340)

Radius of gyration: 26.57 Å; Cα contacts (8 Å, |Δi|>4): 1742; chains: 2; bounding box: 53×83×64 Å

Solvent-accessible surface area (backbone atoms only — not comparable to full-atom values): 31870 Å² total; per-residue (Å²): 120,48,77,18,53,41,26,46,60,31,64,55,49,71,68,28,27,50,34,23,44,66,37,57,61,24,25,39,75,81,65,57,10,59,32,39,52,50,37,22,52,51,52,9,58,58,40,62,35,75,26,38,42,77,31,48,13,50,60,29,31,52,51,40,49,50,45,72,62,28,54,66,62,17,23,35,40,31,40,63,60,32,59,69,64,70,69,30,72,51,27,52,40,59,59,33,42,27,43,75,48,63,40,83,35,55,95,64,55,43,43,49,42,67,53,48,63,70,69,52,39,70,62,52,100,89,36,58,21,47,24,31,39,47,46,47,28,27,26,63,78,73,40,25,38,51,55,53,48,69,48,53,39,43,31,31,51,44,32,47,76,71,70,25,51,30,37,30,46,16,56,41,37,58,49,25,21,61,60,67,74,41,57,53,31,67,57,44,61,64,41,55,31,41,26,35,40,28,29,26,63,38,21,9,32,40,24,14,37,32,29,18,48,53,73,58,45,58,51,39,53,55,45,33,45,39,54,14,49,52,33,30,26,42,4,40,47,26,29,16,33,52,54,16,65,73,34,53,74,57,45,53,55,23,25,54,39,22,40,52,37,21,55,50,44,35,69,33,85,32,33,47,30,61,83,45,58,21,32,27,28,48,36,34,27,55,71,56,73,29,43,9,65,54,46,38,50,53,26,43,76,67,34,33,37,46,34,70,65,53,72,30,26,27,32,35,16,42,24,79,80,56,49,66,67,53,37,54,48,44,32,52,48,42,45,50,54,64,69,68,104,120,49,76,18,52,40,27,47,60,30,63,54,49,71,68,28,29,50,34,21,44,67,37,57,61,24,25,39,76,81,65,57,10,59,31,39,52,49,36,21,51,51,51,9,57,58,41,62,35,76,25,37,42,76,30,49,12,52,60,28,32,52,52,40,49,50,44,72,62,30,52,67,62,18,22,35,39,31,40,62,60,33,58,70,64,69,72,30,72,51,28,53,40,57,60,33,40,28,43,76,46,65,39,82,33,55,95,65,56,44,43,49,41,64,53,48,63,70,67,52,40,70,62,52,100,88,34,58,21,46,25,30,39,47,46,48,25,27,26,62,79,73,40,25,38,51,54,54,48,68,49,53,39,43,30,30,50,44,33,47,76,71,70,26,52,28,37,31,45,16,56,41,37,58,49,25,21,58,62,65,74,42,56,52,31,66,56,45,61,63,40,55,30,40,25,36,39,28,29,26,64,37,21,10,34,39,24,14,38,32,29,17,48,53,73,57,46,59,52,40,52,55,48,33,45,40,54,14,47,54,34,30,27,44,4,40,47,26,29,15,34,51,55,17,65,71,34,53,74,59,46,53,57,22,27,52,40,20,41,53,36,22,56,50,44,35,68,31,86,32,34,48,30,61,83,44,59,20,30,27,29,47,37,32,26,57,70,58,72,29,44,8,65,54,46,40,50,54,27,42,76,67,35,34,37,46,33,70,64,54,71,30,24,28,31,33,16,43,25,76,81,57,49,66,67,55,37,55,50,45,32,52,48,43,44,50,54,64,69,68,104

Organism: Haloferax volcanii (strain ATCC 29605 / DSM 3757 / JCM 8879 / NBRC 14742 / NCIMB 2012 / VKM B-1768 / DS2) (NCBI:txid309800)

pLDDT: mean 97.85, std 1.78, range [83.94, 99.0]

Nearest PDB structures (foldseek):
  1jg8-assembly1_C  TM=9.762E-01  e=4.624E-42  Thermotoga maritima
  8pum-assembly1_A  TM=9.523E-01  e=2.648E-38  Mus musculus
  3wgc-assembly1_B  TM=9.560E-01  e=1.161E-38  Aeromonas jandaei
  4lnj-assembly1_A  TM=9.556E-01  e=2.808E-38  Escherichia coli WV_060327
  3wgc-assembly1_D  TM=9.648E-01  e=2.958E-37  Aeromonas jandaei

Foldseek 3Di:
DAEQAFLLVFAFDPQLQVLLVPFQFFFVLVPPGVLQVVLFVVVCVQQVAPTKHWFFFLLLLVLLLLQLQFAAQAEEEEECQACNNPPSVCSSCPVHNYHYDYDHCPLLQANALVRLVVRADDDDPVDHGHREYEGEALGVLSFRRQHDLVRVQRSLVSCVVVVHAYEYAPQPVLQSCLLRVHRSNSSCVRHAKYKYHLSGQLRQNTIIMIGGHPVSVVSSSVVCVVVVRRDTRCSSRSSSSVSSVVCSNVQVQLLVLLQVLQVLQCPAQQWHWDRGSGNKTKIFNVRLVDFQVRLQVLLVVLPYHWAHSDGRIIIGGGHDPAHSVNSVVSSVSSSCSSVVD/DAEQAFLLVFAADPQLQVLLVPFQFFFVLVPPGVLQVVLFVVVCVQQVAPTKHWFFFLLLLVLLLLQLQFAAQAEEEEACQACNNPPSVCSSCPVHNYHYDYDHCPLLQANALVRLVVRADDDDPVDHGHREYEGEALGVLSFRRQHDLVRVQRNLVSCVVVVHAYEYAPQPVLQSCLLRVHRSNSSCVSHAKYKYHLSGQLRQNTIIMIGGHPVSVVSSSVVCVVVVRRDTRCSSRSSSSVSSVVCSNVQVQLLVLLQVLQVLLCPAQQWHWDRGSGNKTKIFNVRLVDFQVRLQVLLVVLPYHWAHSDGRIIIGGGHDPAHSVNSVVSSVSSSCSSVVD